Protein AF-A0A0N4VDR2-F1 (afdb_monomer)

Foldseek 3Di:
DVVVLVCCVVCLVVLQVVLLCCQQPPLLVVLVVVLVVDPQDDPVLNVLSVVLSVVSNVSPDLDDDCVVSVVSVVVSCVQQPDPPRSHHCVVVVVSVVSSVVNVVSVCSRHVSVVVCLVPPQPLVCLVVVVVLVVVLVVQLVDLVSLLCLLVSLQNLQSNCSVDDPVCVPCNVVSQVSSVVSSVVSLLVLLQSLVVLLVVQLVVLLVLLVCVDVVVVVVVVVVVVVVVVDVDDDDDDPHRCNVVDDPDPVPQDPNNVSVSSNLSSLSSLQVDQWHDHPNDIDGSQVSNLVSNLVSLLVSLVCQQVVDLAGDFLLSSLSSNVSSLVSLVVSCVRHVHPVVVSCCQRQVQLLDQAHPVRDGHVLVVQQDDDPPDPDNPYDHCPRHVLVVLLVLQWWQFPVQLFIAGDPPNPDDDTRRSCGGLSRLLSVCVRNPLSSLVVNLLSLLLVLLVLVVVLLVLCVVCVVLLVVCLVCLVPVVSVVVSLCVQQVVPDDPPDPDDDGGSLRSLLSSLLSSLSSLSSSLSNLVSLLVNCCVVPVPVSVVLVVCCVPDDPVVNLVSLVVCSSNSHDDQANVSNLVSNVVVDDPPDDLVVLVSSLLSSLSSNLLSLLVQLVDLQLQAAPVRSTGSSSSLSSLVSLSHSLRSSVVSSVPPCSLVSVLSSLLSNLSNLVVVVPPPPPDVSSVRSSLSSLVSSVSNQVPHPSHDVVSNCVRHNCVSNVVSVVSNVVVVVVD

Structure (mmCIF, N/CA/C/O backbone):
data_AF-A0A0N4VDR2-F1
#
_entry.id   AF-A0A0N4VDR2-F1
#
loop_
_atom_site.group_PDB
_atom_site.id
_atom_site.type_symbol
_atom_site.label_atom_id
_atom_site.label_alt_id
_atom_site.label_comp_id
_atom_site.label_asym_id
_atom_site.label_entity_id
_atom_site.label_seq_id
_atom_site.pdbx_PDB_ins_code
_atom_site.Cartn_x
_atom_site.Cartn_y
_atom_site.Cartn_z
_atom_site.occupancy
_atom_site.B_iso_or_equiv
_atom_site.auth_seq_id
_atom_site.auth_comp_id
_atom_site.auth_asym_id
_atom_site.auth_atom_id
_atom_site.pdbx_PDB_model_num
ATOM 1 N N . MET A 1 1 ? 22.551 6.756 -32.381 1.00 86.44 1 MET A N 1
ATOM 2 C CA . MET A 1 1 ? 23.687 5.803 -32.312 1.00 86.44 1 MET A CA 1
ATOM 3 C C . MET A 1 1 ? 23.259 4.457 -31.746 1.00 86.44 1 MET A C 1
ATOM 5 O O . MET A 1 1 ? 23.284 3.502 -32.505 1.00 86.44 1 MET A O 1
ATOM 9 N N . HIS A 1 2 ? 22.836 4.359 -30.477 1.00 85.44 2 HIS A N 1
ATOM 10 C CA . HIS A 1 2 ? 22.488 3.063 -29.870 1.00 85.44 2 HIS A CA 1
ATOM 11 C C . HIS A 1 2 ? 21.409 2.279 -30.647 1.00 85.44 2 HIS A C 1
ATOM 13 O O . HIS A 1 2 ? 21.625 1.114 -30.957 1.00 85.44 2 HIS A O 1
ATOM 19 N N . GLU A 1 3 ? 20.322 2.931 -31.076 1.00 87.38 3 GLU A N 1
ATOM 20 C CA . GLU A 1 3 ? 19.284 2.301 -31.916 1.00 87.38 3 GLU A CA 1
ATOM 21 C C . GLU A 1 3 ? 19.848 1.682 -33.206 1.00 87.38 3 GLU A C 1
ATOM 23 O O . GLU A 1 3 ? 19.492 0.563 -33.552 1.00 87.38 3 GLU A O 1
ATOM 28 N N . LEU A 1 4 ? 20.790 2.353 -33.884 1.00 90.31 4 LEU A N 1
ATOM 29 C CA . LEU A 1 4 ? 21.439 1.813 -35.087 1.00 90.31 4 LEU A CA 1
ATOM 30 C C . LEU A 1 4 ? 22.282 0.568 -34.772 1.00 90.31 4 LEU A C 1
ATOM 32 O O . LEU A 1 4 ? 22.259 -0.382 -35.547 1.00 90.31 4 LEU A O 1
ATOM 36 N N . ARG A 1 5 ? 22.985 0.543 -33.628 1.00 88.31 5 ARG A N 1
ATOM 37 C CA . ARG A 1 5 ? 23.725 -0.649 -33.168 1.00 88.31 5 ARG A CA 1
ATOM 38 C C . ARG A 1 5 ? 22.766 -1.816 -32.918 1.00 88.31 5 ARG A C 1
ATOM 40 O O . ARG A 1 5 ? 23.005 -2.906 -33.426 1.00 88.31 5 ARG A O 1
ATOM 47 N N . SER A 1 6 ? 21.663 -1.556 -32.212 1.00 86.25 6 SER A N 1
ATOM 48 C CA . SER A 1 6 ? 20.615 -2.544 -31.928 1.00 86.25 6 SER A CA 1
ATOM 49 C C . SER A 1 6 ? 19.990 -3.103 -33.213 1.00 86.25 6 SER A C 1
ATOM 51 O O . SER A 1 6 ? 19.910 -4.318 -33.376 1.00 86.25 6 SER A O 1
ATOM 53 N N . LEU A 1 7 ? 19.663 -2.244 -34.187 1.00 89.06 7 LEU A N 1
ATOM 54 C CA . LEU A 1 7 ? 19.166 -2.669 -35.501 1.00 89.06 7 LEU A CA 1
ATOM 55 C C . LEU A 1 7 ? 20.183 -3.546 -36.253 1.00 89.06 7 LEU A C 1
ATOM 57 O O . LEU A 1 7 ? 19.802 -4.582 -36.792 1.00 89.06 7 LEU A O 1
ATOM 61 N N . VAL A 1 8 ? 21.471 -3.185 -36.273 1.00 89.38 8 VAL A N 1
ATOM 62 C CA . VAL A 1 8 ? 22.510 -4.004 -36.931 1.00 89.38 8 VAL A CA 1
ATOM 63 C C . VAL A 1 8 ? 22.687 -5.360 -36.238 1.00 89.38 8 VAL A C 1
ATOM 65 O O . VAL A 1 8 ? 22.867 -6.363 -36.922 1.00 89.38 8 VAL A O 1
ATOM 68 N N . GLN A 1 9 ? 22.584 -5.425 -34.908 1.00 87.19 9 GLN A N 1
ATOM 69 C CA . GLN A 1 9 ? 22.637 -6.688 -34.162 1.00 87.19 9 GLN A CA 1
ATOM 70 C C . GLN A 1 9 ? 21.393 -7.555 -34.423 1.00 87.19 9 GLN A C 1
ATOM 72 O O . GLN A 1 9 ? 21.524 -8.725 -34.787 1.00 87.19 9 GLN A O 1
ATOM 77 N N . GLN A 1 10 ? 20.191 -6.977 -34.320 1.00 89.06 10 GLN A N 1
ATOM 78 C CA . GLN A 1 10 ? 18.912 -7.665 -34.530 1.00 89.06 10 GLN A CA 1
ATOM 79 C C . GLN A 1 10 ? 18.750 -8.186 -35.967 1.00 89.06 10 GLN A C 1
ATOM 81 O O . GLN A 1 10 ? 18.260 -9.295 -36.172 1.00 89.06 10 GLN A O 1
ATOM 86 N N . TYR A 1 11 ? 19.177 -7.404 -36.963 1.00 91.19 11 TYR A N 1
ATOM 87 C CA . TYR A 1 11 ? 19.086 -7.746 -38.386 1.00 91.19 11 TYR A CA 1
ATOM 88 C C . TYR A 1 11 ? 20.419 -8.233 -38.979 1.00 91.19 11 TYR A C 1
ATOM 90 O O . TYR A 1 11 ? 20.572 -8.280 -40.201 1.00 91.19 11 TYR A O 1
ATOM 98 N N . SER A 1 12 ? 21.365 -8.657 -38.135 1.00 88.38 12 SER A N 1
ATOM 99 C CA . SER A 1 12 ? 22.682 -9.186 -38.530 1.00 88.38 12 SER A CA 1
ATOM 100 C C . SER A 1 12 ? 22.583 -10.261 -39.617 1.00 88.38 12 SER A C 1
ATOM 102 O O . SER A 1 12 ? 23.200 -10.126 -40.670 1.00 88.38 12 SER A O 1
ATOM 104 N N . GLY A 1 13 ? 21.712 -11.259 -39.441 1.00 87.38 13 GLY A N 1
ATOM 105 C CA . GLY A 1 13 ? 21.486 -12.313 -40.440 1.00 87.38 13 GLY A CA 1
ATOM 106 C C . GLY A 1 13 ? 20.928 -11.823 -41.789 1.00 87.38 13 GLY A C 1
ATOM 107 O O . GLY A 1 13 ? 21.141 -12.476 -42.810 1.00 87.38 13 GLY A O 1
ATOM 108 N N . VAL A 1 14 ? 20.248 -10.669 -41.832 1.00 91.06 14 VAL A N 1
ATOM 109 C CA . VAL A 1 14 ? 19.800 -10.037 -43.091 1.00 91.06 14 VAL A CA 1
ATOM 110 C C . VAL A 1 14 ? 20.988 -9.400 -43.809 1.00 91.06 14 VAL A C 1
ATOM 112 O O . VAL A 1 14 ? 21.155 -9.600 -45.012 1.00 91.06 14 VAL A O 1
ATOM 115 N N . ILE A 1 15 ? 21.829 -8.682 -43.060 1.00 88.81 15 ILE A N 1
ATOM 116 C CA . ILE A 1 15 ? 23.042 -8.028 -43.563 1.00 88.81 15 ILE A CA 1
ATOM 117 C C . ILE A 1 15 ? 24.014 -9.080 -44.112 1.00 88.81 15 ILE A C 1
ATOM 119 O O . ILE A 1 15 ? 24.409 -8.996 -45.274 1.00 88.81 15 ILE A O 1
ATOM 123 N N . GLN A 1 16 ? 24.314 -10.114 -43.321 1.00 87.06 16 GLN A N 1
ATOM 124 C CA . GLN A 1 16 ? 25.173 -11.229 -43.721 1.00 87.06 16 GLN A CA 1
ATOM 125 C C . GLN A 1 16 ? 24.671 -11.881 -45.011 1.00 87.06 16 GLN A C 1
ATOM 127 O O . GLN A 1 16 ? 25.415 -11.972 -45.982 1.00 87.06 16 GLN A O 1
ATOM 132 N N . ARG A 1 17 ? 23.385 -12.260 -45.068 1.00 87.81 17 ARG A N 1
ATOM 133 C CA . ARG A 1 17 ? 22.794 -12.899 -46.253 1.00 87.81 17 ARG A CA 1
ATOM 134 C C . ARG A 1 17 ? 22.908 -12.033 -47.509 1.00 87.81 17 ARG A C 1
ATOM 136 O O . ARG A 1 17 ? 23.204 -12.573 -48.573 1.00 87.81 17 ARG A O 1
ATOM 143 N N . TYR A 1 18 ? 22.668 -10.726 -47.396 1.00 90.69 18 TYR A N 1
ATOM 144 C CA . TYR A 1 18 ? 22.794 -9.801 -48.523 1.00 90.69 18 TYR A CA 1
ATOM 145 C C . TYR A 1 18 ? 24.238 -9.741 -49.037 1.00 90.69 18 TYR A C 1
ATOM 147 O O . TYR A 1 18 ? 24.470 -9.933 -50.230 1.00 90.69 18 TYR A O 1
ATOM 155 N N . TYR A 1 19 ? 25.218 -9.545 -48.149 1.00 88.19 19 TYR A N 1
ATOM 156 C CA . TYR A 1 19 ? 26.617 -9.441 -48.564 1.00 88.19 19 TYR A CA 1
ATOM 157 C C . TYR A 1 19 ? 27.208 -10.775 -49.033 1.00 88.19 19 TYR A C 1
ATOM 159 O O . TYR A 1 19 ? 27.945 -10.766 -50.011 1.00 88.19 19 TYR A O 1
ATOM 167 N N . THR A 1 20 ? 26.826 -11.927 -48.468 1.00 86.00 20 THR A N 1
ATOM 168 C CA . THR A 1 20 ? 27.211 -13.243 -49.020 1.00 86.00 20 THR A CA 1
ATOM 169 C C . THR A 1 20 ? 26.721 -13.408 -50.464 1.00 86.00 20 THR A C 1
ATOM 171 O O . THR A 1 20 ? 27.484 -13.832 -51.331 1.00 86.00 20 THR A O 1
ATOM 174 N N . GLN A 1 21 ? 25.472 -13.020 -50.757 1.00 86.56 21 GLN A N 1
ATOM 175 C CA . GLN A 1 21 ? 24.932 -13.061 -52.122 1.00 86.56 21 GLN A CA 1
ATOM 176 C C . GLN A 1 21 ? 25.645 -12.083 -53.066 1.00 86.56 21 GLN A C 1
ATOM 178 O O . GLN A 1 21 ? 25.890 -12.429 -54.221 1.00 86.56 21 GLN A O 1
ATOM 183 N N . TYR A 1 22 ? 26.007 -10.892 -52.582 1.00 87.75 22 TYR A N 1
ATOM 184 C CA . TYR A 1 22 ? 26.747 -9.893 -53.357 1.00 87.75 22 TYR A CA 1
ATOM 185 C C . TYR A 1 22 ? 28.166 -10.377 -53.704 1.00 87.75 22 TYR A C 1
ATOM 187 O O . TYR A 1 22 ? 28.587 -10.315 -54.861 1.00 87.75 22 TYR A O 1
ATOM 195 N N . VAL A 1 23 ? 28.870 -10.931 -52.712 1.00 85.81 23 VAL A N 1
ATOM 196 C CA . VAL A 1 23 ? 30.245 -11.419 -52.851 1.00 85.81 23 VAL A CA 1
ATOM 197 C C . VAL A 1 23 ? 30.316 -12.600 -53.822 1.00 85.81 23 VAL A C 1
ATOM 199 O O . VAL A 1 23 ? 31.118 -12.585 -54.754 1.00 85.81 23 VAL A O 1
ATOM 202 N N . HIS A 1 24 ? 29.433 -13.591 -53.665 1.00 82.00 24 HIS A N 1
ATOM 203 C CA . HIS A 1 24 ? 29.383 -14.753 -54.556 1.00 82.00 24 HIS A CA 1
ATOM 204 C C . HIS A 1 24 ? 28.873 -14.401 -55.968 1.00 82.00 24 HIS A C 1
ATOM 206 O O . HIS A 1 24 ? 29.393 -14.911 -56.957 1.00 82.00 24 HIS A O 1
ATOM 212 N N . GLY A 1 25 ? 27.852 -13.542 -56.075 1.00 82.06 25 GLY A N 1
ATOM 213 C CA . GLY A 1 25 ? 27.141 -13.287 -57.332 1.00 82.06 25 GLY A CA 1
ATOM 214 C C . GLY A 1 25 ? 27.730 -12.196 -58.231 1.00 82.06 25 GLY A C 1
ATOM 215 O O . GLY A 1 25 ? 27.480 -12.222 -59.433 1.00 82.06 25 GLY A O 1
ATOM 216 N N . TYR A 1 26 ? 28.481 -11.237 -57.679 1.00 85.56 26 TYR A N 1
ATOM 217 C CA . TYR A 1 26 ? 29.013 -10.092 -58.430 1.00 85.56 26 TYR A CA 1
ATOM 218 C C . TYR A 1 26 ? 30.515 -9.902 -58.219 1.00 85.56 26 TYR A C 1
ATOM 220 O O . TYR A 1 26 ? 31.269 -9.868 -59.193 1.00 85.56 26 TYR A O 1
ATOM 228 N N . ASP A 1 27 ? 30.965 -9.826 -56.963 1.00 84.69 27 ASP A N 1
ATOM 229 C CA . ASP A 1 27 ? 32.366 -9.516 -56.662 1.00 84.69 27 ASP A CA 1
ATOM 230 C C . ASP A 1 27 ? 33.317 -10.606 -57.174 1.00 84.69 27 ASP A C 1
ATOM 232 O O . ASP A 1 27 ? 34.337 -10.292 -57.783 1.00 84.69 27 ASP A O 1
ATOM 236 N N . ALA A 1 28 ? 32.965 -11.883 -56.992 1.00 81.94 28 ALA A N 1
ATOM 237 C CA . ALA A 1 28 ? 33.754 -13.017 -57.471 1.00 81.94 28 ALA A CA 1
ATOM 238 C C . ALA A 1 28 ? 33.986 -12.987 -58.995 1.00 81.94 28 ALA A C 1
ATOM 240 O O . ALA A 1 28 ? 35.097 -13.250 -59.465 1.00 81.94 28 ALA A O 1
ATOM 241 N N . LEU A 1 29 ? 32.950 -12.638 -59.767 1.00 84.31 29 LEU A N 1
ATOM 242 C CA . LEU A 1 29 ? 33.017 -12.544 -61.228 1.00 84.31 29 LEU A CA 1
ATOM 243 C C . LEU A 1 29 ? 33.875 -11.347 -61.654 1.00 84.31 29 LEU A C 1
ATOM 245 O O . LEU A 1 29 ? 34.850 -11.521 -62.383 1.00 84.31 29 LEU A O 1
ATOM 249 N N . MET A 1 30 ? 33.576 -10.158 -61.121 1.00 83.75 30 MET A N 1
ATOM 250 C CA . MET A 1 30 ? 34.313 -8.925 -61.423 1.00 83.75 30 MET A CA 1
ATOM 251 C C . MET A 1 30 ? 35.798 -9.012 -61.052 1.00 83.75 30 MET A C 1
ATOM 253 O O . MET A 1 30 ? 36.650 -8.531 -61.796 1.00 83.75 30 MET A O 1
ATOM 257 N N . LEU A 1 31 ? 36.134 -9.629 -59.917 1.00 82.00 31 LEU A N 1
ATOM 258 C CA . LEU A 1 31 ? 37.527 -9.845 -59.530 1.00 82.00 31 LEU A CA 1
ATOM 259 C C . LEU A 1 31 ? 38.239 -10.803 -60.483 1.00 82.00 31 LEU A C 1
ATOM 261 O O . LEU A 1 31 ? 39.352 -10.502 -60.906 1.00 82.00 31 LEU A O 1
ATOM 265 N N . THR A 1 32 ? 37.596 -11.910 -60.862 1.00 82.19 32 THR A N 1
ATOM 266 C CA . THR A 1 32 ? 38.180 -12.886 -61.793 1.00 82.19 32 THR A CA 1
ATOM 267 C C . THR A 1 32 ? 38.452 -12.253 -63.162 1.00 82.19 32 THR A C 1
ATOM 269 O O . THR A 1 32 ? 39.538 -12.436 -63.710 1.00 82.19 32 THR A O 1
ATOM 272 N N . GLU A 1 33 ? 37.515 -11.455 -63.686 1.00 83.69 33 GLU A N 1
ATOM 273 C CA . GLU A 1 33 ? 37.699 -10.703 -64.935 1.00 83.69 33 GLU A CA 1
ATOM 274 C C . GLU A 1 33 ? 38.857 -9.700 -64.837 1.00 83.69 33 GLU A C 1
ATOM 276 O O . GLU A 1 33 ? 39.722 -9.672 -65.711 1.00 83.69 33 GLU A O 1
ATOM 281 N N . ILE A 1 34 ? 38.926 -8.903 -63.762 1.00 81.62 34 ILE A N 1
ATOM 282 C CA . ILE A 1 34 ? 39.996 -7.909 -63.607 1.00 81.62 34 ILE A CA 1
ATOM 283 C C . ILE A 1 34 ? 41.361 -8.594 -63.460 1.00 81.62 34 ILE A C 1
ATOM 285 O O . ILE A 1 34 ? 42.301 -8.185 -64.138 1.00 81.62 34 ILE A O 1
ATOM 289 N N . VAL A 1 35 ? 41.482 -9.646 -62.641 1.00 80.38 35 VAL A N 1
ATOM 290 C CA . VAL A 1 35 ? 42.751 -10.370 -62.422 1.00 80.38 35 VAL A CA 1
ATOM 291 C C . VAL A 1 35 ? 43.286 -10.986 -63.719 1.00 80.38 35 VAL A C 1
ATOM 293 O O . VAL A 1 35 ? 44.489 -10.919 -63.960 1.00 80.38 35 VAL A O 1
ATOM 296 N N . GLN A 1 36 ? 42.418 -11.489 -64.604 1.00 80.44 36 GLN A N 1
ATOM 297 C CA . GLN A 1 36 ? 42.821 -11.996 -65.926 1.00 80.44 36 GLN A CA 1
ATOM 298 C C . GLN A 1 36 ? 43.381 -10.915 -66.870 1.00 80.44 36 GLN A C 1
ATOM 300 O O . GLN A 1 36 ? 44.056 -11.253 -67.840 1.00 80.44 36 GLN A O 1
ATOM 305 N N . THR A 1 37 ? 43.130 -9.629 -66.599 1.00 79.94 37 THR A N 1
ATOM 306 C CA . THR A 1 37 ? 43.653 -8.497 -67.392 1.00 79.94 37 THR A CA 1
ATOM 307 C C . THR A 1 37 ? 44.935 -7.869 -66.832 1.00 79.94 37 THR A C 1
ATOM 309 O O . THR A 1 37 ? 45.430 -6.897 -67.403 1.00 79.94 37 THR A O 1
ATOM 312 N N . LEU A 1 38 ? 45.482 -8.380 -65.721 1.00 78.88 38 LEU A N 1
ATOM 313 C CA . LEU A 1 38 ? 46.688 -7.828 -65.096 1.00 78.88 38 LEU A CA 1
ATOM 314 C C . LEU A 1 38 ? 47.966 -8.432 -65.700 1.00 78.88 38 LEU A C 1
ATOM 316 O O . LEU A 1 38 ? 48.234 -9.623 -65.566 1.00 78.88 38 LEU A O 1
ATOM 320 N N . GLU A 1 39 ? 48.802 -7.582 -66.294 1.00 71.62 39 GLU A N 1
ATOM 321 C CA . GLU A 1 39 ? 50.143 -7.942 -66.771 1.00 71.62 39 GLU A CA 1
ATOM 322 C C . GLU A 1 39 ? 51.227 -7.516 -65.757 1.00 71.62 39 GLU A C 1
ATOM 324 O O . GLU A 1 39 ? 51.084 -6.511 -65.058 1.00 71.62 39 GLU A O 1
ATOM 329 N N . GLY A 1 40 ? 52.337 -8.264 -65.682 1.00 71.50 40 GLY A N 1
ATOM 330 C CA . GLY A 1 40 ? 53.515 -7.902 -64.868 1.00 71.50 40 GLY A CA 1
ATOM 331 C C . GLY A 1 40 ? 53.535 -8.397 -63.412 1.00 71.50 40 GLY A C 1
ATOM 332 O O . GLY A 1 40 ? 54.385 -7.955 -62.638 1.00 71.50 40 GLY A O 1
ATOM 333 N N . LEU A 1 41 ? 52.634 -9.306 -63.028 1.00 75.81 41 LEU A N 1
ATOM 334 C CA . LEU A 1 41 ? 52.636 -9.965 -61.712 1.00 75.81 41 LEU A CA 1
ATOM 335 C C . LEU A 1 41 ? 53.783 -10.987 -61.584 1.00 75.81 41 LEU A C 1
ATOM 337 O O . LEU A 1 41 ? 54.146 -11.642 -62.561 1.00 75.81 41 LEU A O 1
ATOM 341 N N . THR A 1 42 ? 54.327 -11.161 -60.376 1.00 78.81 42 THR A N 1
ATOM 342 C CA . THR A 1 42 ? 55.221 -12.295 -60.059 1.00 78.81 42 THR A CA 1
ATOM 343 C C . THR A 1 42 ? 54.421 -13.564 -59.755 1.00 78.81 42 THR A C 1
ATOM 345 O O . THR A 1 42 ? 53.247 -13.478 -59.395 1.00 78.81 42 THR A O 1
ATOM 348 N N . ASP A 1 43 ? 55.057 -14.738 -59.823 1.00 76.31 43 ASP A N 1
ATOM 349 C CA . ASP A 1 43 ? 54.401 -16.025 -59.535 1.00 76.31 43 ASP A CA 1
ATOM 350 C C . ASP A 1 43 ? 53.706 -16.022 -58.158 1.00 76.31 43 ASP A C 1
ATOM 352 O O . ASP A 1 43 ? 52.521 -16.333 -58.079 1.00 76.31 43 ASP A O 1
ATOM 356 N N . ASP A 1 44 ? 54.385 -15.540 -57.108 1.00 77.38 44 ASP A N 1
ATOM 357 C CA . ASP A 1 44 ? 53.838 -15.394 -55.743 1.00 77.38 44 ASP A CA 1
ATOM 358 C C . ASP A 1 44 ? 52.646 -14.416 -55.635 1.00 77.38 44 ASP A C 1
ATOM 360 O O . ASP A 1 44 ? 51.822 -14.514 -54.726 1.00 77.38 44 ASP A O 1
ATOM 364 N N . GLN A 1 45 ? 52.560 -13.427 -56.531 1.00 79.88 45 GLN A N 1
ATOM 365 C CA . GLN A 1 45 ? 51.451 -12.466 -56.573 1.00 79.88 45 GLN A CA 1
ATOM 366 C C . GLN A 1 45 ? 50.260 -13.039 -57.346 1.00 79.88 45 GLN A C 1
ATOM 368 O O . GLN A 1 45 ? 49.111 -12.825 -56.962 1.00 79.88 45 GLN A O 1
ATOM 373 N N . SER A 1 46 ? 50.540 -13.769 -58.426 1.00 79.12 46 SER A N 1
ATOM 374 C CA . SER A 1 46 ? 49.545 -14.450 -59.251 1.00 79.12 46 SER A CA 1
ATOM 375 C C . SER A 1 46 ? 48.855 -15.573 -58.473 1.00 79.12 46 SER A C 1
ATOM 377 O O . SER A 1 46 ? 47.625 -15.631 -58.452 1.00 79.12 46 SER A O 1
ATOM 379 N N . THR A 1 47 ? 49.622 -16.398 -57.747 1.00 83.06 47 THR A N 1
ATOM 380 C CA . THR A 1 47 ? 49.076 -17.445 -56.868 1.00 83.06 47 THR A CA 1
ATOM 381 C C . THR A 1 47 ? 48.167 -16.847 -55.799 1.00 83.06 47 THR A C 1
ATOM 383 O O . THR A 1 47 ? 46.991 -17.200 -55.771 1.00 83.06 47 THR A O 1
ATOM 386 N N . LEU A 1 48 ? 48.640 -15.856 -55.033 1.00 82.75 48 LEU A N 1
ATOM 387 C CA . LEU A 1 48 ? 47.856 -15.183 -53.987 1.00 82.75 48 LEU A CA 1
ATOM 388 C C . LEU A 1 48 ? 46.528 -14.610 -54.517 1.00 82.75 48 LEU A C 1
ATOM 390 O O . LEU A 1 48 ? 45.488 -14.782 -53.879 1.00 82.75 48 LEU A O 1
ATOM 394 N N . LEU A 1 49 ? 46.526 -13.959 -55.687 1.00 81.00 49 LEU A N 1
ATOM 395 C CA . LEU A 1 49 ? 45.289 -13.448 -56.293 1.00 81.00 49 LEU A CA 1
ATOM 396 C C . LEU A 1 49 ? 44.369 -14.564 -56.807 1.00 81.00 49 LEU A C 1
ATOM 398 O O . LEU A 1 49 ? 43.147 -14.439 -56.696 1.00 81.00 49 LEU A O 1
ATOM 402 N N . SER A 1 50 ? 44.927 -15.650 -57.346 1.00 81.62 50 SER A N 1
ATOM 403 C CA . SER A 1 50 ? 44.147 -16.803 -57.806 1.00 81.62 50 SER A CA 1
ATOM 404 C C . SER A 1 50 ? 43.502 -17.566 -56.642 1.00 81.62 50 SER A C 1
ATOM 406 O O . SER A 1 50 ? 42.316 -17.895 -56.718 1.00 81.62 50 SER A O 1
ATOM 408 N N . ASP A 1 51 ? 44.230 -17.740 -55.536 1.00 81.75 51 ASP A N 1
ATOM 409 C CA . ASP A 1 51 ? 43.743 -18.354 -54.303 1.00 81.75 51 ASP A CA 1
ATOM 410 C C . ASP A 1 51 ? 42.620 -17.498 -53.704 1.00 81.75 51 ASP A C 1
ATOM 412 O O . ASP A 1 51 ? 41.524 -18.013 -53.474 1.00 81.75 51 ASP A O 1
ATOM 416 N N . PHE A 1 52 ? 42.832 -16.177 -53.593 1.00 81.69 52 PHE A N 1
ATOM 417 C CA . PHE A 1 52 ? 41.826 -15.213 -53.131 1.00 81.69 52 PHE A CA 1
ATOM 418 C C . PHE A 1 52 ? 40.534 -15.272 -53.959 1.00 81.69 52 PHE A C 1
ATOM 420 O O . PHE A 1 52 ? 39.446 -15.347 -53.390 1.00 81.69 52 PHE A O 1
ATOM 427 N N . CYS A 1 53 ? 40.623 -15.286 -55.295 1.00 79.25 53 CYS A N 1
ATOM 428 C CA . CYS A 1 53 ? 39.437 -15.424 -56.148 1.00 79.25 53 CYS A CA 1
ATOM 429 C C . CYS A 1 53 ? 38.755 -16.789 -55.950 1.00 79.25 53 CYS A C 1
ATOM 431 O O . CYS A 1 53 ? 37.527 -16.858 -55.867 1.00 79.25 53 CYS A O 1
ATOM 433 N N . SER A 1 54 ? 39.535 -17.869 -55.822 1.00 80.25 54 SER A N 1
ATOM 434 C CA . SER A 1 54 ? 38.995 -19.214 -55.599 1.00 80.25 54 SER A CA 1
ATOM 435 C C . SER A 1 54 ? 38.235 -19.313 -54.273 1.00 80.25 54 SER A C 1
ATOM 437 O O . SER A 1 54 ? 37.132 -19.859 -54.240 1.00 80.25 54 SER A O 1
ATOM 439 N N . ASP A 1 55 ? 38.749 -18.713 -53.202 1.00 78.44 55 ASP A N 1
ATOM 440 C CA . ASP A 1 55 ? 38.113 -18.748 -51.890 1.00 78.44 55 ASP A CA 1
ATOM 441 C C . ASP A 1 55 ? 36.911 -17.808 -51.806 1.00 78.44 55 ASP A C 1
ATOM 443 O O . ASP A 1 55 ? 35.890 -18.200 -51.245 1.00 78.44 55 ASP A O 1
ATOM 447 N N . VAL A 1 56 ? 36.953 -16.641 -52.460 1.00 78.50 56 VAL A N 1
ATOM 448 C CA . VAL A 1 56 ? 35.793 -15.742 -52.596 1.00 78.50 56 VAL A CA 1
ATOM 449 C C . VAL A 1 56 ? 34.608 -16.440 -53.282 1.00 78.50 56 VAL A C 1
ATOM 451 O O . VAL A 1 56 ? 33.472 -16.287 -52.831 1.00 78.50 56 VAL A O 1
ATOM 454 N N . THR A 1 57 ? 34.836 -17.287 -54.298 1.00 77.00 57 THR A N 1
ATOM 455 C CA . THR A 1 57 ? 33.740 -18.077 -54.909 1.00 77.00 57 THR A CA 1
ATOM 456 C C . THR A 1 57 ? 33.135 -19.126 -53.966 1.00 77.00 57 THR A C 1
ATOM 458 O O . THR A 1 57 ? 31.970 -19.494 -54.134 1.00 77.00 57 THR A O 1
ATOM 461 N N . ARG A 1 58 ? 33.891 -19.596 -52.962 1.00 76.38 58 ARG A N 1
ATOM 462 C CA . ARG A 1 58 ? 33.498 -20.664 -52.022 1.00 76.38 58 ARG A CA 1
ATOM 463 C C . ARG A 1 58 ? 32.744 -20.166 -50.785 1.00 76.38 58 ARG A C 1
ATOM 465 O O . ARG A 1 58 ? 32.304 -20.998 -49.991 1.00 76.38 58 ARG A O 1
ATOM 472 N N . ILE A 1 59 ? 32.563 -18.853 -50.604 1.00 68.38 59 ILE A N 1
ATOM 473 C CA . ILE A 1 59 ? 31.885 -18.266 -49.433 1.00 68.38 59 ILE A CA 1
ATOM 474 C C . ILE A 1 59 ? 30.367 -18.520 -49.499 1.00 68.38 59 ILE A C 1
ATOM 476 O O . ILE A 1 59 ? 29.580 -17.637 -49.823 1.00 68.38 59 ILE A O 1
ATOM 480 N N . ASN A 1 60 ? 29.957 -19.745 -49.166 1.00 63.09 60 ASN A N 1
ATOM 481 C CA . ASN A 1 60 ? 28.557 -20.162 -49.033 1.00 63.09 60 ASN A CA 1
ATOM 482 C C . ASN A 1 60 ? 28.174 -20.551 -47.591 1.00 63.09 60 ASN A C 1
ATOM 484 O O . ASN A 1 60 ? 26.992 -20.736 -47.304 1.00 63.09 60 ASN A O 1
ATOM 488 N N . GLU A 1 61 ? 29.139 -20.654 -46.670 1.00 58.44 61 GLU A N 1
ATOM 489 C CA . GLU A 1 61 ? 28.908 -21.069 -45.281 1.00 58.44 61 GLU A CA 1
ATOM 490 C C . GLU A 1 61 ? 29.181 -19.935 -44.283 1.00 58.44 61 GLU A C 1
ATOM 492 O O . GLU A 1 61 ? 30.255 -19.336 -44.260 1.00 58.44 61 GLU A O 1
ATOM 497 N N . ALA A 1 62 ? 28.213 -19.670 -43.400 1.00 54.75 62 ALA A N 1
ATOM 498 C CA . ALA A 1 62 ? 28.201 -18.532 -42.470 1.00 54.75 62 ALA A CA 1
ATOM 499 C C . ALA A 1 62 ? 29.184 -18.639 -41.276 1.00 54.75 62 ALA A C 1
ATOM 501 O O . ALA A 1 62 ? 28.969 -18.008 -40.242 1.00 54.75 62 ALA A O 1
ATOM 502 N N . LYS A 1 63 ? 30.226 -19.475 -41.378 1.00 55.44 63 LYS A N 1
ATOM 503 C CA . LYS A 1 63 ? 31.246 -19.709 -40.335 1.00 55.44 63 LYS A CA 1
ATOM 504 C C . LYS A 1 63 ? 32.669 -19.870 -40.898 1.00 55.44 63 LYS A C 1
ATOM 506 O O . LYS A 1 63 ? 33.495 -20.545 -40.289 1.00 55.44 63 LYS A O 1
ATOM 511 N N . LEU A 1 64 ? 32.963 -19.262 -42.049 1.00 64.69 64 LEU A N 1
ATOM 512 C CA . LEU A 1 64 ? 34.337 -19.163 -42.550 1.00 64.69 64 LEU A CA 1
ATOM 513 C C . LEU A 1 64 ? 35.112 -18.050 -41.828 1.00 64.69 64 LEU A C 1
ATOM 515 O O . LEU A 1 64 ? 34.584 -16.963 -41.605 1.00 64.69 64 LEU A O 1
ATOM 519 N N . ASP A 1 65 ? 36.383 -18.302 -41.511 1.00 68.81 65 ASP A N 1
ATOM 520 C CA . ASP A 1 65 ? 37.298 -17.285 -40.986 1.00 68.81 65 ASP A CA 1
ATOM 521 C C . ASP A 1 65 ? 37.914 -16.477 -42.139 1.00 68.81 65 ASP A C 1
ATOM 523 O O . ASP A 1 65 ? 38.897 -16.887 -42.758 1.00 68.81 65 ASP A O 1
ATOM 527 N N . LEU A 1 66 ? 37.342 -15.307 -42.432 1.00 81.12 66 LEU A N 1
ATOM 528 C CA . LEU A 1 66 ? 37.766 -14.458 -43.553 1.00 81.12 66 LEU A CA 1
ATOM 529 C C . LEU A 1 66 ? 38.987 -13.575 -43.209 1.00 81.12 66 LEU A C 1
ATOM 531 O O . LEU A 1 66 ? 39.379 -12.712 -44.001 1.00 81.12 66 LEU A O 1
ATOM 535 N N . ARG A 1 67 ? 39.622 -13.763 -42.036 1.00 83.75 67 ARG A N 1
ATOM 536 C CA . ARG A 1 67 ? 40.820 -12.999 -41.633 1.00 83.75 67 ARG A CA 1
ATOM 537 C C . ARG A 1 67 ? 42.019 -13.266 -42.541 1.00 83.75 67 ARG A C 1
ATOM 539 O O . ARG A 1 67 ? 42.765 -12.324 -42.796 1.00 83.75 67 ARG A O 1
ATOM 546 N N . GLY A 1 68 ? 42.168 -14.494 -43.051 1.00 84.25 68 GLY A N 1
ATOM 547 C CA . GLY A 1 68 ? 43.216 -14.860 -44.014 1.00 84.25 68 GLY A CA 1
ATOM 548 C C . GLY A 1 68 ? 43.162 -13.976 -45.259 1.00 84.25 68 GLY A C 1
ATOM 549 O O . GLY A 1 68 ? 44.049 -13.155 -45.461 1.00 84.25 68 GLY A O 1
ATOM 550 N N . LEU A 1 69 ? 42.036 -14.016 -45.980 1.00 83.38 69 LEU A N 1
ATOM 551 C CA . LEU A 1 69 ? 41.795 -13.232 -47.200 1.00 83.38 69 LEU A CA 1
ATOM 552 C C . LEU A 1 69 ? 42.074 -11.729 -47.028 1.00 83.38 69 LEU A C 1
ATOM 554 O O . LEU A 1 69 ? 42.687 -11.096 -47.889 1.00 83.38 69 LEU A O 1
ATOM 558 N N . ARG A 1 70 ? 41.667 -11.140 -45.896 1.00 87.38 70 ARG A N 1
ATOM 559 C CA . ARG A 1 70 ? 41.949 -9.724 -45.595 1.00 87.38 70 ARG A CA 1
ATOM 560 C C . ARG A 1 70 ? 43.435 -9.451 -45.360 1.00 87.38 70 ARG A C 1
ATOM 562 O O . ARG A 1 70 ? 43.930 -8.403 -45.774 1.00 87.38 70 ARG A O 1
ATOM 569 N N . LEU A 1 71 ? 44.142 -10.371 -44.705 1.00 88.81 71 LEU A N 1
ATOM 570 C CA . LEU A 1 71 ? 45.585 -10.272 -44.497 1.00 88.81 71 LEU A CA 1
ATOM 571 C C . LEU A 1 71 ? 46.361 -10.501 -45.801 1.00 88.81 71 LEU A C 1
ATOM 573 O O . LEU A 1 71 ? 47.374 -9.843 -46.015 1.00 88.81 71 LEU A O 1
ATOM 577 N N . ASP A 1 72 ? 45.877 -11.366 -46.688 1.00 87.06 72 ASP A N 1
ATOM 578 C CA . ASP A 1 72 ? 46.484 -11.627 -47.995 1.00 87.06 72 ASP A CA 1
ATOM 579 C C . ASP A 1 72 ? 46.346 -10.430 -48.937 1.00 87.06 72 ASP A C 1
ATOM 581 O O . ASP A 1 72 ? 47.332 -10.026 -49.556 1.00 87.06 72 ASP A O 1
ATOM 585 N N . TRP A 1 73 ? 45.197 -9.744 -48.936 1.00 88.50 73 TRP A N 1
ATOM 586 C CA . TRP A 1 73 ? 45.080 -8.437 -49.592 1.00 88.50 73 TRP A CA 1
ATOM 587 C C . TRP A 1 73 ? 46.084 -7.415 -49.033 1.00 88.50 73 TRP A C 1
ATOM 589 O O . TRP A 1 73 ? 46.728 -6.693 -49.795 1.00 88.50 73 TRP A O 1
ATOM 599 N N . PHE A 1 74 ? 46.286 -7.377 -47.712 1.00 89.12 74 PHE A N 1
ATOM 600 C CA . PHE A 1 74 ? 47.254 -6.467 -47.092 1.00 89.12 74 PHE A CA 1
ATOM 601 C C . PHE A 1 74 ? 48.717 -6.831 -47.420 1.00 89.12 74 PHE A C 1
ATOM 603 O O . PHE A 1 74 ? 49.528 -5.944 -47.691 1.00 89.12 74 PHE A O 1
ATOM 610 N N . ARG A 1 75 ? 49.054 -8.127 -47.490 1.00 87.88 75 ARG A N 1
ATOM 611 C CA . ARG A 1 75 ? 50.352 -8.627 -47.986 1.00 87.88 75 ARG A CA 1
ATOM 612 C C . ARG A 1 75 ? 50.580 -8.215 -49.440 1.00 87.88 75 ARG A C 1
ATOM 614 O O . ARG A 1 75 ? 51.641 -7.685 -49.759 1.00 87.88 75 ARG A O 1
ATOM 621 N N . PHE A 1 76 ? 49.571 -8.377 -50.297 1.00 85.94 76 PHE A N 1
ATOM 622 C CA . PHE A 1 76 ? 49.628 -7.952 -51.694 1.00 85.94 76 PHE A CA 1
ATOM 623 C C . PHE A 1 76 ? 49.871 -6.441 -51.821 1.00 85.94 76 PHE A C 1
ATOM 625 O O . PHE A 1 76 ? 50.782 -6.029 -52.540 1.00 85.94 76 PHE A O 1
ATOM 632 N N . GLN A 1 77 ? 49.135 -5.608 -51.070 1.00 86.75 77 GLN A N 1
ATOM 633 C CA . GLN A 1 77 ? 49.396 -4.164 -51.009 1.00 86.75 77 GLN A CA 1
ATOM 634 C C . GLN A 1 77 ? 50.850 -3.869 -50.617 1.00 86.75 77 GLN A C 1
ATOM 636 O O . GLN A 1 77 ? 51.489 -3.030 -51.254 1.00 86.75 77 GLN A O 1
ATOM 641 N N . ALA A 1 78 ? 51.391 -4.565 -49.612 1.00 85.75 78 ALA A N 1
ATOM 642 C CA . ALA A 1 78 ? 52.768 -4.378 -49.167 1.00 85.75 78 ALA A CA 1
ATOM 643 C C . ALA A 1 78 ? 53.800 -4.758 -50.245 1.00 85.75 78 ALA A C 1
ATOM 645 O O . ALA A 1 78 ? 54.753 -4.009 -50.444 1.00 85.75 78 ALA A O 1
ATOM 646 N N . TYR A 1 79 ? 53.608 -5.860 -50.980 1.00 83.50 79 TYR A N 1
ATOM 647 C CA . TYR A 1 79 ? 54.516 -6.273 -52.063 1.00 83.50 79 TYR A CA 1
ATOM 648 C C . TYR A 1 79 ? 54.501 -5.320 -53.266 1.00 83.50 79 TYR A C 1
ATOM 650 O O . TYR A 1 79 ? 55.531 -5.111 -53.907 1.00 83.50 79 TYR A O 1
ATOM 658 N N . VAL A 1 80 ? 53.339 -4.743 -53.570 1.00 81.12 80 VAL A N 1
ATOM 659 C CA . VAL A 1 80 ? 53.093 -3.923 -54.769 1.00 81.12 80 VAL A CA 1
ATOM 660 C C . VAL A 1 80 ? 53.330 -2.422 -54.525 1.00 81.12 80 VAL A C 1
ATOM 662 O O . VAL A 1 80 ? 53.483 -1.654 -55.470 1.00 81.12 80 VAL A O 1
ATOM 665 N N . SER A 1 81 ? 53.411 -1.986 -53.264 1.00 81.44 81 SER A N 1
ATOM 666 C CA . SER A 1 81 ? 53.681 -0.581 -52.901 1.00 81.44 81 SER A CA 1
ATOM 667 C C . SER A 1 81 ? 55.175 -0.252 -52.741 1.00 81.44 81 SER A C 1
ATOM 669 O O . SER A 1 81 ? 55.521 0.846 -52.304 1.00 81.44 81 SER A O 1
ATOM 671 N N . VAL A 1 82 ? 56.082 -1.179 -53.070 1.00 82.50 82 VAL A N 1
ATOM 672 C CA . VAL A 1 82 ? 57.537 -0.950 -53.018 1.00 82.50 82 VAL A CA 1
ATOM 673 C C . VAL A 1 82 ? 58.017 -0.335 -54.334 1.00 82.50 82 VAL A C 1
ATOM 675 O O . VAL A 1 82 ? 57.755 -0.878 -55.395 1.00 82.50 82 VAL A O 1
ATOM 678 N N . ASN A 1 83 ? 58.843 0.717 -54.281 1.00 69.06 83 ASN A N 1
ATOM 679 C CA . ASN A 1 83 ? 59.392 1.449 -55.446 1.00 69.06 83 ASN A CA 1
ATOM 680 C C . ASN A 1 83 ? 60.183 0.623 -56.500 1.00 69.06 83 ASN A C 1
ATOM 682 O O . ASN A 1 83 ? 60.764 1.204 -57.416 1.00 69.06 83 ASN A O 1
ATOM 686 N N . ARG A 1 84 ? 60.297 -0.702 -56.353 1.00 70.12 84 ARG A N 1
ATOM 687 C CA . ARG A 1 84 ? 60.967 -1.622 -57.292 1.00 70.12 84 ARG A CA 1
ATOM 688 C C . ARG A 1 84 ? 60.122 -2.864 -57.624 1.00 70.12 84 ARG A C 1
ATOM 690 O O . ARG A 1 84 ? 60.674 -3.844 -58.117 1.00 70.12 84 ARG A O 1
ATOM 697 N N . SER A 1 85 ? 58.822 -2.860 -57.328 1.00 72.19 85 SER A N 1
ATOM 698 C CA . SER A 1 85 ? 57.917 -3.931 -57.750 1.00 72.19 85 SER A CA 1
ATOM 699 C C . SER A 1 85 ? 57.683 -3.884 -59.273 1.00 72.19 85 SER A C 1
ATOM 701 O O . SER A 1 85 ? 57.668 -2.798 -59.855 1.00 72.19 85 SER A O 1
ATOM 703 N N . PRO A 1 86 ? 57.506 -5.040 -59.945 1.00 69.94 86 PRO A N 1
ATOM 704 C CA . PRO A 1 86 ? 57.208 -5.084 -61.381 1.00 69.94 86 PRO A CA 1
ATOM 705 C C . PRO A 1 86 ? 55.762 -4.665 -61.695 1.00 69.94 86 PRO A C 1
ATOM 707 O O . PRO A 1 86 ? 55.479 -4.180 -62.786 1.00 69.94 86 PRO A O 1
ATOM 710 N N . PHE A 1 87 ? 54.869 -4.803 -60.713 1.00 77.44 87 PHE A N 1
ATOM 711 C CA . PHE A 1 87 ? 53.483 -4.354 -60.741 1.00 77.44 87 PHE A CA 1
ATOM 712 C C . PHE A 1 87 ? 53.305 -3.172 -59.774 1.00 77.44 87 PHE A C 1
ATOM 714 O O . PHE A 1 87 ? 53.880 -3.174 -58.683 1.00 77.44 87 PHE A O 1
ATOM 721 N N . SER A 1 88 ? 52.509 -2.171 -60.159 1.00 78.25 88 SER A N 1
ATOM 722 C CA . SER A 1 88 ? 52.278 -0.930 -59.403 1.00 78.25 88 SER A CA 1
ATOM 723 C C . SER A 1 88 ? 50.784 -0.711 -59.147 1.00 78.25 88 SER A C 1
ATOM 725 O O . SER A 1 88 ? 49.959 -0.718 -60.068 1.00 78.25 88 SER A O 1
ATOM 727 N N . LEU A 1 89 ? 50.421 -0.480 -57.880 1.00 78.62 89 LEU A N 1
ATOM 728 C CA . LEU A 1 89 ? 49.030 -0.234 -57.474 1.00 78.62 89 LEU A CA 1
ATOM 729 C C . LEU A 1 89 ? 48.546 1.169 -57.879 1.00 78.62 89 LEU A C 1
ATOM 731 O O . LEU A 1 89 ? 47.345 1.395 -58.026 1.00 78.62 89 LEU A O 1
ATOM 735 N N . ALA A 1 90 ? 49.475 2.114 -58.067 1.00 76.44 90 ALA A N 1
ATOM 736 C CA . ALA A 1 90 ? 49.168 3.503 -58.405 1.00 76.44 90 ALA A CA 1
ATOM 737 C C . ALA A 1 90 ? 48.569 3.651 -59.814 1.00 76.44 90 ALA A C 1
ATOM 739 O O . ALA A 1 90 ? 47.744 4.548 -60.036 1.00 76.44 90 ALA A O 1
ATOM 740 N N . ASP A 1 91 ? 48.957 2.749 -60.718 1.00 79.12 91 ASP A N 1
ATOM 741 C CA . ASP A 1 91 ? 48.491 2.674 -62.103 1.00 79.12 91 ASP A CA 1
ATOM 742 C C . ASP A 1 91 ? 47.170 1.886 -62.196 1.00 79.12 91 ASP A C 1
ATOM 744 O O . ASP A 1 91 ? 46.243 2.278 -62.905 1.00 79.12 91 ASP A O 1
ATOM 748 N N . ASN A 1 92 ? 47.009 0.849 -61.365 1.00 79.00 92 ASN A N 1
ATOM 749 C CA . ASN A 1 92 ? 45.841 -0.041 -61.345 1.00 79.00 92 ASN A CA 1
ATOM 750 C C . ASN A 1 92 ? 44.788 0.333 -60.282 1.00 79.00 92 ASN A C 1
ATOM 752 O O . ASN A 1 92 ? 44.262 -0.508 -59.548 1.00 79.00 92 ASN A O 1
ATOM 756 N N . ARG A 1 93 ? 44.412 1.618 -60.229 1.00 81.62 93 ARG A N 1
ATOM 757 C CA . ARG A 1 93 ? 43.478 2.162 -59.215 1.00 81.62 93 ARG A CA 1
ATOM 758 C C . ARG A 1 93 ? 42.097 1.505 -59.198 1.00 81.62 93 ARG A C 1
ATOM 760 O O . ARG A 1 93 ? 41.491 1.411 -58.135 1.00 81.62 93 ARG A O 1
ATOM 767 N N . LYS A 1 94 ? 41.587 1.069 -60.357 1.00 82.56 94 LYS A N 1
ATOM 768 C CA . LYS A 1 94 ? 40.278 0.395 -60.456 1.00 82.56 94 LYS A CA 1
ATOM 769 C C . LYS A 1 94 ? 40.280 -0.926 -59.688 1.00 82.56 94 LYS A C 1
ATOM 771 O O . LYS A 1 94 ? 39.385 -1.152 -58.886 1.00 82.56 94 LYS A O 1
ATOM 776 N N . PHE A 1 95 ? 41.321 -1.737 -59.874 1.00 83.56 95 PHE A N 1
ATOM 777 C CA . PHE A 1 95 ? 41.510 -2.990 -59.146 1.00 83.56 95 PHE A CA 1
ATOM 778 C C . PHE A 1 95 ? 41.607 -2.753 -57.632 1.00 83.56 95 PHE A C 1
ATOM 780 O O . PHE A 1 95 ? 40.897 -3.396 -56.865 1.00 83.56 95 PHE A O 1
ATOM 787 N N . ALA A 1 96 ? 42.399 -1.761 -57.205 1.00 83.50 96 ALA A N 1
ATOM 788 C CA . ALA A 1 96 ? 42.515 -1.394 -55.792 1.00 83.50 96 ALA A CA 1
ATOM 789 C C . ALA A 1 96 ? 41.175 -0.952 -55.171 1.00 83.50 96 ALA A C 1
ATOM 791 O O . ALA A 1 96 ? 40.870 -1.317 -54.037 1.00 83.50 96 ALA A O 1
ATOM 792 N N . ALA A 1 97 ? 40.363 -0.186 -55.910 1.00 86.56 97 ALA A N 1
ATOM 793 C CA . ALA A 1 97 ? 39.031 0.217 -55.469 1.00 86.56 97 ALA A CA 1
ATOM 794 C C . ALA A 1 97 ? 38.095 -0.993 -55.321 1.00 86.56 97 ALA A C 1
ATOM 796 O O . ALA A 1 97 ? 37.498 -1.153 -54.259 1.00 86.56 97 ALA A O 1
ATOM 797 N N . THR A 1 98 ? 38.033 -1.876 -56.327 1.00 85.38 98 THR A N 1
ATOM 798 C CA . THR A 1 98 ? 37.230 -3.107 -56.263 1.00 85.38 98 THR A CA 1
ATOM 799 C C . THR A 1 98 ? 37.651 -3.978 -55.080 1.00 85.38 98 THR A C 1
ATOM 801 O O . THR A 1 98 ? 36.806 -4.303 -54.257 1.00 85.38 98 THR A O 1
ATOM 804 N N . MET A 1 99 ? 38.946 -4.276 -54.917 1.00 84.88 99 MET A N 1
ATOM 805 C CA . MET A 1 99 ? 39.453 -5.086 -53.797 1.00 84.88 99 MET A CA 1
ATOM 806 C C . MET A 1 99 ? 39.123 -4.486 -52.420 1.00 84.88 99 MET A C 1
ATOM 808 O O . MET A 1 99 ? 38.792 -5.211 -51.486 1.00 84.88 99 MET A O 1
ATOM 812 N N . ASN A 1 100 ? 39.157 -3.158 -52.273 1.00 89.56 100 ASN A N 1
ATOM 813 C CA . ASN A 1 100 ? 38.749 -2.511 -51.024 1.00 89.56 100 ASN A CA 1
ATOM 814 C C . ASN A 1 100 ? 37.230 -2.609 -50.778 1.00 89.56 100 ASN A C 1
ATOM 816 O O . ASN A 1 100 ? 36.814 -2.810 -49.635 1.00 89.56 100 ASN A O 1
ATOM 820 N N . THR A 1 101 ? 36.404 -2.520 -51.826 1.00 90.19 101 THR A N 1
ATOM 821 C CA . THR A 1 101 ? 34.952 -2.750 -51.738 1.00 90.19 101 THR A CA 1
ATOM 822 C C . THR A 1 101 ? 34.631 -4.199 -51.366 1.00 90.19 101 THR A C 1
ATOM 824 O O . THR A 1 101 ? 33.836 -4.420 -50.454 1.00 90.19 101 THR A O 1
ATOM 827 N N . THR A 1 102 ? 35.285 -5.188 -51.982 1.00 86.81 102 THR A N 1
ATOM 828 C CA . THR A 1 102 ? 35.060 -6.602 -51.642 1.00 86.81 102 THR A CA 1
ATOM 829 C C . THR A 1 102 ? 35.505 -6.905 -50.213 1.00 86.81 102 THR A C 1
ATOM 831 O O . THR A 1 102 ? 34.764 -7.535 -49.467 1.00 86.81 102 THR A O 1
ATOM 834 N N . VAL A 1 103 ? 36.640 -6.366 -49.753 1.00 87.69 103 VAL A N 1
ATOM 835 C CA . VAL A 1 103 ? 37.077 -6.472 -48.348 1.00 87.69 103 VAL A CA 1
ATOM 836 C C . VAL A 1 103 ? 36.080 -5.833 -47.375 1.00 87.69 103 VAL A C 1
ATOM 838 O O . VAL A 1 103 ? 35.862 -6.383 -46.293 1.00 87.69 103 VAL A O 1
ATOM 841 N N . PHE A 1 104 ? 35.428 -4.725 -47.744 1.00 89.75 104 PHE A N 1
ATOM 842 C CA . PHE A 1 104 ? 34.324 -4.170 -46.958 1.00 89.75 104 PHE A CA 1
ATOM 843 C C . PHE A 1 104 ? 33.117 -5.123 -46.919 1.00 89.75 104 PHE A C 1
ATOM 845 O O . PHE A 1 104 ? 32.598 -5.382 -45.835 1.00 89.75 104 PHE A O 1
ATOM 852 N N . HIS A 1 105 ? 32.717 -5.717 -48.048 1.00 89.00 105 HIS A N 1
ATOM 853 C CA . HIS A 1 105 ? 31.646 -6.720 -48.076 1.00 89.00 105 HIS A CA 1
ATOM 854 C C . HIS A 1 105 ? 31.984 -7.955 -47.224 1.00 89.00 105 HIS A C 1
ATOM 856 O O . HIS A 1 105 ? 31.137 -8.405 -46.457 1.00 89.00 105 HIS A O 1
ATOM 862 N N . LEU A 1 106 ? 33.233 -8.440 -47.259 1.00 86.94 106 LEU A N 1
ATOM 863 C CA . LEU A 1 106 ? 33.708 -9.513 -46.377 1.00 86.94 106 LEU A CA 1
ATOM 864 C C . LEU A 1 106 ? 33.567 -9.119 -44.896 1.00 86.94 106 LEU A C 1
ATOM 866 O O . LEU A 1 106 ? 33.016 -9.897 -44.124 1.00 86.94 106 LEU A O 1
ATOM 870 N N . LYS A 1 107 ? 33.975 -7.898 -44.498 1.00 86.94 107 LYS A N 1
ATOM 871 C CA . LYS A 1 107 ? 33.780 -7.396 -43.119 1.00 86.94 107 LYS A CA 1
ATOM 872 C C . LYS A 1 107 ? 32.299 -7.363 -42.693 1.00 86.94 107 LYS A C 1
ATOM 874 O O . LYS A 1 107 ? 32.020 -7.498 -41.505 1.00 86.94 107 LYS A O 1
ATOM 879 N N . MET A 1 108 ? 31.356 -7.176 -43.621 1.00 86.19 108 MET A N 1
ATOM 880 C CA . MET A 1 108 ? 29.912 -7.199 -43.328 1.00 86.19 108 MET A CA 1
ATOM 881 C C . MET A 1 108 ? 29.335 -8.618 -43.161 1.00 86.19 108 MET A C 1
ATOM 883 O O . MET A 1 108 ? 28.180 -8.758 -42.759 1.00 86.19 108 MET A O 1
ATOM 887 N N . ILE A 1 109 ? 30.113 -9.665 -43.456 1.00 83.69 109 ILE A N 1
ATOM 888 C CA . ILE A 1 109 ? 29.711 -11.065 -43.267 1.00 83.69 109 ILE A CA 1
ATOM 889 C C . ILE A 1 109 ? 30.157 -11.568 -41.886 1.00 83.69 109 ILE A C 1
ATOM 891 O O . ILE A 1 109 ? 29.341 -12.123 -41.153 1.00 83.69 109 ILE A O 1
ATOM 895 N N . ASP A 1 110 ? 31.417 -11.360 -41.494 1.00 83.81 110 ASP A N 1
ATOM 896 C CA . ASP A 1 110 ? 31.982 -11.947 -40.265 1.00 83.81 110 ASP A CA 1
ATOM 897 C C . ASP A 1 110 ? 32.303 -10.938 -39.145 1.00 83.81 110 ASP A C 1
ATOM 899 O O . ASP A 1 110 ? 32.143 -11.266 -37.973 1.00 83.81 110 ASP A O 1
ATOM 903 N N . LEU A 1 111 ? 32.705 -9.705 -39.473 1.00 85.00 111 LEU A N 1
ATOM 904 C CA . LEU A 1 111 ? 33.181 -8.696 -38.512 1.00 85.00 111 LEU A CA 1
ATOM 905 C C . LEU A 1 111 ? 32.148 -7.604 -38.180 1.00 85.00 111 LEU A C 1
ATOM 907 O O . LEU A 1 111 ? 32.524 -6.475 -37.864 1.00 85.00 111 LEU A O 1
ATOM 911 N N . LEU A 1 112 ? 30.844 -7.903 -38.215 1.00 85.06 112 LEU A N 1
ATOM 912 C CA . LEU A 1 112 ? 29.802 -6.908 -37.909 1.00 85.06 112 LEU A CA 1
ATOM 913 C C . LEU A 1 112 ? 29.949 -6.293 -36.505 1.00 85.06 112 LEU A C 1
ATOM 915 O O . LEU A 1 112 ? 29.801 -5.082 -36.353 1.00 85.06 112 LEU A O 1
ATOM 919 N N . GLU A 1 113 ? 30.287 -7.088 -35.487 1.00 83.69 113 GLU A N 1
ATOM 920 C CA . GLU A 1 113 ? 30.480 -6.585 -34.117 1.00 83.69 113 GLU A CA 1
ATOM 921 C C . GLU A 1 113 ? 31.722 -5.691 -33.985 1.00 83.69 113 GLU A C 1
ATOM 923 O O . GLU A 1 113 ? 31.661 -4.626 -33.362 1.00 83.69 113 GLU A O 1
ATOM 928 N N . ASP A 1 114 ? 32.828 -6.073 -34.625 1.00 85.69 114 ASP A N 1
ATOM 929 C CA . ASP A 1 114 ? 34.063 -5.285 -34.636 1.00 85.69 114 ASP A CA 1
ATOM 930 C C . ASP A 1 114 ? 33.903 -3.997 -35.456 1.00 85.69 114 ASP A C 1
ATOM 932 O O . ASP A 1 114 ? 34.403 -2.951 -35.052 1.00 85.69 114 ASP A O 1
ATOM 936 N N . MET A 1 115 ? 33.125 -4.020 -36.542 1.00 86.94 115 MET A N 1
ATOM 937 C CA . MET A 1 115 ? 32.748 -2.819 -37.297 1.00 86.94 115 MET A CA 1
ATOM 938 C C . MET A 1 115 ? 31.872 -1.868 -36.475 1.00 86.94 115 MET A C 1
ATOM 940 O O . MET A 1 115 ? 32.042 -0.648 -36.554 1.00 86.94 115 MET A O 1
ATOM 944 N N . LEU A 1 116 ? 30.963 -2.391 -35.644 1.00 88.19 116 LEU A N 1
ATOM 945 C CA . LEU A 1 116 ? 30.224 -1.570 -34.682 1.00 88.19 116 LEU A CA 1
ATOM 946 C C . LEU A 1 116 ? 31.156 -0.982 -33.610 1.00 88.19 116 LEU A C 1
ATOM 948 O O . LEU A 1 116 ? 30.945 0.165 -33.207 1.00 88.19 116 LEU A O 1
ATOM 952 N N . ARG A 1 117 ? 32.185 -1.714 -33.156 1.00 86.56 117 ARG A N 1
ATOM 953 C CA . ARG A 1 117 ? 33.226 -1.182 -32.256 1.00 86.56 117 ARG A CA 1
ATOM 954 C C . ARG A 1 117 ? 34.016 -0.058 -32.940 1.00 86.56 117 ARG A C 1
ATOM 956 O O . ARG A 1 117 ? 34.008 1.059 -32.439 1.00 86.56 117 ARG A O 1
ATOM 963 N N . GLU A 1 118 ? 34.592 -0.307 -34.116 1.00 87.69 118 GLU A N 1
ATOM 964 C CA . GLU A 1 118 ? 35.404 0.654 -34.887 1.00 87.69 118 GLU A CA 1
ATOM 965 C C . GLU A 1 118 ? 34.658 1.978 -35.155 1.00 87.69 118 GLU A C 1
ATOM 967 O O . GLU A 1 118 ? 35.233 3.056 -35.037 1.00 87.69 118 GLU A O 1
ATOM 972 N N . THR A 1 119 ? 33.360 1.913 -35.475 1.00 88.50 119 THR A N 1
ATOM 973 C CA . THR A 1 119 ? 32.578 3.087 -35.914 1.00 88.50 119 THR A CA 1
ATOM 974 C C . THR A 1 119 ? 31.806 3.820 -34.816 1.00 88.50 119 THR A C 1
ATOM 976 O O . THR A 1 119 ? 31.362 4.947 -35.042 1.00 88.50 119 THR A O 1
ATOM 979 N N . SER A 1 120 ? 31.570 3.198 -33.655 1.00 89.88 120 SER A N 1
ATOM 98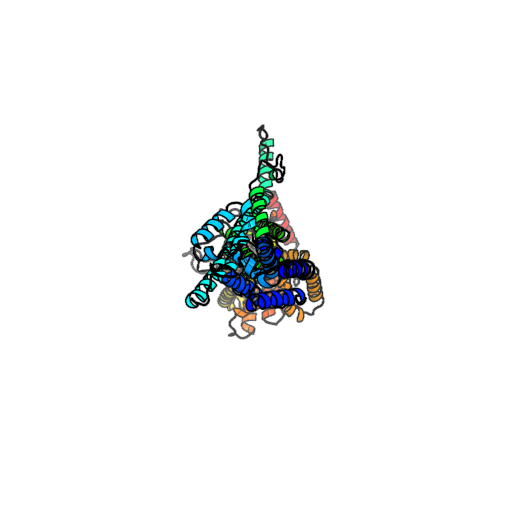0 C CA . SER A 1 120 ? 30.668 3.764 -32.634 1.00 89.88 120 SER A CA 1
ATOM 981 C C . SER A 1 120 ? 30.988 3.370 -31.188 1.00 89.88 120 SER A C 1
ATOM 983 O O . SER A 1 120 ? 30.108 3.434 -30.321 1.00 89.88 120 SER A O 1
ATOM 985 N N . ASP A 1 121 ? 32.231 2.970 -30.904 1.00 89.44 121 ASP A N 1
ATOM 986 C CA . ASP A 1 121 ? 32.699 2.837 -29.527 1.00 89.44 121 ASP A CA 1
ATOM 987 C C . ASP A 1 121 ? 32.685 4.195 -28.793 1.00 89.44 121 ASP A C 1
ATOM 989 O O . ASP A 1 121 ? 32.964 5.255 -29.351 1.00 89.44 121 ASP A O 1
ATOM 993 N N . LEU A 1 122 ? 32.308 4.143 -27.516 1.00 89.69 122 LEU A N 1
ATOM 994 C CA . LEU A 1 122 ? 32.214 5.273 -26.590 1.00 89.69 122 LEU A CA 1
ATOM 995 C C . LEU A 1 122 ? 32.878 4.937 -25.239 1.00 89.69 122 LEU A C 1
ATOM 997 O O . LEU A 1 122 ? 32.641 5.617 -24.239 1.00 89.69 122 LEU A O 1
ATOM 1001 N N . SER A 1 123 ? 33.742 3.914 -25.213 1.00 88.31 123 SER A N 1
ATOM 1002 C CA . SER A 1 123 ? 34.581 3.508 -24.078 1.00 88.31 123 SER A CA 1
ATOM 1003 C C . SER A 1 123 ? 35.389 4.654 -23.458 1.00 88.31 123 SER A C 1
ATOM 1005 O O . SER A 1 123 ? 35.652 4.637 -22.258 1.00 88.31 123 SER A O 1
ATOM 1007 N N . VAL A 1 124 ? 35.679 5.712 -24.227 1.00 89.44 124 VAL A N 1
ATOM 1008 C CA . VAL A 1 124 ? 36.309 6.960 -23.760 1.00 89.44 124 VAL A CA 1
ATOM 1009 C C . VAL A 1 124 ? 35.639 7.560 -22.510 1.00 89.44 124 VAL A C 1
ATOM 1011 O O . VAL A 1 124 ? 36.316 8.148 -21.666 1.00 89.44 124 VAL A O 1
ATOM 1014 N N . TYR A 1 125 ? 34.327 7.364 -22.325 1.00 87.56 125 TYR A N 1
ATOM 1015 C CA . TYR A 1 125 ? 33.611 7.817 -21.127 1.00 87.56 125 TYR A CA 1
ATOM 1016 C C . TYR A 1 125 ? 34.041 7.113 -19.828 1.00 87.56 125 TYR A C 1
ATOM 1018 O O . TYR A 1 125 ? 33.799 7.664 -18.754 1.00 87.56 125 TYR A O 1
ATOM 1026 N N . CYS A 1 126 ? 34.722 5.964 -19.897 1.00 87.19 126 CYS A N 1
ATOM 1027 C CA . CYS A 1 126 ? 35.324 5.307 -18.734 1.00 87.19 126 CYS A CA 1
ATOM 1028 C C . CYS A 1 126 ? 36.351 6.224 -18.050 1.00 87.19 126 CYS A C 1
ATOM 1030 O O . CYS A 1 126 ? 36.360 6.362 -16.826 1.00 87.19 126 CYS A O 1
ATOM 1032 N N . PHE A 1 127 ? 37.156 6.928 -18.850 1.00 87.75 127 PHE A N 1
ATOM 1033 C CA . PHE A 1 127 ? 38.176 7.864 -18.371 1.00 87.75 127 PHE A CA 1
ATOM 1034 C C . PHE A 1 127 ? 37.584 9.234 -17.988 1.00 87.75 127 PHE A C 1
ATOM 1036 O O . PHE A 1 127 ? 38.108 9.914 -17.108 1.00 87.75 127 PHE A O 1
ATOM 1043 N N . TYR A 1 128 ? 36.447 9.619 -18.583 1.00 89.81 128 TYR A N 1
ATOM 1044 C CA . TYR A 1 128 ? 35.751 10.892 -18.336 1.00 89.81 128 TYR A CA 1
ATOM 1045 C C . TYR A 1 128 ? 34.446 10.737 -17.529 1.00 89.81 128 TYR A C 1
ATOM 1047 O O . TYR A 1 128 ? 33.453 11.419 -17.793 1.00 89.81 128 TYR A O 1
ATOM 1055 N N . TYR A 1 129 ? 34.437 9.874 -16.507 1.00 85.88 129 TYR A N 1
ATOM 1056 C CA . TYR A 1 129 ? 33.220 9.547 -15.745 1.00 85.88 129 TYR A CA 1
ATOM 1057 C C . TYR A 1 129 ? 32.523 10.765 -15.095 1.00 85.88 129 TYR A C 1
ATOM 1059 O O . TYR A 1 129 ? 31.297 10.839 -15.094 1.00 85.88 129 TYR A O 1
ATOM 1067 N N . HIS A 1 130 ? 33.265 11.779 -14.630 1.00 89.19 130 HIS A N 1
ATOM 1068 C CA . HIS A 1 130 ? 32.668 13.029 -14.126 1.00 89.19 130 HIS A CA 1
ATOM 1069 C C . HIS A 1 130 ? 31.857 13.787 -15.191 1.00 89.19 130 HIS A C 1
ATOM 1071 O O . HIS A 1 130 ? 30.855 14.432 -14.878 1.00 89.19 130 HIS A O 1
ATOM 1077 N N . GLN A 1 131 ? 32.283 13.725 -16.456 1.00 89.81 131 GLN A N 1
ATOM 1078 C CA . GLN A 1 131 ? 31.564 14.349 -17.564 1.00 89.81 131 GLN A CA 1
ATOM 1079 C C . GLN A 1 131 ? 30.315 13.535 -17.929 1.00 89.81 131 GLN A C 1
ATOM 1081 O O . GLN A 1 131 ? 29.277 14.138 -18.198 1.00 89.81 131 GLN A O 1
ATOM 1086 N N . LEU A 1 132 ? 30.390 12.199 -17.852 1.00 88.00 132 LEU A N 1
ATOM 1087 C CA . LEU A 1 132 ? 29.243 11.294 -17.993 1.00 88.00 132 LEU A CA 1
ATOM 1088 C C . LEU A 1 132 ? 28.159 11.608 -16.945 1.00 88.00 132 LEU A C 1
ATOM 1090 O O . LEU A 1 132 ? 27.014 11.866 -17.303 1.00 88.00 132 LEU A O 1
ATOM 1094 N N . GLU A 1 133 ? 28.528 11.682 -15.661 1.00 88.38 133 GLU A N 1
ATOM 1095 C CA . GLU A 1 133 ? 27.615 12.039 -14.561 1.00 88.38 133 GLU A CA 1
ATOM 1096 C C . GLU A 1 133 ? 26.981 13.425 -14.746 1.00 88.38 133 GLU A C 1
ATOM 1098 O O . GLU A 1 133 ? 25.788 13.615 -14.500 1.00 88.38 133 GLU A O 1
ATOM 1103 N N . LYS A 1 134 ? 27.766 14.413 -15.193 1.00 91.31 134 LYS A N 1
ATOM 1104 C CA . LYS A 1 134 ? 27.267 15.769 -15.454 1.00 91.31 134 LYS A CA 1
ATOM 1105 C C . LYS A 1 134 ? 26.289 15.797 -16.632 1.00 91.31 134 LYS A C 1
ATOM 1107 O O . LYS A 1 134 ? 25.274 16.487 -16.557 1.00 91.31 134 LYS A O 1
ATOM 1112 N N . GLN A 1 135 ? 26.573 15.057 -17.702 1.00 91.12 135 GLN A N 1
ATOM 1113 C CA . GLN A 1 135 ? 25.692 14.948 -18.866 1.00 91.12 135 GLN A CA 1
ATOM 1114 C C . GLN A 1 135 ? 24.404 14.183 -18.543 1.00 91.12 135 GLN A C 1
ATOM 1116 O O . GLN A 1 135 ? 23.341 14.615 -18.979 1.00 91.12 135 GLN A O 1
ATOM 1121 N N . LEU A 1 136 ? 24.469 13.133 -17.718 1.00 90.06 136 LEU A N 1
ATOM 1122 C CA . LEU A 1 136 ? 23.290 12.430 -17.207 1.00 90.06 136 LEU A CA 1
ATOM 1123 C C . LEU A 1 136 ? 22.380 13.372 -16.405 1.00 90.06 136 LEU A C 1
ATOM 1125 O O . LEU A 1 136 ? 21.196 13.477 -16.709 1.00 90.06 136 LEU A O 1
ATOM 1129 N N . LYS A 1 137 ? 22.929 14.120 -15.438 1.00 88.69 137 LYS A N 1
ATOM 1130 C CA . LYS A 1 137 ? 22.151 15.075 -14.624 1.00 88.69 137 LYS A CA 1
ATOM 1131 C C . LYS A 1 137 ? 21.503 16.178 -15.465 1.00 88.69 137 LYS A C 1
ATOM 1133 O O . LYS A 1 137 ? 20.362 16.547 -15.214 1.00 88.69 137 LYS A O 1
ATOM 1138 N N . LEU A 1 138 ? 22.202 16.681 -16.486 1.00 89.62 138 LEU A N 1
ATOM 1139 C CA . LEU A 1 138 ? 21.628 17.638 -17.438 1.00 89.62 138 LEU A CA 1
ATOM 1140 C C . LEU A 1 138 ? 20.540 17.002 -18.317 1.00 89.62 138 LEU A C 1
ATOM 1142 O O . LEU A 1 138 ? 19.542 17.653 -18.597 1.00 89.62 138 LEU A O 1
ATOM 1146 N N . CYS A 1 139 ? 20.702 15.742 -18.726 1.00 91.12 139 CYS A N 1
ATOM 1147 C CA . CYS A 1 139 ? 19.703 14.999 -19.494 1.00 91.12 139 CYS A CA 1
ATOM 1148 C C . CYS A 1 139 ? 18.405 14.789 -18.693 1.00 91.12 139 CYS A C 1
ATOM 1150 O O . CYS A 1 139 ? 17.323 15.064 -19.205 1.00 91.12 139 CYS A O 1
ATOM 1152 N N . LEU A 1 140 ? 18.515 14.386 -17.422 1.00 87.06 140 LEU A N 1
ATOM 1153 C CA . LEU A 1 140 ? 17.371 14.174 -16.527 1.00 87.06 140 LEU A CA 1
ATOM 1154 C C . LEU A 1 140 ? 16.621 15.478 -16.185 1.00 87.06 140 LEU A C 1
ATOM 1156 O O . LEU A 1 140 ? 15.415 15.442 -15.965 1.00 87.06 140 LEU A O 1
ATOM 1160 N N . LEU A 1 141 ? 17.298 16.636 -16.200 1.00 85.50 141 LEU A N 1
ATOM 1161 C CA . LEU A 1 141 ? 16.679 17.945 -15.943 1.00 85.50 141 LEU A CA 1
ATOM 1162 C C . LEU A 1 141 ? 15.696 18.390 -17.047 1.00 85.50 141 LEU A C 1
ATOM 1164 O O . LEU A 1 141 ? 14.782 19.169 -16.778 1.00 85.50 141 LEU A O 1
ATOM 1168 N N . TYR A 1 142 ? 15.887 17.938 -18.292 1.00 87.25 142 TYR A N 1
ATOM 1169 C CA . TYR A 1 142 ? 15.084 18.362 -19.443 1.00 87.25 142 TYR A CA 1
ATOM 1170 C C . TYR A 1 142 ? 14.196 17.211 -19.943 1.00 87.25 142 TYR A C 1
ATOM 1172 O O . TYR A 1 142 ? 14.723 16.277 -20.547 1.00 87.25 142 TYR A O 1
ATOM 1180 N N . PRO A 1 143 ? 12.856 17.283 -19.806 1.00 83.75 143 PRO A N 1
ATOM 1181 C CA . PRO A 1 143 ? 11.950 16.175 -20.143 1.00 83.75 143 PRO A CA 1
ATOM 1182 C C . PRO A 1 143 ? 12.121 15.606 -21.560 1.00 83.75 143 PRO A C 1
ATOM 1184 O O . PRO A 1 143 ? 12.130 14.395 -21.750 1.00 83.75 143 PRO A O 1
ATOM 1187 N N . SER A 1 144 ? 12.353 16.470 -22.553 1.00 86.38 144 SER A N 1
ATOM 1188 C CA . SER A 1 144 ? 12.572 16.065 -23.951 1.00 86.38 144 SER A CA 1
ATOM 1189 C C . SER A 1 144 ? 13.902 15.341 -24.203 1.00 86.38 144 SER A C 1
ATOM 1191 O O . SER A 1 144 ? 14.052 14.687 -25.233 1.00 86.38 144 SER A O 1
ATOM 1193 N N . GLN A 1 145 ? 14.872 15.465 -23.293 1.00 89.12 145 GLN A N 1
ATOM 1194 C CA . GLN A 1 145 ? 16.137 14.727 -23.324 1.00 89.12 145 GLN A CA 1
ATOM 1195 C C . GLN A 1 145 ? 16.083 13.488 -22.428 1.00 89.12 145 GLN A C 1
ATOM 1197 O O . GLN A 1 145 ? 16.650 12.461 -22.794 1.00 89.12 145 GLN A O 1
ATOM 1202 N N . ALA A 1 146 ? 15.347 13.552 -21.313 1.00 87.62 146 ALA A N 1
ATOM 1203 C CA . ALA A 1 146 ? 15.190 12.478 -20.336 1.00 87.62 146 ALA A CA 1
ATOM 1204 C C . ALA A 1 146 ? 14.742 11.141 -20.961 1.00 87.62 146 ALA A C 1
ATOM 1206 O O . ALA A 1 146 ? 15.203 10.084 -20.529 1.00 87.62 146 ALA A O 1
ATOM 1207 N N . ARG A 1 147 ? 13.964 11.186 -22.053 1.00 88.81 147 ARG A N 1
ATOM 1208 C CA . ARG A 1 147 ? 13.641 10.047 -22.936 1.00 88.81 147 ARG A CA 1
ATOM 1209 C C . ARG A 1 147 ? 14.851 9.194 -23.344 1.00 88.81 147 ARG A C 1
ATOM 1211 O O . ARG A 1 147 ? 14.757 7.976 -23.453 1.00 88.81 147 ARG A O 1
ATOM 1218 N N . TYR A 1 148 ? 15.998 9.827 -23.576 1.00 90.12 148 TYR A N 1
ATOM 1219 C CA . TYR A 1 148 ? 17.226 9.181 -24.047 1.00 90.12 148 TYR A CA 1
ATOM 1220 C C . TYR A 1 148 ? 18.197 8.826 -22.910 1.00 90.12 148 TYR A C 1
ATOM 1222 O O . TYR A 1 148 ? 19.290 8.325 -23.176 1.00 90.12 148 TYR A O 1
ATOM 1230 N N . SER A 1 149 ? 17.823 9.054 -21.644 1.00 89.75 149 SER A N 1
ATOM 1231 C CA . SER A 1 149 ? 18.676 8.807 -20.467 1.00 89.75 149 SER A CA 1
ATOM 1232 C C . SER A 1 149 ? 19.201 7.367 -20.378 1.00 89.75 149 SER A C 1
ATOM 1234 O O . SER A 1 149 ? 20.350 7.151 -19.988 1.00 89.75 149 SER A O 1
ATOM 1236 N N . ILE A 1 150 ? 18.425 6.383 -20.842 1.00 89.88 150 ILE A N 1
ATOM 1237 C CA . ILE A 1 150 ? 18.822 4.968 -20.876 1.00 89.88 150 ILE A CA 1
ATOM 1238 C C . ILE A 1 150 ? 20.076 4.704 -21.733 1.00 89.88 150 ILE A C 1
ATOM 1240 O O . ILE A 1 150 ? 20.828 3.764 -21.470 1.00 89.88 150 ILE A O 1
ATOM 1244 N N . ALA A 1 151 ? 20.381 5.573 -22.707 1.00 90.06 151 ALA A N 1
ATOM 1245 C CA . ALA A 1 151 ? 21.584 5.462 -23.531 1.00 90.06 151 ALA A CA 1
ATOM 1246 C C . ALA A 1 151 ? 22.881 5.545 -22.703 1.00 90.06 151 ALA A C 1
ATOM 1248 O O . ALA A 1 151 ? 23.864 4.897 -23.058 1.00 90.06 151 ALA A O 1
ATOM 1249 N N . PHE A 1 152 ? 22.885 6.271 -21.576 1.00 89.81 152 PHE A N 1
ATOM 1250 C CA . PHE A 1 152 ? 24.031 6.314 -20.659 1.00 89.81 152 PHE A CA 1
ATOM 1251 C C . PHE A 1 152 ? 24.289 4.954 -19.985 1.00 89.81 152 PHE A C 1
ATOM 1253 O O . PHE A 1 152 ? 25.445 4.585 -19.774 1.00 89.81 152 PHE A O 1
ATOM 1260 N N . GLY A 1 153 ? 23.237 4.166 -19.728 1.00 88.50 153 GLY A N 1
ATOM 1261 C CA . GLY A 1 153 ? 23.358 2.790 -19.238 1.00 88.50 153 GLY A CA 1
ATOM 1262 C C . GLY A 1 153 ? 23.995 1.876 -20.286 1.00 88.50 153 GLY A C 1
ATOM 1263 O O . GLY A 1 153 ? 24.934 1.143 -19.981 1.00 88.50 153 GLY A O 1
ATOM 1264 N N . HIS A 1 154 ? 23.574 1.997 -21.549 1.00 87.75 154 HIS A N 1
ATOM 1265 C CA . HIS A 1 154 ? 24.167 1.238 -22.654 1.00 87.75 154 HIS A CA 1
ATOM 1266 C C . HIS A 1 154 ? 25.620 1.633 -22.964 1.00 87.75 154 HIS A C 1
ATOM 1268 O O . HIS A 1 154 ? 26.403 0.759 -23.333 1.00 87.75 154 HIS A O 1
ATOM 1274 N N . ILE A 1 155 ? 26.029 2.894 -22.764 1.00 89.81 155 ILE A N 1
ATOM 1275 C CA . ILE A 1 155 ? 27.440 3.313 -22.901 1.00 89.81 155 ILE A CA 1
ATOM 1276 C C . ILE A 1 155 ? 28.359 2.517 -21.956 1.00 89.81 155 ILE A C 1
ATOM 1278 O O . ILE A 1 155 ? 29.483 2.203 -22.336 1.00 89.81 155 ILE A O 1
ATOM 1282 N N . CYS A 1 156 ? 27.884 2.094 -20.779 1.00 86.94 156 CYS A N 1
ATOM 1283 C CA . CYS A 1 156 ? 28.685 1.278 -19.859 1.00 86.94 156 CYS A CA 1
ATOM 1284 C C . CYS A 1 156 ? 29.072 -0.091 -20.460 1.00 86.94 156 CYS A C 1
ATOM 1286 O O . CYS A 1 156 ? 30.154 -0.598 -20.172 1.00 86.94 156 CYS A O 1
ATOM 1288 N N . SER A 1 157 ? 28.256 -0.663 -21.359 1.00 86.00 157 SER A N 1
ATOM 1289 C CA . SER A 1 157 ? 28.596 -1.918 -22.060 1.00 86.00 157 SER A CA 1
ATOM 1290 C C . SER A 1 157 ? 29.814 -1.773 -22.986 1.00 86.00 157 SER A C 1
ATOM 1292 O O . SER A 1 157 ? 30.572 -2.728 -23.175 1.00 86.00 157 SER A O 1
ATOM 1294 N N . HIS A 1 158 ? 30.053 -0.563 -23.512 1.00 87.62 158 HIS A N 1
ATOM 1295 C CA . HIS A 1 158 ? 31.147 -0.279 -24.438 1.00 87.62 158 HIS A CA 1
ATOM 1296 C C . HIS A 1 158 ? 32.526 -0.344 -23.761 1.00 87.62 158 HIS A C 1
ATOM 1298 O O . HIS A 1 158 ? 33.518 -0.571 -24.445 1.00 87.62 158 HIS A O 1
ATOM 1304 N N . PHE A 1 159 ? 32.610 -0.202 -22.432 1.00 87.56 159 PHE A N 1
ATOM 1305 C CA . PHE A 1 159 ? 33.880 -0.057 -21.702 1.00 87.56 159 PHE A CA 1
ATOM 1306 C C . PHE A 1 159 ? 34.787 -1.293 -21.800 1.00 87.56 159 PHE A C 1
ATOM 1308 O O . PHE A 1 159 ? 36.000 -1.173 -21.692 1.00 87.56 159 PHE A O 1
ATOM 1315 N N . ASN A 1 160 ? 34.235 -2.476 -22.093 1.00 84.00 160 ASN A N 1
ATOM 1316 C CA . ASN A 1 160 ? 35.057 -3.660 -22.369 1.00 84.00 160 ASN A CA 1
ATOM 1317 C C . ASN A 1 160 ? 35.888 -3.532 -23.665 1.00 84.00 160 ASN A C 1
ATOM 1319 O O . ASN A 1 160 ? 36.839 -4.285 -23.843 1.00 84.00 160 ASN A O 1
ATOM 1323 N N . SER A 1 161 ? 35.547 -2.594 -24.557 1.00 84.12 161 SER A N 1
ATOM 1324 C CA . SER A 1 161 ? 36.230 -2.372 -25.841 1.00 84.12 161 SER A CA 1
ATOM 1325 C C . SER A 1 161 ? 37.559 -1.625 -25.718 1.00 84.12 161 SER A C 1
ATOM 1327 O O . SER A 1 161 ? 38.367 -1.715 -26.637 1.00 84.12 161 SER A O 1
ATOM 1329 N N . SER A 1 162 ? 37.808 -0.908 -24.614 1.00 83.75 162 SER A N 1
ATOM 1330 C CA . SER A 1 162 ? 39.084 -0.210 -24.382 1.00 83.75 162 SER A CA 1
ATOM 1331 C C . SER A 1 162 ? 40.171 -1.096 -23.769 1.00 83.75 162 SER A C 1
ATOM 1333 O O . SER A 1 162 ? 41.267 -0.612 -23.517 1.00 83.75 162 SER A O 1
ATOM 1335 N N . ILE A 1 163 ? 39.872 -2.367 -23.488 1.00 85.81 163 ILE A N 1
ATOM 1336 C CA . ILE A 1 163 ? 40.782 -3.300 -22.817 1.00 85.81 163 ILE A CA 1
ATOM 1337 C C . ILE A 1 163 ? 41.699 -3.943 -23.864 1.00 85.81 163 ILE A C 1
ATOM 1339 O O . ILE A 1 163 ? 41.212 -4.485 -24.855 1.00 85.81 163 ILE A O 1
ATOM 1343 N N . HIS A 1 164 ? 43.014 -3.927 -23.631 1.00 88.19 164 HIS A N 1
ATOM 1344 C CA . HIS A 1 164 ? 44.003 -4.555 -24.515 1.00 88.19 164 HIS A CA 1
ATOM 1345 C C . HIS A 1 164 ? 44.705 -5.731 -23.824 1.00 88.19 164 HIS A C 1
ATOM 1347 O O . HIS A 1 164 ? 45.123 -5.619 -22.675 1.00 88.19 164 HIS A O 1
ATOM 1353 N N . ASP A 1 165 ? 44.969 -6.820 -24.552 1.00 86.44 165 ASP A N 1
ATOM 1354 C CA . ASP A 1 165 ? 45.646 -8.027 -24.031 1.00 86.44 165 ASP A CA 1
ATOM 1355 C C . ASP A 1 165 ? 47.097 -7.799 -23.539 1.00 86.44 165 ASP A C 1
ATOM 1357 O O . ASP A 1 165 ? 47.722 -8.708 -22.998 1.00 86.44 165 ASP A O 1
ATOM 1361 N N . LEU A 1 166 ? 47.642 -6.590 -23.723 1.00 90.69 166 LEU A N 1
ATOM 1362 C CA . LEU A 1 166 ? 48.982 -6.190 -23.267 1.00 90.69 166 LEU A CA 1
ATOM 1363 C C . LEU A 1 166 ? 48.956 -5.466 -21.909 1.00 90.69 166 LEU A C 1
ATOM 1365 O O . LEU A 1 166 ? 50.018 -5.225 -21.346 1.00 90.69 166 LEU A O 1
ATOM 1369 N N . CYS A 1 167 ? 47.767 -5.119 -21.406 1.00 88.44 167 CYS A N 1
ATOM 1370 C CA . CYS A 1 167 ? 47.537 -4.500 -20.102 1.00 88.44 167 CYS A CA 1
ATOM 1371 C C . CYS A 1 167 ? 46.407 -5.268 -19.381 1.00 88.44 167 CYS A C 1
ATOM 1373 O O . CYS A 1 167 ? 45.282 -4.777 -19.259 1.00 88.44 167 CYS A O 1
ATOM 1375 N N . PRO A 1 168 ? 46.630 -6.530 -18.967 1.00 88.25 168 PRO A N 1
ATOM 1376 C CA . PRO A 1 168 ? 45.614 -7.296 -18.249 1.00 88.25 168 PRO A CA 1
ATOM 1377 C C . PRO A 1 168 ? 45.264 -6.699 -16.874 1.00 88.25 168 PRO A C 1
ATOM 1379 O O . PRO A 1 168 ? 44.190 -6.989 -16.355 1.00 88.25 168 PRO A O 1
ATOM 1382 N N . GLU A 1 169 ? 46.130 -5.872 -16.283 1.00 88.75 169 GLU A N 1
ATOM 1383 C CA . GLU A 1 169 ? 45.982 -5.326 -14.930 1.00 88.75 169 GLU A CA 1
ATOM 1384 C C . GLU A 1 169 ? 44.809 -4.341 -14.795 1.00 88.75 169 GLU A C 1
ATOM 1386 O O . GLU A 1 169 ? 44.143 -4.310 -13.761 1.00 88.75 169 GLU A O 1
ATOM 1391 N N . GLU A 1 170 ? 44.510 -3.554 -15.833 1.00 89.38 170 GLU A N 1
ATOM 1392 C CA . GLU A 1 170 ? 43.384 -2.603 -15.819 1.00 89.38 170 GLU A CA 1
ATOM 1393 C C . GLU A 1 170 ? 42.023 -3.269 -16.087 1.00 89.38 170 GLU A C 1
ATOM 1395 O O . GLU A 1 170 ? 40.972 -2.670 -15.842 1.00 89.38 170 GLU A O 1
ATOM 1400 N N . ARG A 1 171 ? 42.023 -4.522 -16.563 1.00 86.19 171 ARG A N 1
ATOM 1401 C CA . ARG A 1 171 ? 40.829 -5.237 -17.034 1.00 86.19 171 ARG A CA 1
ATOM 1402 C C . ARG A 1 171 ? 39.731 -5.319 -15.981 1.00 86.19 171 ARG A C 1
ATOM 1404 O O . ARG A 1 171 ? 38.567 -5.076 -16.295 1.00 86.19 171 ARG A O 1
ATOM 1411 N N . ASP A 1 172 ? 40.082 -5.696 -14.758 1.00 87.12 172 ASP A N 1
ATOM 1412 C CA . ASP A 1 172 ? 39.090 -5.903 -13.703 1.00 87.12 172 ASP A CA 1
ATOM 1413 C C . ASP A 1 172 ? 38.623 -4.569 -13.104 1.00 87.12 172 ASP A C 1
ATOM 1415 O O . ASP A 1 172 ? 37.427 -4.393 -12.879 1.00 87.12 172 ASP A O 1
ATOM 1419 N N . PHE A 1 173 ? 39.510 -3.571 -13.017 1.00 88.00 173 PHE A N 1
ATOM 1420 C CA . PHE A 1 173 ? 39.146 -2.200 -12.646 1.00 88.00 173 PHE A CA 1
ATOM 1421 C C . PHE A 1 173 ? 38.132 -1.576 -13.623 1.00 88.00 173 PHE A C 1
ATOM 1423 O O . PHE A 1 173 ? 37.136 -0.990 -13.196 1.00 88.0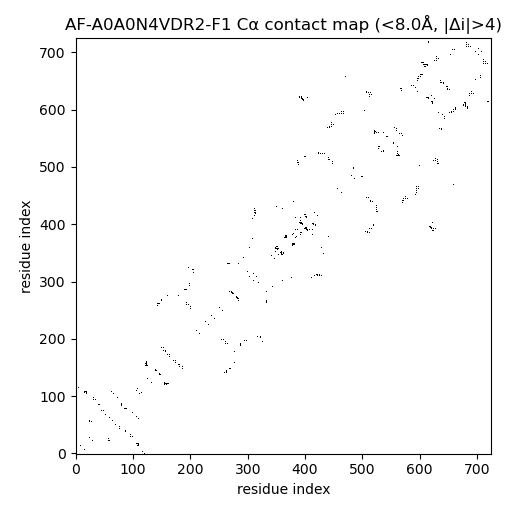0 173 PHE A O 1
ATOM 1430 N N . ILE A 1 174 ? 38.338 -1.734 -14.938 1.00 88.25 174 ILE A N 1
ATOM 1431 C CA . ILE A 1 174 ? 37.418 -1.220 -15.967 1.00 88.25 174 ILE A CA 1
ATOM 1432 C C . ILE A 1 174 ? 36.050 -1.919 -15.888 1.00 88.25 174 ILE A C 1
ATOM 1434 O O . ILE A 1 174 ? 35.021 -1.246 -15.996 1.00 88.25 174 ILE A O 1
ATOM 1438 N N . LYS A 1 175 ? 36.009 -3.238 -15.641 1.00 88.06 175 LYS A N 1
ATOM 1439 C CA . LYS A 1 175 ? 34.748 -3.972 -15.415 1.00 88.06 175 LYS A CA 1
ATOM 1440 C C . LYS A 1 175 ? 34.024 -3.489 -14.159 1.00 88.06 175 LYS A C 1
ATOM 1442 O O . LYS A 1 175 ? 32.850 -3.151 -14.229 1.00 88.06 175 LYS A O 1
ATOM 1447 N N . GLU A 1 176 ? 34.691 -3.418 -13.008 1.00 89.19 176 GLU A N 1
ATOM 1448 C CA . GLU A 1 176 ? 34.052 -2.932 -11.776 1.00 89.19 176 GLU A CA 1
ATOM 1449 C C . GLU A 1 176 ? 33.506 -1.509 -11.956 1.00 89.19 176 GLU A C 1
ATOM 1451 O O . GLU A 1 176 ? 32.385 -1.201 -11.537 1.00 89.19 176 GLU A O 1
ATOM 1456 N N . LYS A 1 177 ? 34.255 -0.649 -12.660 1.00 87.88 177 LYS A N 1
ATOM 1457 C CA . LYS A 1 177 ? 33.831 0.716 -12.973 1.00 87.88 177 LYS A CA 1
ATOM 1458 C C . LYS A 1 177 ? 32.623 0.755 -13.917 1.00 87.88 177 LYS A C 1
ATOM 1460 O O . LYS A 1 177 ? 31.726 1.566 -13.677 1.00 87.88 177 LYS A O 1
ATOM 1465 N N . SER A 1 178 ? 32.552 -0.108 -14.936 1.00 89.88 178 SER A N 1
ATOM 1466 C CA . SER A 1 178 ? 31.398 -0.187 -15.848 1.00 89.88 178 SER A CA 1
ATOM 1467 C C . SER A 1 178 ? 30.124 -0.633 -15.119 1.00 89.88 178 SER A C 1
ATOM 1469 O O . SER A 1 178 ? 29.067 -0.028 -15.302 1.00 89.88 178 SER A O 1
ATOM 1471 N N . LEU A 1 179 ? 30.233 -1.616 -14.220 1.00 91.94 179 LEU A N 1
ATOM 1472 C CA . LEU A 1 179 ? 29.125 -2.123 -13.404 1.00 91.94 179 LEU A CA 1
ATOM 1473 C C . LEU A 1 179 ? 28.655 -1.093 -12.370 1.00 91.94 179 LEU A C 1
ATOM 1475 O O . LEU A 1 179 ? 27.453 -0.889 -12.193 1.00 91.94 179 LEU A O 1
ATOM 1479 N N . SER A 1 180 ? 29.590 -0.412 -11.703 1.00 91.75 180 SER A N 1
ATOM 1480 C CA . SER A 1 180 ? 29.291 0.660 -10.747 1.00 91.75 180 SER A CA 1
ATOM 1481 C C . SER A 1 180 ? 28.564 1.831 -11.417 1.00 91.75 180 SER A C 1
ATOM 1483 O O . SER A 1 180 ? 27.558 2.315 -10.894 1.00 91.75 180 SER A O 1
ATOM 1485 N N 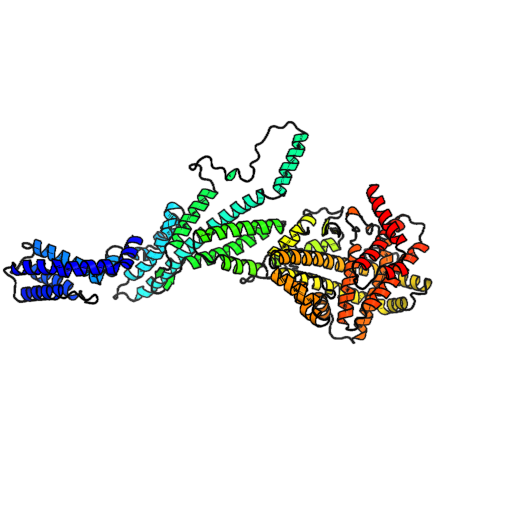. LEU A 1 181 ? 29.019 2.252 -12.603 1.00 89.81 181 LEU A N 1
ATOM 1486 C CA . LEU A 1 181 ? 28.385 3.336 -13.353 1.00 89.81 181 LEU A CA 1
ATOM 1487 C C . LEU A 1 181 ? 27.027 2.928 -13.937 1.00 89.81 181 LEU A C 1
ATOM 1489 O O . LEU A 1 181 ? 26.101 3.730 -13.872 1.00 89.81 181 LEU A O 1
ATOM 1493 N N . CYS A 1 182 ? 26.865 1.693 -14.426 1.00 91.31 182 CYS A N 1
ATOM 1494 C CA . CYS A 1 182 ? 25.569 1.207 -14.909 1.00 91.31 182 CYS A CA 1
ATOM 1495 C C . CYS A 1 182 ? 24.518 1.196 -13.783 1.00 91.31 182 CYS A C 1
ATOM 1497 O O . CYS A 1 182 ? 23.439 1.765 -13.949 1.00 91.31 182 CYS A O 1
ATOM 1499 N N . ASN A 1 183 ? 24.873 0.665 -12.602 1.00 92.75 183 ASN A N 1
ATOM 1500 C CA . ASN A 1 183 ? 24.034 0.750 -11.400 1.00 92.75 183 ASN A CA 1
ATOM 1501 C C . ASN A 1 183 ? 23.660 2.201 -11.067 1.00 92.75 183 ASN A C 1
ATOM 1503 O O . ASN A 1 183 ? 22.486 2.503 -10.882 1.00 92.75 183 ASN A O 1
ATOM 1507 N N . MET A 1 184 ? 24.645 3.106 -11.025 1.00 91.88 184 MET A N 1
ATOM 1508 C CA . MET A 1 184 ? 24.433 4.521 -10.701 1.00 91.88 184 MET A CA 1
ATOM 1509 C C . MET A 1 184 ? 23.477 5.216 -11.682 1.00 91.88 184 MET A C 1
ATOM 1511 O O . MET A 1 184 ? 22.610 5.969 -11.239 1.00 91.88 184 MET A O 1
ATOM 1515 N N . VAL A 1 185 ? 23.593 4.942 -12.988 1.00 91.12 185 VAL A N 1
ATOM 1516 C CA . VAL A 1 185 ? 22.683 5.486 -14.010 1.00 91.12 185 VAL A CA 1
ATOM 1517 C C . VAL A 1 185 ? 21.255 4.989 -13.777 1.00 91.12 185 VAL A C 1
ATOM 1519 O O . VAL A 1 185 ? 20.328 5.797 -13.769 1.00 91.12 185 VAL A O 1
ATOM 1522 N N . LEU A 1 186 ? 21.070 3.680 -13.568 1.00 92.19 186 LEU A N 1
ATOM 1523 C CA . LEU A 1 186 ? 19.744 3.081 -13.389 1.00 92.19 186 LEU A CA 1
ATOM 1524 C C . LEU A 1 186 ? 19.080 3.502 -12.072 1.00 92.19 186 LEU A C 1
ATOM 1526 O O . LEU A 1 186 ? 17.892 3.821 -12.078 1.00 92.19 186 LEU A O 1
ATOM 1530 N N . ASP A 1 187 ? 19.832 3.579 -10.970 1.00 92.12 187 ASP A N 1
ATOM 1531 C CA . ASP A 1 187 ? 19.315 4.082 -9.694 1.00 92.12 187 ASP A CA 1
ATOM 1532 C C . ASP A 1 187 ? 18.969 5.581 -9.762 1.00 92.12 187 ASP A C 1
ATOM 1534 O O . ASP A 1 187 ? 17.928 5.968 -9.236 1.00 92.12 187 ASP A O 1
ATOM 1538 N N . GLN A 1 188 ? 19.759 6.429 -10.442 1.00 89.69 188 GLN A N 1
ATOM 1539 C CA . GLN A 1 188 ? 19.400 7.848 -10.630 1.00 89.69 188 GLN A CA 1
ATOM 1540 C C . GLN A 1 188 ? 18.150 8.022 -11.500 1.00 89.69 188 GLN A C 1
ATOM 1542 O O . GLN A 1 188 ? 17.275 8.814 -11.158 1.00 89.69 188 GLN A O 1
ATOM 1547 N N . LEU A 1 189 ? 18.032 7.263 -12.592 1.00 91.25 189 LEU A N 1
ATOM 1548 C CA . LEU A 1 189 ? 16.866 7.298 -13.478 1.00 91.25 189 LEU A CA 1
ATOM 1549 C C . LEU A 1 189 ? 15.599 6.859 -12.717 1.00 91.25 189 LEU A C 1
ATOM 1551 O O . LEU A 1 189 ? 14.585 7.561 -12.734 1.00 91.25 189 LEU A O 1
ATOM 1555 N N . ALA A 1 190 ? 15.672 5.748 -11.978 1.00 91.31 190 ALA A N 1
ATOM 1556 C CA . ALA A 1 190 ? 14.579 5.262 -11.139 1.00 91.31 190 ALA A CA 1
ATOM 1557 C C . ALA A 1 190 ? 14.200 6.254 -10.021 1.00 91.31 190 ALA A C 1
ATOM 1559 O O . ALA A 1 190 ? 13.011 6.471 -9.777 1.00 91.31 190 ALA A O 1
ATOM 1560 N N . LEU A 1 191 ? 15.190 6.885 -9.376 1.00 91.12 191 LEU A N 1
ATOM 1561 C CA . LEU A 1 191 ? 14.979 7.875 -8.318 1.00 91.12 191 LEU A CA 1
ATOM 1562 C C . LEU A 1 191 ? 14.262 9.127 -8.840 1.00 91.12 191 LEU A C 1
ATOM 1564 O O . LEU A 1 191 ? 13.240 9.504 -8.274 1.00 91.12 191 LEU A O 1
ATOM 1568 N N . GLU A 1 192 ? 14.741 9.744 -9.926 1.00 89.31 192 GLU A N 1
ATOM 1569 C CA . GLU A 1 192 ? 14.107 10.955 -10.472 1.00 89.31 192 GLU A CA 1
ATOM 1570 C C . GLU A 1 192 ? 12.703 10.678 -11.015 1.00 89.31 192 GLU A C 1
ATOM 1572 O O . GLU A 1 192 ? 11.778 11.459 -10.777 1.00 89.31 192 GLU A O 1
ATOM 1577 N N . THR A 1 193 ? 12.499 9.521 -11.654 1.00 89.38 193 THR A N 1
ATOM 1578 C CA . THR A 1 193 ? 11.155 9.090 -12.067 1.00 89.38 193 THR A CA 1
ATOM 1579 C C . THR A 1 193 ? 10.237 8.976 -10.849 1.00 89.38 193 THR A C 1
ATOM 1581 O O . THR A 1 193 ? 9.127 9.506 -10.862 1.00 89.38 193 THR A O 1
ATOM 1584 N N . SER A 1 194 ? 10.704 8.363 -9.756 1.00 89.69 194 SER A N 1
ATOM 1585 C CA . SER A 1 194 ? 9.901 8.239 -8.538 1.00 89.69 194 SER A CA 1
ATOM 1586 C C . SER A 1 194 ? 9.684 9.564 -7.794 1.00 89.69 194 SER A C 1
ATOM 1588 O O . SER A 1 194 ? 8.652 9.710 -7.140 1.00 89.69 194 SER A O 1
ATOM 1590 N N . ASN A 1 195 ? 10.593 10.538 -7.903 1.00 90.38 195 ASN A N 1
ATOM 1591 C CA . ASN A 1 195 ? 10.400 11.889 -7.361 1.00 90.38 195 ASN A CA 1
ATOM 1592 C C . ASN A 1 195 ? 9.264 12.623 -8.095 1.00 90.38 195 ASN A C 1
ATOM 1594 O O . ASN A 1 195 ? 8.440 13.285 -7.465 1.00 90.38 195 ASN A O 1
ATOM 1598 N N . ILE A 1 196 ? 9.180 12.475 -9.422 1.00 88.69 196 ILE A N 1
ATOM 1599 C CA . ILE A 1 196 ? 8.079 13.031 -10.224 1.00 88.69 196 ILE A CA 1
ATOM 1600 C C . ILE A 1 196 ? 6.757 12.331 -9.886 1.00 88.69 196 ILE A C 1
ATOM 1602 O O . ILE A 1 196 ? 5.740 13.005 -9.725 1.00 88.69 196 ILE A O 1
ATOM 1606 N N . VAL A 1 197 ? 6.766 11.006 -9.692 1.00 89.50 197 VAL A N 1
ATOM 1607 C CA . VAL A 1 197 ? 5.592 10.264 -9.193 1.00 89.50 197 VAL A CA 1
ATOM 1608 C C . VAL A 1 197 ? 5.136 10.801 -7.835 1.00 89.50 197 VAL A C 1
ATOM 1610 O O . VAL A 1 197 ? 3.945 11.040 -7.662 1.00 89.50 197 VAL A O 1
ATOM 1613 N N . ALA A 1 198 ? 6.054 11.068 -6.900 1.00 88.56 198 ALA A N 1
ATOM 1614 C CA . ALA A 1 198 ? 5.713 11.655 -5.603 1.00 88.56 198 ALA A CA 1
ATOM 1615 C C . ALA A 1 198 ? 5.041 13.038 -5.742 1.00 88.56 198 ALA A C 1
ATOM 1617 O O . ALA A 1 198 ? 4.027 13.284 -5.096 1.00 88.56 198 ALA A O 1
ATOM 1618 N N . GLN A 1 199 ? 5.522 13.901 -6.644 1.00 89.44 199 GLN A N 1
ATOM 1619 C CA . GLN A 1 199 ? 4.908 15.213 -6.908 1.00 89.44 199 GLN A CA 1
ATOM 1620 C C . GLN A 1 199 ? 3.515 15.108 -7.557 1.00 89.44 199 GLN A C 1
ATOM 1622 O O . GLN A 1 199 ? 2.629 15.904 -7.249 1.00 89.44 199 GLN A O 1
ATOM 1627 N N . ILE A 1 200 ? 3.286 14.115 -8.424 1.00 89.06 200 ILE A N 1
ATOM 1628 C CA . ILE A 1 200 ? 1.950 13.832 -8.983 1.00 89.06 200 ILE A CA 1
ATOM 1629 C C . ILE A 1 200 ? 1.020 13.304 -7.882 1.00 89.06 200 ILE A C 1
ATOM 1631 O O . ILE A 1 200 ? -0.113 13.761 -7.762 1.00 89.06 200 ILE A O 1
ATOM 1635 N N . CYS A 1 201 ? 1.511 12.402 -7.031 1.00 87.56 201 CYS A N 1
ATOM 1636 C CA . CYS A 1 201 ? 0.801 11.901 -5.856 1.00 87.56 201 CYS A CA 1
ATOM 1637 C C . CYS A 1 201 ? 0.404 13.022 -4.876 1.00 87.56 201 CYS A C 1
ATOM 1639 O O . CYS A 1 201 ? -0.707 12.993 -4.350 1.00 87.56 201 CYS A O 1
ATOM 1641 N N . GLU A 1 202 ? 1.266 14.017 -4.643 1.00 87.06 202 GLU A N 1
ATOM 1642 C CA . GLU A 1 202 ? 0.942 15.210 -3.844 1.00 87.06 202 GLU A CA 1
ATOM 1643 C C . GLU A 1 202 ? -0.137 16.082 -4.506 1.00 87.06 202 GLU A C 1
ATOM 1645 O O . GLU A 1 202 ? -1.034 16.575 -3.820 1.00 87.06 202 GLU A O 1
ATOM 1650 N N . TYR A 1 203 ? -0.088 16.248 -5.831 1.00 86.94 203 TYR A N 1
ATOM 1651 C CA . TYR A 1 203 ? -1.085 17.012 -6.583 1.00 86.94 203 TYR A CA 1
ATOM 1652 C C . TYR A 1 203 ? -2.471 16.344 -6.559 1.00 86.94 203 TYR A C 1
ATOM 1654 O O . TYR A 1 203 ? -3.457 16.992 -6.210 1.00 86.94 203 TYR A O 1
ATOM 1662 N N . GLU A 1 204 ? -2.554 15.038 -6.825 1.00 85.12 204 GLU A N 1
ATOM 1663 C CA . GLU A 1 204 ? -3.814 14.280 -6.744 1.00 85.12 204 GLU A CA 1
ATOM 1664 C C . GLU A 1 204 ? -4.378 14.229 -5.313 1.00 85.12 204 GLU A C 1
ATOM 1666 O O . GLU A 1 204 ? -5.593 14.248 -5.117 1.00 85.12 204 GLU A O 1
ATOM 1671 N N . VAL A 1 205 ? -3.517 14.244 -4.287 1.00 85.69 205 VAL A N 1
ATOM 1672 C CA . VAL A 1 205 ? -3.954 14.412 -2.891 1.00 85.69 205 VAL A CA 1
ATOM 1673 C C . VAL A 1 205 ? -4.635 15.764 -2.672 1.00 85.69 205 VAL A C 1
ATOM 1675 O O . VAL A 1 205 ? -5.702 15.799 -2.062 1.00 85.69 205 VAL A O 1
ATOM 1678 N N . GLN A 1 206 ? -4.089 16.863 -3.202 1.00 85.81 206 GLN A N 1
ATOM 1679 C CA . GLN A 1 206 ? -4.718 18.188 -3.093 1.00 85.81 206 GLN A CA 1
ATOM 1680 C C . GLN A 1 206 ? -6.078 18.236 -3.810 1.00 85.81 206 GLN A C 1
ATOM 1682 O O . GLN A 1 206 ? -7.035 18.808 -3.281 1.00 85.81 206 GLN A O 1
ATOM 1687 N N . LEU A 1 207 ? -6.199 17.585 -4.974 1.00 85.00 207 LEU A N 1
ATOM 1688 C CA . LEU A 1 207 ? -7.483 17.437 -5.667 1.00 85.00 207 LEU A CA 1
ATOM 1689 C C . LEU A 1 207 ? -8.476 16.611 -4.834 1.00 85.00 207 LEU A C 1
ATOM 1691 O O . LEU A 1 207 ? -9.607 17.052 -4.622 1.00 85.00 207 LEU A O 1
ATOM 1695 N N . SER A 1 208 ? -8.051 15.477 -4.269 1.00 84.81 208 SER A N 1
ATOM 1696 C CA . SER A 1 208 ? -8.889 14.657 -3.384 1.00 84.81 208 SER A CA 1
ATOM 1697 C C . SER A 1 208 ? -9.316 15.392 -2.106 1.00 84.81 208 SER A C 1
ATOM 1699 O O . SER A 1 208 ? -10.422 15.166 -1.615 1.00 84.81 208 SER A O 1
ATOM 1701 N N . GLU A 1 209 ? -8.484 16.280 -1.559 1.00 82.62 209 GLU A N 1
ATOM 1702 C CA . GLU A 1 209 ? -8.840 17.120 -0.408 1.00 82.62 209 GLU A CA 1
ATOM 1703 C C . GLU A 1 209 ? -9.890 18.183 -0.774 1.00 82.62 209 GLU A C 1
ATOM 1705 O O . GLU A 1 209 ? -10.774 18.478 0.038 1.00 82.62 209 GLU A O 1
ATOM 1710 N N . SER A 1 210 ? -9.869 18.704 -2.008 1.00 81.88 210 SER A N 1
ATOM 1711 C CA . SER A 1 210 ? -10.881 19.652 -2.505 1.00 81.88 210 SER A CA 1
ATOM 1712 C C . SER A 1 210 ? -12.288 19.043 -2.607 1.00 81.88 210 SER A C 1
ATOM 1714 O O . SER A 1 210 ? -13.277 19.755 -2.411 1.00 81.88 210 SER A O 1
ATOM 1716 N N . LEU A 1 211 ? -12.372 17.723 -2.826 1.00 82.75 211 LEU A N 1
ATOM 1717 C CA . LEU A 1 211 ? -13.609 16.932 -2.862 1.00 82.75 211 LEU A CA 1
ATOM 1718 C C . LEU A 1 211 ? -14.154 16.583 -1.464 1.00 82.75 211 LEU A C 1
ATOM 1720 O O . LEU A 1 211 ? -15.240 16.013 -1.345 1.00 82.75 211 LEU A O 1
ATOM 1724 N N . SER A 1 212 ? -13.417 16.890 -0.391 1.00 80.12 212 SER A N 1
ATOM 1725 C CA . SER A 1 212 ? -13.821 16.523 0.969 1.00 80.12 212 SER A CA 1
ATOM 1726 C C . SER A 1 212 ? -15.088 17.270 1.433 1.00 80.12 212 SER A C 1
ATOM 1728 O O . SER A 1 212 ? -15.276 18.447 1.109 1.00 80.12 212 SER A O 1
ATOM 1730 N N . PRO A 1 213 ? -15.929 16.668 2.302 1.00 80.31 213 PRO A N 1
ATOM 1731 C CA . PRO A 1 213 ? -17.086 17.355 2.891 1.00 80.31 213 PRO A CA 1
ATOM 1732 C C . PRO A 1 213 ? -16.733 18.640 3.664 1.00 80.31 213 PRO A C 1
ATOM 1734 O O . PRO A 1 213 ? -17.580 19.517 3.828 1.00 80.31 213 PRO A O 1
ATOM 1737 N N . VAL A 1 214 ? -15.480 18.781 4.115 1.00 79.62 214 VAL A N 1
ATOM 1738 C CA . VAL A 1 214 ? -14.957 19.996 4.763 1.00 79.62 214 VAL A CA 1
ATOM 1739 C C . VAL A 1 214 ? -14.896 21.171 3.779 1.00 79.62 214 VAL A C 1
ATOM 1741 O O . VAL A 1 214 ? -15.162 22.310 4.163 1.00 79.62 214 VAL A O 1
ATOM 1744 N N . SER A 1 215 ? -14.597 20.904 2.505 1.00 79.00 215 SER A N 1
ATOM 1745 C CA . SER A 1 215 ? -14.673 21.885 1.417 1.00 79.00 215 SER A CA 1
ATOM 1746 C C . SER A 1 215 ? -16.121 22.353 1.214 1.00 79.00 215 SER A C 1
ATOM 1748 O O . SER A 1 215 ? -16.412 23.550 1.257 1.00 79.00 215 SER A O 1
ATOM 1750 N N . CYS A 1 216 ? -17.068 21.408 1.148 1.00 79.62 216 CYS A N 1
ATOM 1751 C CA . CYS A 1 216 ? -18.499 21.707 1.042 1.00 79.62 216 CYS A CA 1
ATOM 1752 C C . CYS A 1 216 ? -19.031 22.532 2.228 1.00 79.62 216 CYS A C 1
ATOM 1754 O O . CYS A 1 216 ? -19.856 23.423 2.030 1.00 79.62 216 CYS A O 1
ATOM 1756 N N . ALA A 1 217 ? -18.550 22.283 3.450 1.00 80.12 217 ALA A N 1
ATOM 1757 C CA . ALA A 1 217 ? -18.960 23.033 4.637 1.00 80.12 217 ALA A CA 1
ATOM 1758 C C . ALA A 1 217 ? -18.633 24.536 4.533 1.00 80.12 217 ALA A C 1
ATOM 1760 O O . ALA A 1 217 ? -19.461 25.361 4.918 1.00 80.12 217 ALA A O 1
ATOM 1761 N N . LYS A 1 218 ? -17.483 24.902 3.943 1.00 78.94 218 LYS A N 1
ATOM 1762 C CA . LYS A 1 218 ? -17.123 26.310 3.681 1.00 78.94 218 LYS A CA 1
ATOM 1763 C C . LYS A 1 218 ? -18.097 26.962 2.697 1.00 78.94 218 LYS A C 1
ATOM 1765 O O . LYS A 1 218 ? -18.546 28.079 2.935 1.00 78.94 218 LYS A O 1
ATOM 1770 N N . ASN A 1 219 ? -18.483 26.241 1.642 1.00 78.44 219 ASN A N 1
ATOM 1771 C CA . ASN A 1 219 ? -19.463 26.724 0.664 1.00 78.44 219 ASN A CA 1
ATOM 1772 C C . ASN A 1 219 ? -20.837 26.961 1.317 1.00 78.44 219 ASN A C 1
ATOM 1774 O O . ASN A 1 219 ? -21.450 28.003 1.090 1.00 78.44 219 ASN A O 1
ATOM 1778 N N . ILE A 1 220 ? -21.283 26.050 2.191 1.00 81.88 220 ILE A N 1
ATOM 1779 C CA . ILE A 1 220 ? -22.535 26.193 2.956 1.00 81.88 220 ILE A CA 1
ATOM 1780 C C . ILE A 1 220 ? -22.465 27.388 3.921 1.00 81.88 220 ILE A C 1
ATOM 1782 O O . ILE A 1 220 ? -23.418 28.163 4.003 1.00 81.88 220 ILE A O 1
ATOM 1786 N N . GLU A 1 221 ? -21.349 27.569 4.636 1.00 80.94 221 GLU A N 1
ATOM 1787 C CA . GLU A 1 221 ? -21.143 28.709 5.538 1.00 80.94 221 GLU A CA 1
ATOM 1788 C C . GLU A 1 221 ? -21.180 30.044 4.773 1.00 80.94 221 GLU A C 1
ATOM 1790 O O . GLU A 1 221 ? -21.818 31.006 5.212 1.00 80.94 221 GLU A O 1
ATOM 1795 N N . GLU A 1 222 ? -20.541 30.104 3.602 1.00 75.50 222 GLU A N 1
ATOM 1796 C CA . GLU A 1 222 ? -20.606 31.267 2.721 1.00 75.50 222 GLU A CA 1
ATOM 1797 C C . GLU A 1 222 ? -22.020 31.520 2.191 1.00 75.50 222 GLU A C 1
ATOM 1799 O O . GLU A 1 222 ? -22.469 32.663 2.238 1.00 75.50 222 GLU A O 1
ATOM 1804 N N . ASP A 1 223 ? -22.761 30.501 1.754 1.00 78.44 223 ASP A N 1
ATOM 1805 C CA . ASP A 1 223 ? -24.154 30.658 1.312 1.00 78.44 223 ASP A CA 1
ATOM 1806 C C . ASP A 1 223 ? -25.083 31.134 2.438 1.00 78.44 223 ASP A C 1
ATOM 1808 O O . ASP A 1 223 ? -25.987 31.948 2.210 1.00 78.44 223 ASP A O 1
ATOM 1812 N N . PHE A 1 224 ? -24.823 30.721 3.680 1.00 76.62 224 PHE A N 1
ATOM 1813 C CA . PHE A 1 224 ? -25.528 31.243 4.850 1.00 76.62 224 PHE A CA 1
ATOM 1814 C C . PHE A 1 224 ? -25.186 32.721 5.112 1.00 76.62 224 PHE A C 1
ATOM 1816 O O . PHE A 1 224 ? -26.078 33.532 5.372 1.00 76.62 224 PHE A O 1
ATOM 1823 N N . LYS A 1 225 ? -23.913 33.116 4.963 1.00 74.88 225 LYS A N 1
ATOM 1824 C CA . LYS A 1 225 ? -23.473 34.523 5.050 1.00 74.88 225 LYS A CA 1
ATOM 1825 C C . LYS A 1 225 ? -23.997 35.383 3.889 1.00 74.88 225 LYS A C 1
ATOM 1827 O O . LYS A 1 225 ? -24.301 36.558 4.107 1.00 74.88 225 LYS A O 1
ATOM 1832 N N . ARG A 1 226 ? -24.173 34.820 2.687 1.00 69.62 226 ARG A N 1
ATOM 1833 C CA . ARG A 1 226 ? -24.769 35.486 1.507 1.00 69.62 226 ARG A CA 1
ATOM 1834 C C . ARG A 1 226 ? -26.249 35.796 1.708 1.00 69.62 226 ARG A C 1
ATOM 1836 O O . ARG A 1 226 ? -26.679 36.896 1.378 1.00 69.62 226 ARG A O 1
ATOM 1843 N N . LYS A 1 227 ? -27.026 34.900 2.334 1.00 62.72 227 LYS A N 1
ATOM 1844 C CA . LYS A 1 227 ? -28.424 35.204 2.715 1.00 62.72 227 LYS A CA 1
ATOM 1845 C C . LYS A 1 227 ? -28.540 36.430 3.632 1.00 62.72 227 LYS A C 1
ATOM 1847 O O . LYS A 1 227 ? -29.541 37.137 3.563 1.00 62.72 227 LYS A O 1
ATOM 1852 N N . ASN A 1 228 ? -27.500 36.716 4.417 1.00 61.69 228 ASN A N 1
ATOM 1853 C CA . ASN A 1 228 ? -27.440 37.860 5.328 1.00 61.69 228 ASN A CA 1
ATOM 1854 C C . ASN A 1 228 ? -26.671 39.081 4.772 1.00 61.69 228 ASN A C 1
ATOM 1856 O O . ASN A 1 228 ? -26.652 40.121 5.429 1.00 61.69 228 ASN A O 1
ATOM 1860 N N . SER A 1 229 ? -26.034 39.007 3.594 1.00 60.12 229 SER A N 1
ATOM 1861 C CA . SER A 1 229 ? -25.234 40.120 3.052 1.00 60.12 229 SER A CA 1
ATOM 1862 C C . SER A 1 229 ? -25.191 40.170 1.518 1.00 60.12 229 SER A C 1
ATOM 1864 O O . SER A 1 229 ? -24.879 39.192 0.844 1.00 60.12 229 SER A O 1
ATOM 1866 N N . LYS A 1 230 ? -25.449 41.357 0.945 1.00 56.28 230 LYS A N 1
ATOM 1867 C CA . LYS A 1 230 ? -25.396 41.630 -0.508 1.00 56.28 230 LYS A CA 1
ATOM 1868 C C . LYS A 1 230 ? -23.951 41.781 -1.027 1.00 56.28 230 LYS A C 1
ATOM 1870 O O . LYS A 1 230 ? -23.607 42.801 -1.619 1.00 56.28 230 LYS A O 1
ATOM 1875 N N . ALA A 1 231 ? -23.092 40.800 -0.760 1.00 54.41 231 ALA A N 1
ATOM 1876 C CA . ALA A 1 231 ? -21.716 40.776 -1.257 1.00 54.41 231 ALA A CA 1
ATOM 1877 C C . ALA A 1 231 ? -21.651 40.294 -2.727 1.00 54.41 231 ALA A C 1
ATOM 1879 O O . ALA A 1 231 ? -22.474 39.469 -3.130 1.00 54.41 231 ALA A O 1
ATOM 1880 N N . PRO A 1 232 ? -20.698 40.788 -3.544 1.00 52.78 232 PRO A N 1
ATOM 1881 C CA . PRO A 1 232 ? -20.551 40.365 -4.936 1.00 52.78 232 PRO A CA 1
ATOM 1882 C C . PRO A 1 232 ? -20.040 38.923 -5.058 1.00 52.78 232 PRO A C 1
ATOM 1884 O O . PRO A 1 232 ? -19.309 38.425 -4.200 1.00 52.78 232 PRO A O 1
ATOM 1887 N N . VAL A 1 233 ? -20.398 38.271 -6.166 1.00 53.62 233 VAL A N 1
ATOM 1888 C CA . VAL A 1 233 ? -20.008 36.890 -6.478 1.00 53.62 233 VAL A CA 1
ATOM 1889 C C . VAL A 1 233 ? -18.492 36.801 -6.668 1.00 53.62 233 VAL A C 1
ATOM 1891 O O . VAL A 1 233 ? -17.946 37.350 -7.624 1.00 53.62 233 VAL A O 1
ATOM 1894 N N . ARG A 1 234 ? -17.808 36.070 -5.782 1.00 56.47 234 ARG A N 1
ATOM 1895 C CA . ARG A 1 234 ? -16.519 35.455 -6.114 1.00 56.47 234 ARG A CA 1
ATOM 1896 C C . ARG A 1 234 ? -16.808 34.151 -6.845 1.00 56.47 234 ARG A C 1
ATOM 1898 O O . ARG A 1 234 ? -17.551 33.323 -6.321 1.00 56.47 234 ARG A O 1
ATOM 1905 N N . ASN A 1 235 ? -16.211 33.970 -8.021 1.00 55.06 235 ASN A N 1
ATOM 1906 C CA . ASN A 1 235 ? -16.200 32.671 -8.683 1.00 55.06 235 ASN A CA 1
ATOM 1907 C C . ASN A 1 235 ? -15.437 31.701 -7.779 1.00 55.06 235 ASN A C 1
ATOM 1909 O O . ASN A 1 235 ? -14.229 31.849 -7.588 1.00 55.06 235 ASN A O 1
ATOM 1913 N N . HIS A 1 236 ? -16.158 30.752 -7.190 1.00 59.50 236 HIS A N 1
ATOM 1914 C CA . HIS A 1 236 ? -15.539 29.589 -6.573 1.00 59.50 236 HIS A CA 1
ATOM 1915 C C . HIS A 1 236 ? -14.957 28.729 -7.682 1.00 59.50 236 HIS A C 1
ATOM 1917 O O . HIS A 1 236 ? -15.659 28.449 -8.649 1.00 59.50 236 HIS A O 1
ATOM 1923 N N . VAL A 1 237 ? -13.697 28.327 -7.522 1.00 66.12 237 VAL A N 1
ATOM 1924 C CA . VAL A 1 237 ? -13.124 27.238 -8.311 1.00 66.12 237 VAL A CA 1
ATOM 1925 C C . VAL A 1 237 ? -13.803 25.970 -7.809 1.00 66.12 237 VAL A C 1
ATOM 1927 O O . VAL A 1 237 ? -13.571 25.554 -6.672 1.00 66.12 237 VAL A O 1
ATOM 1930 N N . MET A 1 238 ? -14.706 25.417 -8.608 1.00 77.81 238 MET A N 1
ATOM 1931 C CA . MET A 1 238 ? -15.321 24.128 -8.320 1.00 77.81 238 MET A CA 1
ATOM 1932 C C . MET A 1 238 ? -14.355 23.015 -8.742 1.00 77.81 238 MET A C 1
ATOM 1934 O O . MET A 1 238 ? -13.669 23.172 -9.753 1.00 77.81 238 MET A O 1
ATOM 1938 N N . PRO A 1 239 ? -14.294 21.881 -8.018 1.00 83.12 239 PRO A N 1
ATOM 1939 C CA . PRO A 1 239 ? -13.519 20.728 -8.466 1.00 83.12 239 PRO A CA 1
ATOM 1940 C C . PRO A 1 239 ? -13.941 20.315 -9.884 1.00 83.12 239 PRO A C 1
ATOM 1942 O O . PRO A 1 239 ? -15.123 20.062 -10.129 1.00 83.12 239 PRO A O 1
ATOM 1945 N N . GLY A 1 240 ? -12.984 20.286 -10.810 1.00 82.81 240 GLY A N 1
ATOM 1946 C CA . GLY A 1 240 ? -13.200 20.102 -12.245 1.00 82.81 240 GLY A CA 1
ATOM 1947 C C . GLY A 1 240 ? -12.849 21.335 -13.087 1.00 82.81 240 GLY A C 1
ATOM 1948 O O . GLY A 1 240 ? -12.512 21.176 -14.260 1.00 82.81 240 GLY A O 1
ATOM 1949 N N . ASP A 1 241 ? -12.863 22.550 -12.523 1.00 83.38 241 ASP A N 1
ATOM 1950 C CA . ASP A 1 241 ? -12.474 23.774 -13.243 1.00 83.38 241 ASP A CA 1
ATOM 1951 C C . ASP A 1 241 ? -10.990 23.743 -13.654 1.00 83.38 241 ASP A C 1
ATOM 1953 O O . ASP A 1 241 ? -10.627 24.234 -14.723 1.00 83.38 241 ASP A O 1
ATOM 1957 N N . GLU A 1 242 ? -10.123 23.114 -12.851 1.00 82.62 242 GLU A N 1
ATOM 1958 C CA . GLU A 1 242 ? -8.703 22.907 -13.176 1.00 82.62 242 GLU A CA 1
ATOM 1959 C C . GLU A 1 242 ? -8.483 21.981 -14.385 1.00 82.62 242 GLU A C 1
ATOM 1961 O O . GLU A 1 242 ? -7.457 22.068 -15.064 1.00 82.62 242 GLU A O 1
ATOM 1966 N N . SER A 1 243 ? -9.469 21.132 -14.685 1.00 85.31 243 SER A N 1
ATOM 1967 C CA . SER A 1 243 ? -9.470 20.217 -15.825 1.00 85.31 243 SER A CA 1
ATOM 1968 C C . SER A 1 243 ? -9.994 20.870 -17.120 1.00 85.31 243 SER A C 1
ATOM 1970 O O . SER A 1 243 ? -9.753 20.348 -18.215 1.00 85.31 243 SER A O 1
ATOM 1972 N N . VAL A 1 244 ? -10.667 22.028 -17.045 1.00 85.06 244 VAL A N 1
ATOM 1973 C CA . VAL A 1 244 ? -11.211 22.746 -18.216 1.00 85.06 244 VAL A CA 1
ATOM 1974 C C . VAL A 1 244 ? -10.112 23.544 -18.926 1.00 85.06 244 VAL A C 1
ATOM 1976 O O . VAL A 1 244 ? -9.851 24.716 -18.651 1.00 85.06 244 VAL A O 1
ATOM 1979 N N . ARG A 1 245 ? -9.461 22.911 -19.904 1.00 81.12 245 ARG A N 1
ATOM 1980 C CA . ARG A 1 245 ? -8.383 23.541 -20.682 1.00 81.12 245 ARG A CA 1
ATOM 1981 C C . ARG A 1 245 ? -8.910 24.426 -21.807 1.00 81.12 245 ARG A C 1
ATOM 1983 O O . ARG A 1 245 ? -9.547 23.942 -22.738 1.00 81.12 245 ARG A O 1
ATOM 1990 N N . VAL A 1 246 ? -8.539 25.706 -21.769 1.00 83.19 246 VAL A N 1
ATOM 1991 C CA . VAL A 1 246 ? -8.852 26.687 -22.826 1.00 83.19 246 VAL A CA 1
ATOM 1992 C C . VAL A 1 246 ? -7.811 26.676 -23.956 1.00 83.19 246 VAL A C 1
ATOM 1994 O O . VAL A 1 246 ? -8.168 26.824 -25.121 1.00 83.19 246 VAL A O 1
ATOM 1997 N N . CYS A 1 247 ? -6.527 26.471 -23.639 1.00 81.25 247 CYS A N 1
ATOM 1998 C CA . CYS A 1 247 ? -5.439 26.363 -24.617 1.00 81.25 247 CYS A CA 1
ATOM 1999 C C . CYS A 1 247 ? -4.398 25.319 -24.170 1.00 81.25 247 CYS A C 1
ATOM 2001 O O . CYS A 1 247 ? -4.292 25.015 -22.982 1.00 81.25 247 CYS A O 1
ATOM 2003 N N . ARG A 1 248 ? -3.626 24.769 -25.118 1.00 81.19 248 ARG A N 1
ATOM 2004 C CA . ARG A 1 248 ? -2.515 23.837 -24.842 1.00 81.19 248 ARG A CA 1
ATOM 2005 C C . ARG A 1 248 ? -1.180 24.536 -24.566 1.00 81.19 248 ARG A C 1
ATOM 2007 O O . ARG A 1 248 ? -0.319 23.931 -23.940 1.00 81.19 248 ARG A O 1
ATOM 2014 N N . ASP A 1 249 ? -1.027 25.794 -24.978 1.00 80.44 249 ASP A N 1
ATOM 2015 C CA . ASP A 1 249 ? 0.208 26.568 -24.770 1.00 80.44 249 ASP A CA 1
ATOM 2016 C C . ASP A 1 249 ? 0.414 26.937 -23.288 1.00 80.44 249 ASP A C 1
ATOM 2018 O O . ASP A 1 249 ? 1.539 27.079 -22.807 1.00 80.44 249 ASP A O 1
ATOM 2022 N N . THR A 1 250 ? -0.681 27.056 -22.533 1.00 81.31 250 THR A N 1
ATOM 2023 C CA . THR A 1 250 ? -0.682 27.271 -21.083 1.00 81.31 250 THR A CA 1
ATOM 2024 C C . THR A 1 250 ? -0.488 25.947 -20.343 1.00 81.31 250 THR A C 1
ATOM 2026 O O . THR A 1 250 ? -1.446 25.370 -19.829 1.00 81.31 250 THR A O 1
ATOM 2029 N N . LEU A 1 251 ? 0.754 25.458 -20.300 1.00 79.94 251 LEU A N 1
ATOM 2030 C CA . LEU A 1 251 ? 1.113 24.226 -19.591 1.00 79.94 251 LEU A CA 1
ATOM 2031 C C . LEU A 1 251 ? 0.875 24.355 -18.079 1.00 79.94 251 LEU A C 1
ATOM 2033 O O . LEU A 1 251 ? 1.490 25.187 -17.403 1.00 79.94 251 LEU A O 1
ATOM 2037 N N . THR A 1 252 ? 0.023 23.490 -17.531 1.00 85.50 252 THR A N 1
ATOM 2038 C CA . THR A 1 252 ? -0.228 23.416 -16.085 1.00 85.50 252 THR A CA 1
ATOM 2039 C C . THR A 1 252 ? 0.968 22.812 -15.325 1.00 85.50 252 THR A C 1
ATOM 2041 O O . THR A 1 252 ? 1.997 22.439 -15.901 1.00 85.50 252 THR A O 1
ATOM 2044 N N . VAL A 1 253 ? 0.885 22.731 -13.991 1.00 84.19 253 VAL A N 1
ATOM 2045 C CA . VAL A 1 253 ? 1.855 21.943 -13.203 1.00 84.19 253 VAL A CA 1
ATOM 2046 C C . VAL A 1 253 ? 1.711 20.456 -13.545 1.00 84.19 253 VAL A C 1
ATOM 2048 O O . VAL A 1 253 ? 2.707 19.819 -13.882 1.00 84.19 253 VAL A O 1
ATOM 2051 N N . ALA A 1 254 ? 0.473 19.948 -13.563 1.00 83.44 254 ALA A N 1
ATOM 2052 C CA . ALA A 1 254 ? 0.152 18.567 -13.915 1.00 83.44 254 ALA A CA 1
ATOM 2053 C C . ALA A 1 254 ? 0.688 18.175 -15.301 1.00 83.44 254 ALA A C 1
ATOM 2055 O O . ALA A 1 254 ? 1.325 17.136 -15.427 1.00 83.44 254 ALA A O 1
ATOM 2056 N N . ASP A 1 255 ? 0.538 19.036 -16.313 1.00 86.12 255 ASP A N 1
ATOM 2057 C CA . ASP A 1 255 ? 1.069 18.791 -17.663 1.00 86.12 255 ASP A CA 1
ATOM 2058 C C . ASP A 1 255 ? 2.575 18.572 -17.687 1.00 86.12 255 ASP A C 1
ATOM 2060 O O . ASP A 1 255 ? 3.072 17.655 -18.344 1.00 86.12 255 ASP A O 1
ATOM 2064 N N . ARG A 1 256 ? 3.315 19.421 -16.969 1.00 88.12 256 ARG A N 1
ATOM 2065 C CA . ARG A 1 256 ? 4.775 19.330 -16.911 1.00 88.12 256 ARG A CA 1
ATOM 2066 C C . ARG A 1 256 ? 5.205 18.052 -16.201 1.00 88.12 256 ARG A C 1
ATOM 2068 O O . ARG A 1 256 ? 6.116 17.386 -16.687 1.00 88.12 256 ARG A O 1
ATOM 2075 N N . LEU A 1 257 ? 4.527 17.677 -15.117 1.00 88.00 257 LEU A N 1
ATOM 2076 C CA . LEU A 1 257 ? 4.805 16.437 -14.391 1.00 88.00 257 LEU A CA 1
ATOM 2077 C C . LEU A 1 257 ? 4.454 15.192 -15.219 1.00 88.00 257 LEU A C 1
ATOM 2079 O O . LEU A 1 257 ? 5.306 14.325 -15.380 1.00 88.00 257 LEU A O 1
ATOM 2083 N N . GLN A 1 258 ? 3.259 15.128 -15.814 1.00 87.25 258 GLN A N 1
ATOM 2084 C CA . GLN A 1 258 ? 2.815 14.003 -16.648 1.00 87.25 258 GLN A CA 1
ATOM 2085 C C . GLN A 1 258 ? 3.691 13.826 -17.898 1.00 87.25 258 GLN A C 1
ATOM 2087 O O . GLN A 1 258 ? 4.068 12.702 -18.221 1.00 87.25 258 GLN A O 1
ATOM 2092 N N . THR A 1 259 ? 4.083 14.919 -18.564 1.00 88.81 259 THR A N 1
ATOM 2093 C CA . THR A 1 259 ? 5.012 14.861 -19.709 1.00 88.81 259 THR A CA 1
ATOM 2094 C C . THR A 1 259 ? 6.386 14.340 -19.281 1.00 88.81 259 THR A C 1
ATOM 2096 O O . THR A 1 259 ? 6.961 13.486 -19.952 1.00 88.81 259 THR A O 1
ATOM 2099 N N . SER A 1 260 ? 6.904 14.812 -18.141 1.00 87.56 260 SER A N 1
ATOM 2100 C CA . SER A 1 260 ? 8.202 14.366 -17.610 1.00 87.56 260 SER A CA 1
ATOM 2101 C C . SER A 1 260 ? 8.179 12.894 -17.200 1.00 87.56 260 SER A C 1
ATOM 2103 O O . SER A 1 260 ? 9.111 12.158 -17.518 1.00 87.56 260 SER A O 1
ATOM 2105 N N . LEU A 1 261 ? 7.094 12.456 -16.554 1.00 89.00 261 LEU A N 1
ATOM 2106 C CA . LEU A 1 261 ? 6.864 11.059 -16.205 1.00 89.00 261 LEU A CA 1
ATOM 2107 C C . LEU A 1 261 ? 6.829 10.182 -17.459 1.00 89.00 261 LEU A C 1
ATOM 2109 O O . LEU A 1 261 ? 7.536 9.185 -17.510 1.00 89.00 261 LEU A O 1
ATOM 2113 N N . PHE A 1 262 ? 6.056 10.559 -18.483 1.00 88.56 262 PHE A N 1
ATOM 2114 C CA . PHE A 1 262 ? 5.910 9.754 -19.696 1.00 88.56 262 PHE A CA 1
ATOM 2115 C C . PHE A 1 262 ? 7.237 9.560 -20.446 1.00 88.56 262 PHE A C 1
ATOM 2117 O O . PHE A 1 262 ? 7.553 8.437 -20.838 1.00 88.56 262 PHE A O 1
ATOM 2124 N N . GLU A 1 263 ? 8.046 10.611 -20.610 1.00 89.75 263 GLU A N 1
ATOM 2125 C CA . GLU A 1 263 ? 9.341 10.492 -21.295 1.00 89.75 263 GLU A CA 1
ATOM 2126 C C . GLU A 1 263 ? 10.352 9.657 -20.482 1.00 89.75 263 GLU A C 1
ATOM 2128 O O . GLU A 1 263 ? 11.066 8.832 -21.055 1.00 89.75 263 GLU A O 1
ATOM 2133 N N . LEU A 1 264 ? 10.375 9.774 -19.147 1.00 88.50 264 LEU A N 1
ATOM 2134 C CA . LEU A 1 264 ? 11.204 8.918 -18.282 1.00 88.50 264 LEU A CA 1
ATOM 2135 C C . LEU A 1 264 ? 10.731 7.455 -18.266 1.00 88.50 264 LEU A C 1
ATOM 2137 O O . LEU A 1 264 ? 11.542 6.537 -18.391 1.00 88.50 264 LEU A O 1
ATOM 2141 N N . CYS A 1 265 ? 9.421 7.221 -18.190 1.00 88.00 265 CYS A N 1
ATOM 2142 C CA . CYS A 1 265 ? 8.824 5.896 -18.340 1.00 88.00 265 CYS A CA 1
ATOM 2143 C C . CYS A 1 265 ? 9.160 5.286 -19.709 1.00 88.00 265 CYS A C 1
ATOM 2145 O O . CYS A 1 265 ? 9.509 4.109 -19.777 1.00 88.00 265 CYS A O 1
ATOM 2147 N N . SER A 1 266 ? 9.154 6.084 -20.784 1.00 87.50 266 SER A N 1
ATOM 2148 C CA . SER A 1 266 ? 9.597 5.649 -22.112 1.00 87.50 266 SER A CA 1
ATOM 2149 C C . SER A 1 266 ? 11.075 5.236 -22.120 1.00 87.50 266 SER A C 1
ATOM 2151 O O . SER A 1 266 ? 11.402 4.216 -22.728 1.00 87.50 266 SER A O 1
ATOM 2153 N N . ALA A 1 267 ? 11.948 5.941 -21.390 1.00 87.56 267 ALA A N 1
ATOM 2154 C CA . ALA A 1 267 ? 13.355 5.562 -21.232 1.00 87.56 267 ALA A CA 1
ATOM 2155 C C . ALA A 1 267 ? 13.527 4.215 -20.497 1.00 87.56 267 ALA A C 1
ATOM 2157 O O . ALA A 1 267 ? 14.309 3.372 -20.938 1.00 87.56 267 ALA A O 1
ATOM 2158 N N . ILE A 1 268 ? 12.766 3.975 -19.418 1.00 87.12 268 ILE A N 1
ATOM 2159 C CA . ILE A 1 268 ? 12.760 2.695 -18.676 1.00 87.12 268 ILE A CA 1
ATOM 2160 C C . ILE A 1 268 ? 12.192 1.558 -19.536 1.00 87.12 268 ILE A C 1
ATOM 2162 O O . ILE A 1 268 ? 12.682 0.430 -19.492 1.00 87.12 268 ILE A O 1
ATOM 2166 N N . ALA A 1 269 ? 11.146 1.834 -20.316 1.00 86.06 269 ALA A N 1
ATOM 2167 C CA . ALA A 1 269 ? 10.472 0.836 -21.137 1.00 86.06 269 ALA A CA 1
ATOM 2168 C C . ALA A 1 269 ? 11.288 0.415 -22.373 1.00 86.06 269 ALA A C 1
ATOM 2170 O O . ALA A 1 269 ? 11.117 -0.718 -22.830 1.00 86.06 269 ALA A O 1
ATOM 2171 N N . ALA A 1 270 ? 12.164 1.294 -22.883 1.00 84.31 270 ALA A N 1
ATOM 2172 C CA . ALA A 1 270 ? 12.918 1.115 -24.126 1.00 84.31 270 ALA A CA 1
ATOM 2173 C C . ALA A 1 270 ? 13.897 -0.071 -24.123 1.00 84.31 270 ALA A C 1
ATOM 2175 O O . ALA A 1 270 ? 14.136 -0.654 -25.179 1.00 84.31 270 ALA A O 1
ATOM 2176 N N . SER A 1 271 ? 14.448 -0.452 -22.964 1.00 79.25 271 SER A N 1
ATOM 2177 C CA . SER A 1 271 ? 15.296 -1.644 -22.829 1.00 79.25 271 SER A CA 1
ATOM 2178 C C . SER A 1 271 ? 14.697 -2.633 -21.828 1.00 79.25 271 SER A C 1
ATOM 2180 O O . SER A 1 271 ? 14.184 -2.262 -20.772 1.00 79.25 271 SER A O 1
ATOM 2182 N N . ARG A 1 272 ? 14.721 -3.923 -22.184 1.00 82.31 272 ARG A N 1
ATOM 2183 C CA . ARG A 1 272 ? 14.283 -5.011 -21.296 1.00 82.31 272 ARG A CA 1
ATOM 2184 C C . ARG A 1 272 ? 15.397 -5.405 -20.332 1.00 82.31 272 ARG A C 1
ATOM 2186 O O . ARG A 1 272 ? 15.149 -5.564 -19.141 1.00 82.31 272 ARG A O 1
ATOM 2193 N N . GLU A 1 273 ? 16.599 -5.543 -20.874 1.00 86.50 273 GLU A N 1
ATOM 2194 C CA . GLU A 1 273 ? 17.825 -5.894 -20.173 1.00 86.50 273 GLU A CA 1
ATOM 2195 C C . GLU A 1 273 ? 19.008 -5.145 -20.804 1.00 86.50 273 GLU A C 1
ATOM 2197 O O . GLU A 1 273 ? 18.968 -4.773 -21.982 1.00 86.50 273 GLU A O 1
ATOM 2202 N N . ILE A 1 274 ? 20.037 -4.878 -20.003 1.00 85.81 274 ILE A N 1
ATOM 2203 C CA . ILE A 1 274 ? 21.296 -4.263 -20.422 1.00 85.81 274 ILE A CA 1
ATOM 2204 C C . ILE A 1 274 ? 22.422 -5.177 -19.951 1.00 85.81 274 ILE A C 1
ATOM 2206 O O . ILE A 1 274 ? 22.674 -5.273 -18.751 1.00 85.81 274 ILE A O 1
ATOM 2210 N N . ASP A 1 275 ? 23.116 -5.818 -20.886 1.00 85.56 275 ASP A N 1
ATOM 2211 C CA . ASP A 1 275 ? 24.272 -6.649 -20.564 1.00 85.56 275 ASP A CA 1
ATOM 2212 C C . ASP A 1 275 ? 25.546 -5.801 -20.484 1.00 85.56 275 ASP A C 1
ATOM 2214 O O . ASP A 1 275 ? 25.970 -5.164 -21.453 1.00 85.56 275 ASP A O 1
ATOM 2218 N N . VAL A 1 276 ? 26.185 -5.805 -19.314 1.00 85.31 276 VAL A N 1
ATOM 2219 C CA . VAL A 1 276 ? 27.467 -5.138 -19.069 1.00 85.31 276 VAL A CA 1
ATOM 2220 C C . VAL A 1 276 ? 28.431 -6.150 -18.465 1.00 85.31 276 VAL A C 1
ATOM 2222 O O . VAL A 1 276 ? 28.200 -6.681 -17.384 1.00 85.31 276 VAL A O 1
ATOM 2225 N N . SER A 1 277 ? 29.528 -6.432 -19.173 1.00 78.44 277 SER A N 1
ATOM 2226 C CA . SER A 1 277 ? 30.640 -7.268 -18.680 1.00 78.44 277 SER A CA 1
ATOM 2227 C C . SER A 1 277 ? 30.242 -8.680 -18.195 1.00 78.44 277 SER A C 1
ATOM 2229 O O . SER A 1 277 ? 30.962 -9.273 -17.397 1.00 78.44 277 SER A O 1
ATOM 2231 N N . GLY A 1 278 ? 29.129 -9.234 -18.697 1.00 79.00 278 GLY A N 1
ATOM 2232 C CA . GLY A 1 278 ? 28.594 -10.548 -18.303 1.00 79.00 278 GLY A CA 1
ATOM 2233 C C . GLY A 1 278 ? 27.517 -10.515 -17.209 1.00 79.00 278 GLY A C 1
ATOM 2234 O O . GLY A 1 278 ? 27.048 -11.572 -16.797 1.00 79.00 278 GLY A O 1
ATOM 2235 N N . HIS A 1 279 ? 27.106 -9.327 -16.757 1.00 88.00 279 HIS A N 1
ATOM 2236 C CA . HIS A 1 279 ? 25.982 -9.131 -15.843 1.00 88.00 279 HIS A CA 1
ATOM 2237 C C . HIS A 1 279 ? 24.813 -8.451 -16.562 1.00 88.00 279 HIS A C 1
ATOM 2239 O O . HIS A 1 279 ? 25.013 -7.441 -17.238 1.00 88.00 279 HIS A O 1
ATOM 2245 N N . SER A 1 280 ? 23.605 -8.985 -16.380 1.00 90.25 280 SER A N 1
ATOM 2246 C CA . SER A 1 280 ? 22.371 -8.432 -16.933 1.00 90.25 280 SER A CA 1
ATOM 2247 C C . SER A 1 280 ? 21.687 -7.495 -15.933 1.00 90.25 280 SER A C 1
ATOM 2249 O O . SER A 1 280 ? 21.413 -7.851 -14.785 1.00 90.25 280 SER A O 1
ATOM 2251 N N . PHE A 1 281 ? 21.402 -6.274 -16.376 1.00 90.94 281 PHE A N 1
ATOM 2252 C CA . PHE A 1 281 ? 20.709 -5.246 -15.601 1.00 90.94 281 PHE A CA 1
ATOM 2253 C C . PHE A 1 281 ? 19.292 -5.050 -16.138 1.00 90.94 281 PHE A C 1
ATOM 2255 O O . PHE A 1 281 ? 19.115 -4.848 -17.335 1.00 90.94 281 PHE A O 1
ATOM 2262 N N . VAL A 1 282 ? 18.278 -5.069 -15.267 1.00 90.00 282 VAL A N 1
ATOM 2263 C CA . VAL A 1 282 ? 16.860 -4.921 -15.650 1.00 90.00 282 VAL A CA 1
ATOM 2264 C C . VAL A 1 282 ? 16.313 -3.596 -15.099 1.00 90.00 282 VAL A C 1
ATOM 2266 O O . VAL A 1 282 ? 15.937 -3.548 -13.926 1.00 90.00 282 VAL A O 1
ATOM 2269 N N . PRO A 1 283 ? 16.225 -2.512 -15.901 1.00 90.12 283 PRO A N 1
ATOM 2270 C CA . PRO A 1 283 ? 15.851 -1.170 -15.420 1.00 90.12 283 PRO A CA 1
ATOM 2271 C C . PRO A 1 283 ? 14.516 -1.110 -14.660 1.00 90.12 283 PRO A C 1
ATOM 2273 O O . PRO A 1 283 ? 14.345 -0.322 -13.731 1.00 90.12 283 PRO A O 1
ATOM 2276 N N . ARG A 1 284 ? 13.571 -1.979 -15.033 1.00 87.94 284 ARG A N 1
ATOM 2277 C CA . ARG A 1 284 ? 12.220 -2.050 -14.455 1.00 87.94 284 ARG A CA 1
ATOM 2278 C C . ARG A 1 284 ? 12.219 -2.474 -12.983 1.00 87.94 284 ARG A C 1
ATOM 2280 O O . ARG A 1 284 ? 11.416 -1.959 -12.213 1.00 87.94 284 ARG A O 1
ATOM 2287 N N . GLU A 1 285 ? 13.139 -3.351 -12.579 1.00 87.62 285 GLU A N 1
ATOM 2288 C CA . GLU A 1 285 ? 13.264 -3.802 -11.183 1.00 87.62 285 GLU A CA 1
ATOM 2289 C C . GLU A 1 285 ? 13.830 -2.693 -10.282 1.00 87.62 285 GLU A C 1
ATOM 2291 O O . GLU A 1 285 ? 13.359 -2.507 -9.160 1.00 87.62 285 GLU A O 1
ATOM 2296 N N . TYR A 1 286 ? 14.772 -1.886 -10.792 1.00 89.56 286 TYR A N 1
ATOM 2297 C CA . TYR A 1 286 ? 15.265 -0.694 -10.088 1.00 89.56 286 TYR A CA 1
ATOM 2298 C C . TYR A 1 286 ? 14.121 0.292 -9.835 1.00 89.56 286 TYR A C 1
ATOM 2300 O O . TYR A 1 286 ? 13.965 0.776 -8.715 1.00 89.56 286 TYR A O 1
ATOM 2308 N N . PHE A 1 287 ? 13.281 0.538 -10.845 1.00 89.75 287 PHE A N 1
ATOM 2309 C CA . PHE A 1 287 ? 12.114 1.408 -10.709 1.00 89.75 287 PHE A CA 1
ATOM 2310 C C . PHE A 1 287 ? 11.070 0.850 -9.730 1.00 89.75 287 PHE A C 1
ATOM 2312 O O . PHE A 1 287 ? 10.670 1.565 -8.815 1.00 89.75 287 PHE A O 1
ATOM 2319 N N . SER A 1 288 ? 10.706 -0.433 -9.839 1.00 89.19 288 SER A N 1
ATOM 2320 C CA . SER A 1 288 ? 9.780 -1.099 -8.908 1.00 89.19 288 SER A CA 1
ATOM 23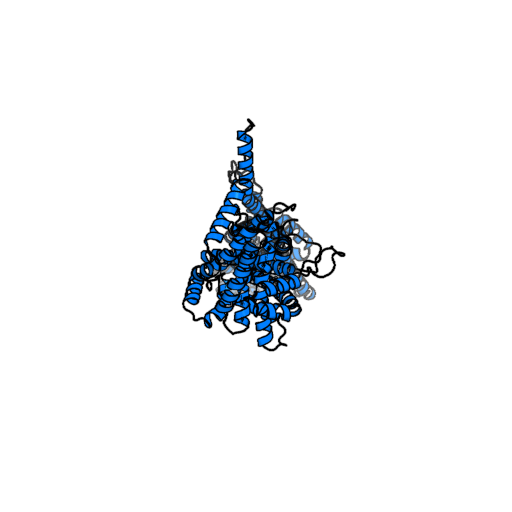21 C C . SER A 1 288 ? 10.252 -0.997 -7.447 1.00 89.19 288 SER A C 1
ATOM 2323 O O . SER A 1 288 ? 9.497 -0.579 -6.567 1.00 89.19 288 SER A O 1
ATOM 2325 N N . ARG A 1 289 ? 11.545 -1.257 -7.198 1.00 90.19 289 ARG A N 1
ATOM 2326 C CA . ARG A 1 289 ? 12.179 -1.122 -5.876 1.00 90.19 289 ARG A CA 1
ATOM 2327 C C . ARG A 1 289 ? 12.113 0.308 -5.329 1.00 90.19 289 ARG A C 1
ATOM 2329 O O . ARG A 1 289 ? 11.870 0.488 -4.136 1.00 90.19 289 ARG A O 1
ATOM 2336 N N . GLN A 1 290 ? 12.348 1.321 -6.168 1.00 89.50 290 GLN A N 1
ATOM 2337 C CA . GLN A 1 290 ? 12.252 2.723 -5.744 1.00 89.50 290 GLN A CA 1
ATOM 2338 C C . GLN A 1 290 ? 10.797 3.115 -5.441 1.00 89.50 290 GLN A C 1
ATOM 2340 O O . GLN A 1 290 ? 10.552 3.742 -4.411 1.00 89.50 290 GLN A O 1
ATOM 2345 N N . LEU A 1 291 ? 9.825 2.677 -6.252 1.00 89.25 291 LEU A N 1
ATOM 2346 C CA . LEU A 1 291 ? 8.398 2.919 -6.001 1.00 89.25 291 LEU A CA 1
ATOM 2347 C C . LEU A 1 291 ? 7.917 2.289 -4.679 1.00 89.25 291 LEU A C 1
ATOM 2349 O O . LEU A 1 291 ? 7.183 2.941 -3.939 1.00 89.25 291 LEU A O 1
ATOM 2353 N N . GLU A 1 292 ? 8.352 1.070 -4.331 1.00 88.75 292 GLU A N 1
ATOM 2354 C CA . GLU A 1 292 ? 8.041 0.444 -3.030 1.00 88.75 292 GLU A CA 1
ATOM 2355 C C . GLU A 1 292 ? 8.553 1.283 -1.846 1.00 88.75 292 GLU A C 1
ATOM 2357 O O . GLU A 1 292 ? 7.821 1.546 -0.882 1.00 88.75 292 GLU A O 1
ATOM 2362 N N . GLN A 1 293 ? 9.808 1.741 -1.920 1.00 88.06 293 GLN A N 1
ATOM 2363 C CA . GLN A 1 293 ? 10.425 2.573 -0.881 1.00 88.06 293 GLN A CA 1
ATOM 2364 C C . GLN A 1 293 ? 9.753 3.944 -0.774 1.00 88.06 293 GLN A C 1
ATOM 2366 O O . GLN A 1 293 ? 9.531 4.441 0.336 1.00 88.06 293 GLN A O 1
ATOM 2371 N N . GLN A 1 294 ? 9.397 4.541 -1.909 1.00 86.31 294 GLN A N 1
ATOM 2372 C CA . GLN A 1 294 ? 8.757 5.849 -1.982 1.00 86.31 294 GLN A CA 1
ATOM 2373 C C . GLN A 1 294 ? 7.309 5.786 -1.494 1.00 86.31 294 GLN A C 1
ATOM 2375 O O . GLN A 1 294 ? 6.980 6.536 -0.585 1.00 86.31 294 GLN A O 1
ATOM 2380 N N . MET A 1 295 ? 6.489 4.817 -1.920 1.00 86.06 295 MET A N 1
ATOM 2381 C CA . MET A 1 295 ? 5.137 4.618 -1.371 1.00 86.06 295 MET A CA 1
ATOM 2382 C C . MET A 1 295 ? 5.168 4.414 0.154 1.00 86.06 295 MET A C 1
ATOM 2384 O O . MET A 1 295 ? 4.395 5.034 0.886 1.00 86.06 295 MET A O 1
ATOM 2388 N N . THR A 1 296 ? 6.109 3.607 0.655 1.00 86.50 296 THR A N 1
ATOM 2389 C CA . THR A 1 296 ? 6.309 3.398 2.100 1.00 86.50 296 THR A CA 1
ATOM 2390 C C . THR A 1 296 ? 6.726 4.687 2.825 1.00 86.50 296 THR A C 1
ATOM 2392 O O . THR A 1 296 ? 6.361 4.902 3.984 1.00 86.50 296 THR A O 1
ATOM 2395 N N . THR A 1 297 ? 7.487 5.560 2.163 1.00 85.56 297 THR A N 1
ATOM 2396 C CA . THR A 1 297 ? 7.942 6.841 2.720 1.00 85.56 297 THR A CA 1
ATOM 2397 C C . THR A 1 297 ? 6.837 7.897 2.678 1.00 85.56 297 THR A C 1
ATOM 2399 O O . THR A 1 297 ? 6.610 8.543 3.697 1.00 85.56 297 THR A O 1
ATOM 2402 N N . SER A 1 298 ? 6.079 8.008 1.584 1.00 82.44 298 SER A N 1
ATOM 2403 C CA . SER A 1 298 ? 4.905 8.882 1.461 1.00 82.44 298 SER A CA 1
ATOM 2404 C C . SER A 1 298 ? 3.829 8.534 2.489 1.00 82.44 298 SER A C 1
ATOM 2406 O O . SER A 1 298 ? 3.333 9.414 3.184 1.00 82.44 298 SER A O 1
ATOM 2408 N N . ILE A 1 299 ? 3.525 7.245 2.692 1.00 82.81 299 ILE A N 1
ATOM 2409 C CA . ILE A 1 299 ? 2.607 6.817 3.761 1.00 82.81 299 ILE A CA 1
ATOM 2410 C C . ILE A 1 299 ? 3.099 7.316 5.131 1.00 82.81 299 ILE A C 1
ATOM 2412 O O . ILE A 1 299 ? 2.307 7.816 5.926 1.00 82.81 299 ILE A O 1
ATOM 2416 N N . ARG A 1 300 ? 4.409 7.259 5.405 1.00 78.06 300 ARG A N 1
ATOM 2417 C CA . ARG A 1 300 ? 4.985 7.779 6.657 1.00 78.06 300 ARG A CA 1
ATOM 2418 C C . ARG A 1 300 ? 4.928 9.296 6.772 1.00 78.06 300 ARG A C 1
ATOM 2420 O O . ARG A 1 300 ? 4.609 9.780 7.855 1.00 78.06 300 ARG A O 1
ATOM 2427 N N . THR A 1 301 ? 5.221 10.048 5.712 1.00 78.44 301 THR A N 1
ATOM 2428 C CA . THR A 1 301 ? 5.153 11.517 5.762 1.00 78.44 301 THR A CA 1
ATOM 2429 C C . THR A 1 301 ? 3.716 11.993 5.956 1.00 78.44 301 THR A C 1
ATOM 2431 O O . THR A 1 301 ? 3.496 12.866 6.791 1.00 78.44 301 THR A O 1
ATOM 2434 N N . LEU A 1 302 ? 2.728 11.358 5.312 1.00 72.81 302 LEU A N 1
ATOM 2435 C CA . LEU A 1 302 ? 1.299 11.641 5.517 1.00 72.81 302 LEU A CA 1
ATOM 2436 C C . LEU A 1 302 ? 0.835 11.410 6.968 1.00 72.81 302 LEU A C 1
ATOM 2438 O O . LEU A 1 302 ? -0.063 12.108 7.436 1.00 72.81 302 LEU A O 1
ATOM 2442 N N . ILE A 1 303 ? 1.442 10.455 7.683 1.00 68.00 303 ILE A N 1
ATOM 2443 C CA . ILE A 1 303 ? 1.164 10.173 9.103 1.00 68.00 303 ILE A CA 1
ATOM 2444 C C . ILE A 1 303 ? 1.906 11.152 10.028 1.00 68.00 303 ILE A C 1
ATOM 2446 O O . ILE A 1 303 ? 1.370 11.549 11.061 1.00 68.00 303 ILE A O 1
ATOM 2450 N N . ALA A 1 304 ? 3.139 11.527 9.679 1.00 60.56 304 ALA A N 1
ATOM 2451 C CA . ALA A 1 304 ? 4.035 12.309 10.532 1.00 60.56 304 ALA A CA 1
ATOM 2452 C C . ALA A 1 304 ? 3.927 13.837 10.359 1.00 60.56 304 ALA A C 1
ATOM 2454 O O . ALA A 1 304 ? 4.499 14.567 11.166 1.00 60.56 304 ALA A O 1
ATOM 2455 N N . SER A 1 305 ? 3.240 14.338 9.325 1.00 52.41 305 SER A N 1
ATOM 2456 C CA . SER A 1 305 ? 3.280 15.763 8.950 1.00 52.41 305 SER A CA 1
ATOM 2457 C C . SER A 1 305 ? 2.607 16.725 9.935 1.00 52.41 305 SER A C 1
ATOM 2459 O O . SER A 1 305 ? 2.875 17.923 9.875 1.00 52.41 305 SER A O 1
ATOM 2461 N N . ASN A 1 306 ? 1.720 16.240 10.810 1.00 52.56 306 ASN A N 1
ATOM 2462 C CA . ASN A 1 306 ? 0.799 17.086 11.571 1.00 52.56 306 ASN A CA 1
ATOM 2463 C C . ASN A 1 306 ? 0.902 16.848 13.089 1.00 52.56 306 ASN A C 1
ATOM 2465 O O . ASN A 1 306 ? 0.940 15.708 13.547 1.00 52.56 306 ASN A O 1
ATOM 2469 N N . GLU A 1 307 ? 0.808 17.922 13.887 1.00 46.22 307 GLU A N 1
ATOM 2470 C CA . GLU A 1 307 ? 0.692 17.856 15.363 1.00 46.22 307 GLU A CA 1
ATOM 2471 C C . GLU A 1 307 ? -0.582 17.132 15.850 1.00 46.22 307 GLU A C 1
ATOM 2473 O O . GLU A 1 307 ? -0.700 16.769 17.021 1.00 46.22 307 GLU A O 1
ATOM 2478 N N . ILE A 1 308 ? -1.540 16.917 14.947 1.00 54.94 308 ILE A N 1
ATOM 2479 C CA . ILE A 1 308 ? -2.756 16.125 15.127 1.00 54.94 308 ILE A CA 1
ATOM 2480 C C . ILE A 1 308 ? -2.794 15.138 13.945 1.00 54.94 308 ILE A C 1
ATOM 2482 O O . ILE A 1 308 ? -2.870 15.608 12.807 1.00 54.94 308 ILE A O 1
ATOM 2486 N N . PRO A 1 309 ? -2.715 13.805 14.145 1.00 60.34 309 PRO A N 1
ATOM 2487 C CA . PRO A 1 309 ? -2.783 12.850 13.042 1.00 60.34 309 PRO A CA 1
ATOM 2488 C C . PRO A 1 309 ? -4.082 12.985 12.254 1.00 60.34 309 PRO A C 1
ATOM 2490 O O . PRO A 1 309 ? -5.140 13.276 12.809 1.00 60.34 309 PRO A O 1
ATOM 2493 N N . LYS A 1 310 ? -3.978 12.731 10.950 1.00 69.25 310 LYS A N 1
ATOM 2494 C CA . LYS A 1 310 ? -5.090 12.802 10.002 1.00 69.25 310 LYS A CA 1
ATOM 2495 C C . LYS A 1 310 ? -6.201 11.809 10.355 1.00 69.25 310 LYS A C 1
ATOM 2497 O O . LYS A 1 310 ? -5.946 10.750 10.950 1.00 69.25 310 LYS A O 1
ATOM 2502 N N . ARG A 1 311 ? -7.431 12.139 9.952 1.00 77.69 311 ARG A N 1
ATOM 2503 C CA . ARG A 1 311 ? -8.577 11.237 10.116 1.00 77.69 311 ARG A CA 1
ATOM 2504 C C . ARG A 1 311 ? -8.365 9.970 9.272 1.00 77.69 311 ARG A C 1
ATOM 2506 O O . ARG A 1 311 ? -7.829 10.082 8.166 1.00 77.69 311 ARG A O 1
ATOM 2513 N N . PRO A 1 312 ? -8.771 8.778 9.744 1.00 84.25 312 PRO A N 1
ATOM 2514 C CA . PRO A 1 312 ? -8.703 7.551 8.951 1.00 84.25 312 PRO A CA 1
ATOM 2515 C C . PRO A 1 312 ? -9.326 7.678 7.551 1.00 84.25 312 PRO A C 1
ATOM 2517 O O . PRO A 1 312 ? -8.754 7.165 6.592 1.00 84.25 312 PRO A O 1
ATOM 2520 N N . SER A 1 313 ? -10.445 8.396 7.407 1.00 86.19 313 SER A N 1
ATOM 2521 C CA . SER A 1 313 ? -11.099 8.654 6.116 1.00 86.19 313 SER A CA 1
ATOM 2522 C C . SER A 1 313 ? -10.244 9.493 5.155 1.00 86.19 313 SER A C 1
ATOM 2524 O O . SER A 1 313 ? -10.116 9.151 3.980 1.00 86.19 313 SER A O 1
ATOM 2526 N N . GLU A 1 314 ? -9.608 10.553 5.658 1.00 83.88 314 GLU A N 1
ATOM 2527 C CA . GLU A 1 314 ? -8.715 11.438 4.898 1.00 83.88 314 GLU A CA 1
ATOM 2528 C C . GLU A 1 314 ? -7.443 10.701 4.465 1.00 83.88 314 GLU A C 1
ATOM 2530 O O . GLU A 1 314 ? -7.035 10.794 3.309 1.00 83.88 314 GLU A O 1
ATOM 2535 N N . LEU A 1 315 ? -6.846 9.917 5.371 1.00 85.50 315 LEU A N 1
ATOM 2536 C CA . LEU A 1 315 ? -5.677 9.090 5.068 1.00 85.50 315 LEU A CA 1
ATOM 2537 C C . LEU A 1 315 ? -6.008 8.005 4.030 1.00 85.50 315 LEU A C 1
ATOM 2539 O O . LEU A 1 315 ? -5.212 7.756 3.126 1.00 85.50 315 LEU A O 1
ATOM 2543 N N . LEU A 1 316 ? -7.189 7.385 4.122 1.00 88.00 316 LEU A N 1
ATOM 2544 C CA . LEU A 1 316 ? -7.652 6.398 3.148 1.00 88.00 316 LEU A CA 1
ATOM 2545 C C . LEU A 1 316 ? -7.862 7.018 1.760 1.00 88.00 316 LEU A C 1
ATOM 2547 O O . LEU A 1 316 ? -7.414 6.435 0.774 1.00 88.00 316 LEU A O 1
ATOM 2551 N N . ALA A 1 317 ? -8.470 8.206 1.679 1.00 87.38 317 ALA A N 1
ATOM 2552 C CA . ALA A 1 317 ? -8.630 8.937 0.422 1.00 87.38 317 ALA A CA 1
ATOM 2553 C C . ALA A 1 317 ? -7.270 9.310 -0.201 1.00 87.38 317 ALA A C 1
ATOM 2555 O O . ALA A 1 317 ? -7.056 9.089 -1.392 1.00 87.38 317 ALA A O 1
ATOM 2556 N N . GLN A 1 318 ? -6.315 9.778 0.612 1.00 85.81 318 GLN A N 1
ATOM 2557 C CA . GLN A 1 318 ? -4.947 10.073 0.167 1.00 85.81 318 GLN A CA 1
ATOM 2558 C C . GLN A 1 318 ? -4.228 8.822 -0.369 1.00 85.81 318 GLN A C 1
ATOM 2560 O O . GLN A 1 318 ? -3.580 8.878 -1.415 1.00 85.81 318 GLN A O 1
ATOM 2565 N N . ILE A 1 319 ? -4.385 7.672 0.297 1.00 88.81 319 ILE A N 1
ATOM 2566 C CA . ILE A 1 319 ? -3.830 6.393 -0.169 1.00 88.81 319 ILE A CA 1
ATOM 2567 C C . ILE A 1 319 ? -4.515 5.929 -1.463 1.00 88.81 319 ILE A C 1
ATOM 2569 O O . ILE A 1 319 ? -3.821 5.478 -2.369 1.00 88.81 319 ILE A O 1
ATOM 2573 N N . HIS A 1 320 ? -5.837 6.079 -1.610 1.00 89.94 320 HIS A N 1
ATOM 2574 C CA . HIS A 1 320 ? -6.530 5.781 -2.874 1.00 89.94 320 HIS A CA 1
ATOM 2575 C C . HIS A 1 320 ? -6.058 6.677 -4.023 1.00 89.94 320 HIS A C 1
ATOM 2577 O O . HIS A 1 320 ? -5.847 6.164 -5.120 1.00 89.94 320 HIS A O 1
ATOM 2583 N N . ALA A 1 321 ? -5.812 7.968 -3.779 1.00 88.00 321 ALA A N 1
ATOM 2584 C CA . ALA A 1 321 ? -5.231 8.871 -4.774 1.00 88.00 321 ALA A CA 1
ATOM 2585 C C . ALA A 1 321 ? -3.821 8.413 -5.201 1.00 88.00 321 ALA A C 1
ATOM 2587 O O . ALA A 1 321 ? -3.544 8.296 -6.394 1.00 88.00 321 ALA A O 1
ATOM 2588 N N . HIS A 1 322 ? -2.952 8.051 -4.248 1.00 86.50 322 HIS A N 1
ATOM 2589 C CA . HIS A 1 322 ? -1.639 7.466 -4.557 1.00 86.50 322 HIS A CA 1
ATOM 2590 C C . HIS A 1 322 ? -1.753 6.144 -5.339 1.00 86.50 322 HIS A C 1
ATOM 2592 O O . HIS A 1 322 ? -0.999 5.921 -6.284 1.00 86.50 322 HIS A O 1
ATOM 2598 N N . MET A 1 323 ? -2.704 5.272 -4.986 1.00 88.19 323 MET A N 1
ATOM 2599 C CA . MET A 1 323 ? -2.948 4.025 -5.720 1.00 88.19 323 MET A CA 1
ATOM 2600 C C . MET A 1 323 ? -3.419 4.283 -7.155 1.00 88.19 323 MET A C 1
ATOM 2602 O O . MET A 1 323 ? -2.963 3.585 -8.055 1.00 88.19 323 MET A O 1
ATOM 2606 N N . ALA A 1 324 ? -4.266 5.289 -7.391 1.00 88.56 324 ALA A N 1
ATOM 2607 C CA . ALA A 1 324 ? -4.713 5.664 -8.733 1.00 88.56 324 ALA A CA 1
ATOM 2608 C C . ALA A 1 324 ? -3.556 6.199 -9.598 1.00 88.56 324 ALA A C 1
ATOM 2610 O O . ALA A 1 324 ? -3.399 5.773 -10.742 1.00 88.56 324 ALA A O 1
ATOM 2611 N N . VAL A 1 325 ? -2.694 7.065 -9.044 1.00 87.56 325 VAL A N 1
ATOM 2612 C CA . VAL A 1 325 ? -1.474 7.531 -9.734 1.00 87.56 325 VAL A CA 1
ATOM 2613 C C . VAL A 1 325 ? -0.572 6.358 -10.091 1.00 87.56 325 VAL A C 1
ATOM 2615 O O . VAL A 1 325 ? -0.141 6.254 -11.236 1.00 87.56 325 VAL A O 1
ATOM 2618 N N . LEU A 1 326 ? -0.315 5.458 -9.138 1.00 86.62 326 LEU A N 1
ATOM 2619 C CA . LEU A 1 326 ? 0.515 4.284 -9.381 1.00 86.62 326 LEU A CA 1
ATOM 2620 C C . LEU A 1 326 ? -0.117 3.377 -10.448 1.00 86.62 326 LEU A C 1
ATOM 2622 O O . LEU A 1 326 ? 0.567 3.044 -11.404 1.00 86.62 326 LEU A O 1
ATOM 2626 N N . GLN A 1 327 ? -1.416 3.068 -10.385 1.00 86.88 327 GLN A N 1
ATOM 2627 C CA . GLN A 1 327 ? -2.113 2.283 -11.419 1.00 86.88 327 GLN A CA 1
ATOM 2628 C C . GLN A 1 327 ? -2.003 2.896 -12.824 1.00 86.88 327 GLN A C 1
ATOM 2630 O O . GLN A 1 327 ? -1.837 2.160 -13.794 1.00 86.88 327 GLN A O 1
ATOM 2635 N N . ASN A 1 328 ? -2.013 4.226 -12.952 1.00 83.25 328 ASN A N 1
ATOM 2636 C CA . ASN A 1 328 ? -1.796 4.882 -14.243 1.00 83.25 328 ASN A CA 1
ATOM 2637 C C . ASN A 1 328 ? -0.387 4.619 -14.817 1.00 83.25 328 ASN A C 1
ATOM 2639 O O . ASN A 1 328 ? -0.232 4.588 -16.038 1.00 83.25 328 ASN A O 1
ATOM 2643 N N . ILE A 1 329 ? 0.631 4.372 -13.980 1.00 81.94 329 ILE A N 1
ATOM 2644 C CA . ILE A 1 329 ? 2.001 4.052 -14.427 1.00 81.94 329 ILE A CA 1
ATOM 2645 C C . ILE A 1 329 ? 2.070 2.683 -15.117 1.00 81.94 329 ILE A C 1
ATOM 2647 O O . ILE A 1 329 ? 2.862 2.544 -16.045 1.00 81.94 329 ILE A O 1
ATOM 2651 N N . ASP A 1 330 ? 1.222 1.712 -14.756 1.00 77.38 330 ASP A N 1
ATOM 2652 C CA . ASP A 1 330 ? 1.186 0.387 -15.413 1.00 77.38 330 ASP A CA 1
ATOM 2653 C C . ASP A 1 330 ? 0.892 0.514 -16.922 1.00 77.38 330 ASP A C 1
ATOM 2655 O O . ASP A 1 330 ? 1.437 -0.208 -17.756 1.00 77.38 330 ASP A O 1
ATOM 2659 N N . THR A 1 331 ? 0.106 1.531 -17.303 1.00 76.19 331 THR A N 1
ATOM 2660 C CA . THR A 1 331 ? -0.173 1.843 -18.716 1.00 76.19 331 THR A CA 1
ATOM 2661 C C . THR A 1 331 ? 1.050 2.366 -19.483 1.00 76.19 331 THR A C 1
ATOM 2663 O O . THR A 1 331 ? 1.089 2.262 -20.710 1.00 76.19 331 THR A O 1
ATOM 2666 N N . ALA A 1 332 ? 2.053 2.912 -18.783 1.00 72.56 332 ALA A N 1
ATOM 2667 C CA . ALA A 1 332 ? 3.266 3.496 -19.357 1.00 72.56 332 ALA A CA 1
ATOM 2668 C C . ALA A 1 332 ? 4.495 2.573 -19.244 1.00 72.56 332 ALA A C 1
ATOM 2670 O O . ALA A 1 332 ? 5.352 2.574 -20.130 1.00 72.56 332 ALA A O 1
ATOM 2671 N N . VAL A 1 333 ? 4.591 1.775 -18.176 1.00 74.50 333 VAL A N 1
ATOM 2672 C CA . VAL A 1 333 ? 5.642 0.772 -17.962 1.00 74.50 333 VAL A CA 1
ATOM 2673 C C . VAL A 1 333 ? 5.001 -0.478 -17.378 1.00 74.50 333 VAL A C 1
ATOM 2675 O O . VAL A 1 333 ? 4.451 -0.424 -16.286 1.00 74.50 333 VAL A O 1
ATOM 2678 N N . THR A 1 334 ? 5.148 -1.620 -18.054 1.00 75.44 334 THR A N 1
ATOM 2679 C CA . THR A 1 334 ? 4.645 -2.909 -17.555 1.00 75.44 334 THR A CA 1
ATOM 2680 C C . THR A 1 334 ? 5.418 -3.320 -16.291 1.00 75.44 334 THR A C 1
ATOM 2682 O O . THR A 1 334 ? 6.514 -3.893 -16.387 1.00 75.44 334 THR A O 1
ATOM 2685 N N . VAL A 1 335 ? 4.867 -2.999 -15.123 1.00 79.38 335 VAL A N 1
ATOM 2686 C CA . VAL A 1 335 ? 5.406 -3.268 -13.782 1.00 79.38 335 VAL A CA 1
ATOM 2687 C C . VAL A 1 335 ? 4.279 -3.897 -12.974 1.00 79.38 335 VAL A C 1
ATOM 2689 O O . VAL A 1 335 ? 3.152 -3.429 -13.034 1.00 79.38 335 VAL A O 1
ATOM 2692 N N . ASP A 1 336 ? 4.553 -4.941 -12.193 1.00 82.06 336 ASP A N 1
ATOM 2693 C CA . ASP A 1 336 ? 3.514 -5.562 -11.361 1.00 82.06 336 ASP A CA 1
ATOM 2694 C C . ASP A 1 336 ? 3.185 -4.691 -10.133 1.00 82.06 336 ASP A C 1
ATOM 2696 O O . ASP A 1 336 ? 3.688 -4.890 -9.023 1.00 82.06 336 ASP A O 1
ATOM 2700 N N . ILE A 1 337 ? 2.317 -3.701 -10.345 1.00 85.31 337 ILE A N 1
ATOM 2701 C CA . ILE A 1 337 ? 1.868 -2.775 -9.299 1.00 85.31 337 ILE A CA 1
ATOM 2702 C C . ILE A 1 337 ? 0.955 -3.489 -8.289 1.00 85.31 337 ILE A C 1
ATOM 2704 O O . ILE A 1 337 ? 0.894 -3.105 -7.122 1.00 85.31 337 ILE A O 1
ATOM 2708 N N . THR A 1 338 ? 0.307 -4.591 -8.684 1.00 87.88 338 THR A N 1
ATOM 2709 C CA . THR A 1 338 ? -0.484 -5.416 -7.758 1.00 87.88 338 THR A CA 1
ATOM 2710 C C . THR A 1 338 ? 0.421 -6.051 -6.703 1.00 87.88 338 THR A C 1
ATOM 2712 O O . THR A 1 338 ? 0.113 -6.000 -5.511 1.00 87.88 338 THR A O 1
ATOM 2715 N N . ARG A 1 339 ? 1.580 -6.583 -7.107 1.00 87.94 339 ARG A N 1
ATOM 2716 C CA . ARG A 1 339 ? 2.610 -7.071 -6.181 1.00 87.94 339 ARG A CA 1
ATOM 2717 C C . ARG A 1 339 ? 3.182 -5.957 -5.306 1.00 87.94 339 ARG A C 1
ATOM 2719 O O . ARG A 1 339 ? 3.322 -6.180 -4.106 1.00 87.94 339 ARG A O 1
ATOM 2726 N N . LEU A 1 340 ? 3.437 -4.770 -5.861 1.00 88.00 340 LEU A N 1
ATOM 2727 C CA . LEU A 1 340 ? 3.885 -3.599 -5.093 1.00 88.00 340 LEU A CA 1
ATOM 2728 C C . LEU A 1 340 ? 2.878 -3.227 -3.990 1.00 88.00 340 LEU A C 1
ATOM 2730 O O . LEU A 1 340 ? 3.258 -3.085 -2.827 1.00 88.00 340 LEU A O 1
ATOM 2734 N N . PHE A 1 341 ? 1.586 -3.132 -4.320 1.00 89.94 341 PHE A N 1
ATOM 2735 C CA . PHE A 1 341 ? 0.536 -2.858 -3.335 1.00 89.94 341 PHE A CA 1
ATOM 2736 C C . PHE A 1 341 ? 0.443 -3.954 -2.275 1.00 89.94 341 PHE A C 1
ATOM 2738 O O . PHE A 1 341 ? 0.370 -3.640 -1.087 1.00 89.94 341 PHE A O 1
ATOM 2745 N N . ASN A 1 342 ? 0.496 -5.226 -2.679 1.00 90.19 342 ASN A N 1
ATOM 2746 C CA . ASN A 1 342 ? 0.486 -6.351 -1.747 1.00 90.19 342 ASN A CA 1
ATOM 2747 C C . ASN A 1 342 ? 1.685 -6.298 -0.788 1.00 90.19 342 ASN A C 1
ATOM 2749 O O . ASN A 1 342 ? 1.501 -6.478 0.412 1.00 90.19 342 ASN A O 1
ATOM 2753 N N . ASN A 1 343 ? 2.888 -5.992 -1.279 1.00 89.25 343 ASN A N 1
ATOM 2754 C CA . ASN A 1 343 ? 4.087 -5.866 -0.451 1.00 89.25 343 ASN A CA 1
ATOM 2755 C C . ASN A 1 343 ? 3.976 -4.702 0.546 1.00 89.25 343 ASN A C 1
ATOM 2757 O O . ASN A 1 343 ? 4.178 -4.901 1.745 1.00 89.25 343 ASN A O 1
ATOM 2761 N N . VAL A 1 344 ? 3.651 -3.495 0.071 1.00 88.69 344 VAL A N 1
ATOM 2762 C CA . VAL A 1 344 ? 3.656 -2.278 0.901 1.00 88.69 344 VAL A CA 1
ATOM 2763 C C . VAL A 1 344 ? 2.475 -2.251 1.872 1.00 88.69 344 VAL A C 1
ATOM 2765 O O . VAL A 1 344 ? 2.673 -2.046 3.071 1.00 88.69 344 VAL A O 1
ATOM 2768 N N . LEU A 1 345 ? 1.245 -2.473 1.394 1.00 89.62 345 LEU A N 1
ATOM 2769 C CA . LEU A 1 345 ? 0.041 -2.339 2.221 1.00 89.62 345 LEU A CA 1
ATOM 2770 C C . LEU A 1 345 ? -0.063 -3.461 3.260 1.00 89.62 345 LEU A C 1
ATOM 2772 O O . LEU A 1 345 ? -0.387 -3.178 4.413 1.00 89.62 345 LEU A O 1
ATOM 2776 N N . LEU A 1 346 ? 0.285 -4.709 2.914 1.00 90.88 346 LEU A N 1
ATOM 2777 C CA . LEU A 1 346 ? 0.263 -5.813 3.882 1.00 90.88 346 LEU A CA 1
ATOM 2778 C C . LEU A 1 346 ? 1.256 -5.576 5.027 1.00 90.88 346 LEU A C 1
ATOM 2780 O O . LEU A 1 346 ? 0.917 -5.830 6.183 1.00 90.88 346 LEU A O 1
ATOM 2784 N N . GLN A 1 347 ? 2.439 -5.018 4.746 1.00 88.06 347 GLN A N 1
ATOM 2785 C CA . GLN A 1 347 ? 3.391 -4.637 5.794 1.00 88.06 347 GLN A CA 1
ATOM 2786 C C . GLN A 1 347 ? 2.826 -3.561 6.735 1.00 88.06 347 GLN A C 1
ATOM 2788 O O . GLN A 1 347 ? 3.083 -3.624 7.935 1.00 88.06 347 GLN A O 1
ATOM 2793 N N . GLN A 1 348 ? 1.998 -2.625 6.252 1.00 86.44 348 GLN A N 1
ATOM 2794 C CA . GLN A 1 348 ? 1.365 -1.623 7.123 1.00 86.44 348 GLN A CA 1
ATOM 2795 C C . GLN A 1 348 ? 0.317 -2.206 8.092 1.00 86.44 348 GLN A C 1
ATOM 2797 O O . GLN A 1 348 ? 0.046 -1.586 9.127 1.00 86.44 348 GLN A O 1
ATOM 2802 N N . THR A 1 349 ? -0.236 -3.394 7.805 1.00 87.75 349 THR A N 1
ATOM 2803 C CA . THR A 1 349 ? -1.156 -4.123 8.712 1.00 87.75 349 THR A CA 1
ATOM 2804 C C . THR A 1 349 ? -0.450 -4.758 9.916 1.00 87.75 349 THR A C 1
ATOM 2806 O O . THR A 1 349 ? -1.086 -5.082 10.917 1.00 87.75 349 THR A O 1
ATOM 2809 N N . GLN A 1 350 ? 0.871 -4.940 9.834 1.00 87.81 350 GLN A N 1
ATOM 2810 C CA . GLN A 1 350 ? 1.697 -5.480 10.912 1.00 87.81 350 GLN A CA 1
ATOM 2811 C C . GLN A 1 350 ? 2.164 -4.355 11.846 1.00 87.81 350 GLN A C 1
ATOM 2813 O O . GLN A 1 350 ? 2.197 -3.198 11.432 1.00 87.81 350 GLN A O 1
ATOM 2818 N N . PRO A 1 351 ? 2.551 -4.631 13.106 1.00 81.19 351 PRO A N 1
ATOM 2819 C CA . PRO A 1 351 ? 3.029 -3.594 14.028 1.00 81.19 351 PRO A CA 1
ATOM 2820 C C . PRO A 1 351 ? 4.420 -3.032 13.680 1.00 81.19 351 PRO A C 1
ATOM 2822 O O . PRO A 1 351 ? 4.822 -2.018 14.248 1.00 81.19 351 PRO A O 1
ATOM 2825 N N . VAL A 1 352 ? 5.174 -3.687 12.795 1.00 83.12 352 VAL A N 1
ATOM 2826 C CA . VAL A 1 352 ? 6.509 -3.262 12.354 1.00 83.12 352 VAL A CA 1
ATOM 2827 C C . VAL A 1 352 ? 6.705 -3.698 10.898 1.00 83.12 352 VAL A C 1
ATOM 2829 O O . VAL A 1 352 ? 6.245 -4.779 10.531 1.00 83.12 352 VAL A O 1
ATOM 2832 N N . ASP A 1 353 ? 7.368 -2.880 10.078 1.00 82.12 353 ASP A N 1
ATOM 2833 C CA . ASP A 1 353 ? 7.735 -3.254 8.704 1.00 82.12 353 ASP A CA 1
ATOM 2834 C C . ASP A 1 353 ? 8.993 -4.147 8.650 1.00 82.12 353 ASP A C 1
ATOM 2836 O O . ASP A 1 353 ? 9.650 -4.412 9.663 1.00 82.12 353 ASP A O 1
ATOM 2840 N N . CYS A 1 354 ? 9.374 -4.587 7.445 1.00 79.94 354 CYS A N 1
ATOM 2841 C CA . CYS A 1 354 ? 10.587 -5.384 7.234 1.00 79.94 354 CYS A CA 1
ATOM 2842 C C . CYS A 1 354 ? 11.899 -4.644 7.584 1.00 79.94 354 CYS A C 1
ATOM 2844 O O . CYS A 1 354 ? 12.933 -5.285 7.769 1.00 79.94 354 CYS A O 1
ATOM 2846 N N . TYR A 1 355 ? 11.862 -3.316 7.733 1.00 78.94 355 TYR A N 1
ATOM 2847 C CA . TYR A 1 355 ? 12.988 -2.459 8.116 1.00 78.94 355 TYR A CA 1
ATOM 2848 C C . TYR A 1 355 ? 12.998 -2.113 9.616 1.00 78.94 355 TYR A C 1
ATOM 2850 O O . TYR A 1 355 ? 13.732 -1.215 10.032 1.00 78.94 355 TYR A O 1
ATOM 2858 N N . SER A 1 356 ? 12.213 -2.820 10.439 1.00 78.69 356 SER A N 1
ATOM 2859 C CA . SER A 1 356 ? 12.064 -2.576 11.886 1.00 78.69 356 SER A CA 1
ATOM 2860 C C . SER A 1 356 ? 11.491 -1.195 12.256 1.00 78.69 356 SER A C 1
ATOM 2862 O O . SER A 1 356 ? 11.686 -0.716 13.376 1.00 78.69 356 SER A O 1
ATOM 2864 N N . LYS A 1 357 ? 10.779 -0.538 11.334 1.00 77.31 357 LYS A N 1
ATOM 2865 C CA . LYS A 1 357 ? 10.172 0.788 11.517 1.00 77.31 357 LYS A CA 1
ATOM 2866 C C . LYS A 1 357 ? 8.673 0.688 11.810 1.00 77.31 357 LYS A C 1
ATOM 2868 O O . LYS A 1 357 ? 7.989 -0.242 11.386 1.00 77.31 357 LYS A O 1
ATOM 2873 N N . GLU A 1 358 ? 8.155 1.704 12.495 1.00 74.38 358 GLU A N 1
ATOM 2874 C CA . GLU A 1 358 ? 6.730 1.838 12.815 1.00 74.38 358 GLU A CA 1
ATOM 2875 C C . GLU A 1 358 ? 5.859 1.962 11.543 1.00 74.38 358 GLU A C 1
ATOM 2877 O O . GLU A 1 358 ? 6.268 2.532 10.520 1.00 74.38 358 GLU A O 1
ATOM 2882 N N . THR A 1 359 ? 4.665 1.375 11.625 1.00 82.25 359 THR A N 1
ATOM 2883 C CA . THR A 1 359 ? 3.627 1.252 10.585 1.00 82.25 359 THR A CA 1
ATOM 2884 C C . THR A 1 359 ? 2.352 2.005 10.968 1.00 82.25 359 THR A C 1
ATOM 2886 O O . THR A 1 359 ? 2.172 2.336 12.144 1.00 82.25 359 THR A O 1
ATOM 2889 N N . ILE A 1 360 ? 1.417 2.175 10.018 1.00 80.69 360 ILE A N 1
ATOM 2890 C CA . ILE A 1 360 ? 0.044 2.674 10.269 1.00 80.69 360 ILE A CA 1
ATOM 2891 C C . ILE A 1 360 ? -0.570 2.002 11.506 1.00 80.69 360 ILE A C 1
ATOM 2893 O O . ILE A 1 360 ? -0.994 2.683 12.444 1.00 80.69 360 ILE A O 1
ATOM 2897 N N . THR A 1 361 ? -0.574 0.664 11.525 1.00 81.31 361 THR A N 1
ATOM 2898 C CA . THR A 1 361 ? -1.138 -0.130 12.624 1.00 81.31 361 THR A CA 1
ATOM 2899 C C . THR A 1 361 ? -0.510 0.257 13.953 1.00 81.31 361 THR A C 1
ATOM 2901 O O . THR A 1 361 ? -1.229 0.535 14.913 1.00 81.31 361 THR A O 1
ATOM 2904 N N . SER A 1 362 ? 0.821 0.340 14.025 1.00 77.00 362 SER A N 1
ATOM 2905 C CA . SER A 1 362 ? 1.493 0.743 15.260 1.00 77.00 362 SER A CA 1
ATOM 2906 C C . SER A 1 362 ? 1.173 2.185 15.660 1.00 77.00 362 SER A C 1
ATOM 2908 O O . SER A 1 362 ? 0.867 2.417 16.822 1.00 77.00 362 SER A O 1
ATOM 2910 N N . THR A 1 363 ? 1.130 3.149 14.738 1.00 74.81 363 THR A N 1
ATOM 2911 C CA . THR A 1 363 ? 0.879 4.553 15.096 1.00 74.81 363 THR A CA 1
ATOM 2912 C C . THR A 1 363 ? -0.507 4.750 15.711 1.00 74.81 363 THR A C 1
ATOM 2914 O O . THR A 1 363 ? -0.627 5.419 16.738 1.00 74.81 363 THR A O 1
ATOM 2917 N N . TYR A 1 364 ? -1.545 4.112 15.157 1.00 73.81 364 TYR A N 1
ATOM 2918 C CA . TYR A 1 364 ? -2.903 4.197 15.710 1.00 73.81 364 TYR A CA 1
ATOM 2919 C C . TYR A 1 364 ? -3.093 3.371 17.003 1.00 73.81 364 TYR A C 1
ATOM 2921 O O . TYR A 1 364 ? -3.885 3.763 17.866 1.00 73.81 364 TYR A O 1
ATOM 2929 N N . THR A 1 365 ? -2.369 2.255 17.179 1.00 70.00 365 THR A N 1
ATOM 2930 C CA . THR A 1 365 ? -2.530 1.341 18.336 1.00 70.00 365 THR A CA 1
ATOM 2931 C C . THR A 1 365 ? -1.595 1.599 19.519 1.00 70.00 365 THR A C 1
ATOM 2933 O O . THR A 1 365 ? -1.941 1.260 20.651 1.00 70.00 365 THR A O 1
ATOM 2936 N N . LYS A 1 366 ? -0.385 2.121 19.300 1.00 63.78 366 LYS A N 1
ATOM 2937 C CA . LYS A 1 366 ? 0.727 1.938 20.242 1.00 63.78 366 LYS A CA 1
ATOM 2938 C C . LYS A 1 366 ? 0.553 2.732 21.533 1.00 63.78 366 LYS A C 1
ATOM 2940 O O . LYS A 1 366 ? 0.471 3.954 21.539 1.00 63.78 366 LYS A O 1
ATOM 2945 N N . TRP A 1 367 ? 0.632 2.010 22.645 1.00 41.12 367 TRP A N 1
ATOM 2946 C CA . TRP A 1 367 ? 1.024 2.523 23.953 1.00 41.12 367 TRP A CA 1
ATOM 2947 C C . TRP A 1 367 ? 2.530 2.262 24.110 1.00 41.12 367 TRP A C 1
ATOM 2949 O O . TRP A 1 367 ? 2.960 1.111 24.028 1.00 41.12 367 TRP A O 1
ATOM 2959 N N . SER A 1 368 ? 3.347 3.309 24.274 1.00 34.38 368 SER A N 1
ATOM 2960 C CA . SER A 1 368 ? 4.804 3.172 24.444 1.00 34.38 368 SER A CA 1
ATOM 2961 C C . SER A 1 368 ? 5.320 4.050 25.585 1.00 34.38 368 SER A C 1
ATOM 2963 O O . SER A 1 368 ? 5.291 5.276 25.459 1.00 34.38 368 SER A O 1
ATOM 2965 N N . PRO A 1 369 ? 5.852 3.470 26.676 1.00 34.12 369 PRO A N 1
ATOM 2966 C CA . PRO A 1 369 ? 6.326 4.247 27.819 1.00 34.12 369 PRO A CA 1
ATOM 2967 C C . PRO A 1 369 ? 7.636 5.020 27.562 1.00 34.12 369 PRO A C 1
ATOM 2969 O O . PRO A 1 369 ? 8.011 5.842 28.397 1.00 34.12 369 PRO A O 1
ATOM 2972 N N . SER A 1 370 ? 8.348 4.786 26.446 1.00 29.91 370 SER A N 1
ATOM 2973 C CA . SER A 1 370 ? 9.713 5.314 26.243 1.00 29.91 370 SER A CA 1
ATOM 2974 C C . SER A 1 370 ? 9.836 6.577 25.375 1.00 29.91 370 SER A C 1
ATOM 2976 O O . SER A 1 370 ? 10.945 7.089 25.237 1.00 29.91 370 SER A O 1
ATOM 2978 N N . MET A 1 371 ? 8.750 7.115 24.802 1.00 35.25 371 MET A N 1
ATOM 2979 C CA . MET A 1 371 ? 8.792 8.346 23.988 1.00 35.25 371 MET A CA 1
ATOM 2980 C C . MET A 1 371 ? 7.813 9.408 24.504 1.00 35.25 371 MET A C 1
ATOM 2982 O O . MET A 1 371 ? 6.678 9.508 24.050 1.00 35.25 371 MET A O 1
ATOM 2986 N N . LYS A 1 372 ? 8.279 10.262 25.426 1.00 38.47 372 LYS A N 1
ATOM 2987 C CA . LYS A 1 372 ? 7.493 11.361 26.035 1.00 38.47 372 LYS A CA 1
ATOM 2988 C C . LYS A 1 372 ? 7.095 12.505 25.075 1.00 38.47 372 LYS A C 1
ATOM 2990 O O . LYS A 1 372 ? 6.400 13.428 25.514 1.00 38.47 372 LYS A O 1
ATOM 2995 N N . GLN A 1 373 ? 7.567 12.479 23.824 1.00 32.16 373 GLN A N 1
ATOM 2996 C CA . GLN A 1 373 ? 7.698 13.667 22.965 1.00 32.16 373 GLN A CA 1
ATOM 2997 C C . GLN A 1 373 ? 6.819 13.680 21.695 1.00 32.16 373 GLN A C 1
ATOM 2999 O O . GLN A 1 373 ? 6.759 14.710 21.040 1.00 32.16 373 GLN A O 1
ATOM 3004 N N . LEU A 1 374 ? 6.077 12.605 21.391 1.00 36.44 374 LEU A N 1
ATOM 3005 C CA . LEU A 1 374 ? 4.989 12.609 20.396 1.00 36.44 374 LEU A CA 1
ATOM 3006 C C . LEU A 1 374 ? 3.698 12.129 21.074 1.00 36.44 374 LEU A C 1
ATOM 3008 O O . LEU A 1 374 ? 3.545 10.939 21.346 1.00 36.44 374 LEU A O 1
ATOM 3012 N N . ARG A 1 375 ? 2.805 13.065 21.427 1.00 43.56 375 ARG A N 1
ATOM 3013 C CA . ARG A 1 375 ? 1.720 12.853 22.410 1.00 43.56 375 ARG A CA 1
ATOM 3014 C C . ARG A 1 375 ? 0.296 12.979 21.830 1.00 43.56 375 ARG A C 1
ATOM 3016 O O . ARG A 1 375 ? -0.646 13.302 22.554 1.00 43.56 375 ARG A O 1
ATOM 3023 N N . HIS A 1 376 ? 0.141 12.750 20.528 1.00 43.03 376 HIS A N 1
ATOM 3024 C CA . HIS A 1 376 ? -1.053 13.094 19.745 1.00 43.03 376 HIS A CA 1
ATOM 3025 C C . HIS A 1 376 ? -1.164 12.127 18.558 1.00 43.03 376 HIS A C 1
ATOM 3027 O O . HIS A 1 376 ? -0.145 11.822 17.950 1.00 43.03 376 HIS A O 1
ATOM 3033 N N . LEU A 1 377 ? -2.337 11.653 18.139 1.00 42.03 377 LEU A N 1
ATOM 3034 C CA . LEU A 1 377 ? -3.326 10.928 18.940 1.00 42.03 377 LEU A CA 1
ATOM 3035 C C . LEU A 1 377 ? -2.944 9.439 18.899 1.00 42.03 377 LEU A C 1
ATOM 3037 O O . LEU A 1 377 ? -2.406 8.959 17.908 1.00 42.03 377 LEU A O 1
ATOM 3041 N N . ARG A 1 378 ? -3.314 8.692 19.940 1.00 57.91 378 ARG A N 1
ATOM 3042 C CA . ARG A 1 378 ? -3.289 7.221 19.979 1.00 57.91 378 ARG A CA 1
ATOM 3043 C C . ARG A 1 378 ? -4.599 6.764 20.609 1.00 57.91 378 ARG A C 1
ATOM 3045 O O . ARG A 1 378 ? -4.951 7.298 21.665 1.00 57.91 378 ARG A O 1
ATOM 3052 N N . TYR A 1 379 ? -5.316 5.809 20.009 1.00 62.72 379 TYR A N 1
ATOM 3053 C CA . TYR A 1 379 ? -6.646 5.406 20.504 1.00 62.72 379 TYR A CA 1
ATOM 3054 C C . TYR A 1 379 ? -6.596 4.960 21.978 1.00 62.72 379 TYR A C 1
ATOM 3056 O O . TYR A 1 379 ? -7.398 5.399 22.800 1.00 62.72 379 TYR A O 1
ATOM 3064 N N . LEU A 1 380 ? -5.573 4.182 22.339 1.00 58.53 380 LEU A N 1
ATOM 3065 C CA . LEU A 1 380 ? -5.343 3.706 23.704 1.00 58.53 380 LEU A CA 1
ATOM 3066 C C . LEU A 1 380 ? -4.824 4.788 24.668 1.00 58.53 380 LEU A C 1
ATOM 3068 O O . LEU A 1 380 ? -5.373 4.969 25.753 1.00 58.53 380 LEU A O 1
ATOM 3072 N N . GLU A 1 381 ? -3.776 5.527 24.294 1.00 58.47 381 GLU A N 1
ATOM 3073 C CA . GLU A 1 381 ? -3.095 6.444 25.224 1.00 58.47 381 GLU A CA 1
ATOM 3074 C C . GLU A 1 381 ? -3.816 7.792 25.403 1.00 58.47 381 GLU A C 1
ATOM 3076 O O . GLU A 1 381 ? -3.709 8.417 26.460 1.00 58.47 381 GLU A O 1
ATOM 3081 N N . VAL A 1 382 ? -4.540 8.248 24.375 1.00 61.91 382 VAL A N 1
ATOM 3082 C CA . VAL A 1 382 ? -5.170 9.574 24.343 1.00 61.91 382 VAL A CA 1
ATOM 3083 C C . VAL A 1 382 ? -6.681 9.472 24.488 1.00 61.91 382 VAL A C 1
ATOM 3085 O O . VAL A 1 382 ? -7.237 10.163 25.336 1.00 61.91 382 VAL A O 1
ATOM 3088 N N . LEU A 1 383 ? -7.350 8.630 23.699 1.00 63.72 383 LEU A N 1
ATOM 3089 C CA . LEU A 1 383 ? -8.813 8.595 23.667 1.00 63.72 383 LEU A CA 1
ATOM 3090 C C . LEU A 1 383 ? -9.393 7.789 24.843 1.00 63.72 383 LEU A C 1
ATOM 3092 O O . LEU A 1 383 ? -10.144 8.352 25.636 1.00 63.72 383 LEU A O 1
ATOM 3096 N N . LEU A 1 384 ? -8.957 6.543 25.062 1.00 66.44 384 LEU A N 1
ATOM 3097 C CA . LEU A 1 384 ? -9.429 5.733 26.200 1.00 66.44 384 LEU A CA 1
ATOM 3098 C C . LEU A 1 384 ? -8.988 6.305 27.556 1.00 66.44 384 LEU A C 1
ATOM 3100 O O . LEU A 1 384 ? -9.756 6.311 28.514 1.00 66.44 384 LEU A O 1
ATOM 3104 N N . ARG A 1 385 ? -7.796 6.908 27.633 1.00 68.69 385 ARG A N 1
ATOM 3105 C CA . ARG A 1 385 ? -7.369 7.632 28.842 1.00 68.69 385 ARG A CA 1
ATOM 3106 C C . ARG A 1 385 ? -8.250 8.852 29.149 1.00 68.69 385 ARG A C 1
ATOM 3108 O O . ARG A 1 385 ? -8.419 9.185 30.316 1.00 68.69 385 ARG A O 1
ATOM 3115 N N . ARG A 1 386 ? -8.823 9.519 28.142 1.00 66.56 386 ARG A N 1
ATOM 3116 C CA . ARG A 1 386 ? -9.759 10.644 28.343 1.00 66.56 386 ARG A CA 1
ATOM 3117 C C . ARG A 1 386 ? -11.184 10.190 28.640 1.00 66.56 386 ARG A C 1
ATOM 3119 O O . ARG A 1 386 ? -11.868 10.897 29.375 1.00 66.56 386 ARG A O 1
ATOM 3126 N N . MET A 1 387 ? -11.591 9.023 28.137 1.00 63.41 387 MET A N 1
ATOM 3127 C CA . MET A 1 387 ? -12.818 8.342 28.570 1.00 63.41 387 MET A CA 1
ATOM 3128 C C . MET A 1 387 ? -12.757 8.072 30.081 1.00 63.41 387 MET A C 1
ATOM 3130 O O . MET A 1 387 ? -13.577 8.605 30.817 1.00 63.41 387 MET A O 1
ATOM 3134 N N . SER A 1 388 ? -11.653 7.487 30.574 1.00 66.19 388 SER A N 1
ATOM 3135 C CA . SER A 1 388 ? -11.428 7.250 32.017 1.00 66.19 388 SER A CA 1
ATOM 3136 C C . SER A 1 388 ? -11.346 8.508 32.909 1.00 66.19 388 SER A C 1
ATOM 3138 O O . SER A 1 388 ? -11.259 8.396 34.133 1.00 66.19 388 SER A O 1
ATOM 3140 N N . LEU A 1 389 ? -11.350 9.703 32.305 1.00 69.19 389 LEU A N 1
ATOM 3141 C CA . LEU A 1 389 ? -11.399 11.013 32.965 1.00 69.19 389 LEU A CA 1
ATOM 3142 C C . LEU A 1 389 ? -12.754 11.729 32.750 1.00 69.19 389 LEU A C 1
ATOM 3144 O O . LEU A 1 389 ? -12.871 12.908 33.064 1.00 69.19 389 LEU A O 1
ATOM 3148 N N . ASN A 1 390 ? -13.766 11.038 32.209 1.00 65.06 390 ASN A N 1
ATOM 3149 C CA . ASN A 1 390 ? -15.121 11.524 31.893 1.00 65.06 390 ASN A CA 1
ATOM 3150 C C . ASN A 1 390 ? -15.198 12.700 30.891 1.00 65.06 390 ASN A C 1
ATOM 3152 O O . ASN A 1 390 ? -16.234 13.357 30.760 1.00 65.06 390 ASN A O 1
ATOM 3156 N N . TYR A 1 391 ? -14.123 12.959 30.139 1.00 68.50 391 TYR A N 1
ATOM 3157 C CA . TYR A 1 391 ? -14.085 14.013 29.116 1.00 68.50 391 TYR A CA 1
ATOM 3158 C C . TYR A 1 391 ? -14.724 13.596 27.782 1.00 68.50 391 TYR A C 1
ATOM 3160 O O . TYR A 1 391 ? -15.028 14.451 26.949 1.00 68.50 391 TYR A O 1
ATOM 3168 N N . ILE A 1 392 ? -14.899 12.293 27.564 1.00 73.56 392 ILE A N 1
ATOM 3169 C CA . ILE A 1 392 ? -15.445 11.694 26.343 1.00 73.56 392 ILE A CA 1
ATOM 3170 C C . ILE A 1 392 ? -16.508 10.674 26.759 1.00 73.56 392 ILE A C 1
ATOM 3172 O O . ILE A 1 392 ? -16.281 9.886 27.677 1.00 73.56 392 ILE A O 1
ATOM 3176 N N . LEU A 1 393 ? -17.654 10.699 26.085 1.00 74.12 393 LEU A N 1
ATOM 3177 C CA . LEU A 1 393 ? -18.818 9.868 26.368 1.00 74.12 393 LEU A CA 1
ATOM 3178 C C . LEU A 1 393 ? -19.050 8.855 25.244 1.00 74.12 393 LEU A C 1
ATOM 3180 O O . LEU A 1 393 ? -18.963 9.209 24.070 1.00 74.12 393 LEU A O 1
ATOM 3184 N N . PHE A 1 394 ? -19.404 7.617 25.582 1.00 77.31 394 PHE A N 1
ATOM 3185 C CA . PHE A 1 394 ? -19.878 6.641 24.596 1.00 77.31 394 PHE A CA 1
ATOM 3186 C C . PHE A 1 394 ? -21.381 6.821 24.362 1.00 77.31 394 PHE A C 1
ATOM 3188 O O . PHE A 1 394 ? -22.168 6.631 25.293 1.00 77.31 394 PHE A O 1
ATOM 3195 N N . SER A 1 395 ? -21.777 7.163 23.130 1.00 77.19 395 SER A N 1
ATOM 3196 C CA . SER A 1 395 ? -23.182 7.239 22.719 1.00 77.19 395 SER A CA 1
ATOM 3197 C C . SER A 1 395 ? -23.596 5.964 21.974 1.00 77.19 395 SER A C 1
ATOM 3199 O O . SER A 1 395 ? -23.154 5.755 20.841 1.00 77.19 395 SER A O 1
ATOM 3201 N N . PRO A 1 396 ? -24.497 5.136 22.540 1.00 72.88 396 PRO A N 1
ATOM 3202 C CA . PRO A 1 396 ? -25.076 4.004 21.820 1.00 72.88 396 PRO A CA 1
ATOM 3203 C C . PRO A 1 396 ? -25.937 4.441 20.627 1.00 72.88 396 PRO A C 1
ATOM 3205 O O . PRO A 1 396 ? -26.044 3.706 19.653 1.00 72.88 396 PRO A O 1
ATOM 3208 N N . HIS A 1 397 ? -26.552 5.630 20.697 1.00 74.88 397 HIS A N 1
ATOM 3209 C CA . HIS A 1 397 ? -27.459 6.132 19.660 1.00 74.88 397 HIS A CA 1
ATOM 3210 C C . HIS A 1 397 ? -26.713 6.613 18.408 1.00 74.88 397 HIS A C 1
ATOM 3212 O O . HIS A 1 397 ? -27.124 6.304 17.293 1.00 74.88 397 HIS A O 1
ATOM 3218 N N . LEU A 1 398 ? -25.597 7.326 18.593 1.00 70.19 398 LEU A N 1
ATOM 3219 C CA . LEU A 1 398 ? -24.741 7.804 17.501 1.00 70.19 398 LEU A CA 1
ATOM 3220 C C . LEU A 1 398 ? -23.634 6.806 17.118 1.00 70.19 398 LEU A C 1
ATOM 3222 O O . LEU A 1 398 ? -22.818 7.123 16.256 1.00 70.19 398 LEU A O 1
ATOM 3226 N N . ALA A 1 399 ? -23.566 5.647 17.788 1.00 74.50 399 ALA A N 1
ATOM 3227 C CA . ALA A 1 399 ? -22.538 4.613 17.625 1.00 74.50 399 ALA A CA 1
ATOM 3228 C C . ALA A 1 399 ? -21.092 5.163 17.590 1.00 74.50 399 ALA A C 1
ATOM 3230 O O . ALA A 1 399 ? -20.248 4.683 16.837 1.00 74.50 399 ALA A O 1
ATOM 3231 N N . SER A 1 400 ? -20.817 6.198 18.388 1.00 77.50 400 SER A N 1
ATOM 3232 C CA . SER A 1 400 ? -19.568 6.969 18.351 1.00 77.50 400 SER A CA 1
ATOM 3233 C C . SER A 1 400 ? -19.242 7.596 19.711 1.00 77.50 400 SER A C 1
ATOM 3235 O O . SER A 1 400 ? -20.033 7.527 20.662 1.00 77.50 400 SER A O 1
ATOM 3237 N N . LEU A 1 401 ? -18.043 8.176 19.827 1.00 76.50 401 LEU A N 1
ATOM 3238 C CA . LEU A 1 401 ? -17.575 8.826 21.048 1.00 76.50 401 LEU A CA 1
ATOM 3239 C C . LEU A 1 401 ? -17.719 10.347 20.949 1.00 76.50 401 LEU A C 1
ATOM 3241 O O . LEU A 1 401 ? -17.093 10.990 20.111 1.00 76.50 401 LEU A O 1
ATOM 3245 N N . VAL A 1 402 ? -18.515 10.910 21.852 1.00 74.56 402 VAL A N 1
ATOM 3246 C CA . VAL A 1 402 ? -18.985 12.303 21.870 1.00 74.56 402 VAL A CA 1
ATOM 3247 C C . VAL A 1 402 ? -18.222 13.086 22.949 1.00 74.56 402 VAL A C 1
ATOM 3249 O O . VAL A 1 402 ? -17.992 12.548 24.034 1.00 74.56 402 VAL A O 1
ATOM 3252 N N . PRO A 1 403 ? -17.788 14.340 22.724 1.00 73.81 403 PRO A N 1
ATOM 3253 C CA . PRO A 1 403 ? -17.143 15.135 23.769 1.00 73.81 403 PRO A CA 1
ATOM 3254 C C . PRO A 1 403 ? -18.136 15.521 24.878 1.00 73.81 403 PRO A C 1
ATOM 3256 O O . PRO A 1 403 ? -19.291 15.858 24.616 1.00 73.81 403 PRO A O 1
ATOM 3259 N N . ASN A 1 404 ? -17.683 15.522 26.134 1.00 67.44 404 ASN A N 1
ATOM 3260 C CA . ASN A 1 404 ? -18.464 16.078 27.242 1.00 67.44 404 ASN A CA 1
ATOM 3261 C C . ASN A 1 404 ? -18.376 17.624 27.254 1.00 67.44 404 ASN A C 1
ATOM 3263 O O . ASN A 1 404 ? -17.471 18.205 26.656 1.00 67.44 404 ASN A O 1
ATOM 3267 N N . MET A 1 405 ? -19.284 18.312 27.956 1.00 59.69 405 MET A N 1
ATOM 3268 C CA . MET A 1 405 ? -19.398 19.788 27.923 1.00 59.69 405 MET A CA 1
ATOM 3269 C C . MET A 1 405 ? -18.138 20.529 28.417 1.00 59.69 405 MET A C 1
ATOM 3271 O O . MET A 1 405 ? -17.933 21.689 28.076 1.00 59.69 405 MET A O 1
ATOM 3275 N N . GLU A 1 406 ? -17.284 19.867 29.203 1.00 57.09 406 GLU A N 1
ATOM 3276 C CA . GLU A 1 406 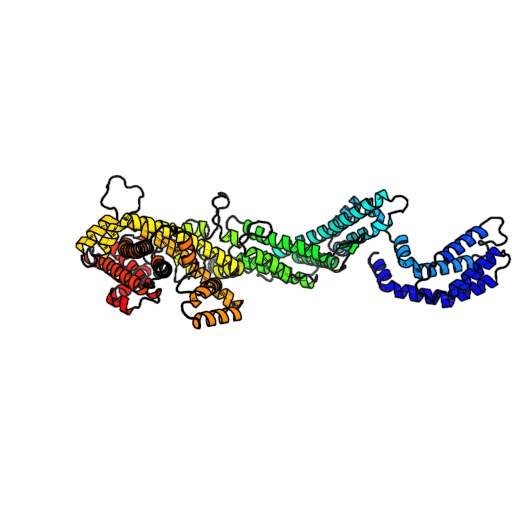? -16.036 20.420 29.757 1.00 57.09 406 GLU A CA 1
ATOM 3277 C C . GLU A 1 406 ? -14.806 20.205 28.841 1.00 57.09 406 GLU A C 1
ATOM 3279 O O . GLU A 1 406 ? -13.663 20.445 29.235 1.00 57.09 406 GLU A O 1
ATOM 3284 N N . TYR A 1 407 ? -15.007 19.736 27.606 1.00 60.91 407 TYR A N 1
ATOM 3285 C CA . TYR A 1 407 ? -13.929 19.363 26.691 1.00 60.91 407 TYR A CA 1
ATOM 3286 C C . TYR A 1 407 ? -13.247 20.577 26.022 1.00 60.91 407 TYR A C 1
ATOM 3288 O O . TYR A 1 407 ? -13.635 21.028 24.947 1.00 60.91 407 TYR A O 1
ATOM 3296 N N . GLN A 1 408 ? -12.170 21.087 26.629 1.00 54.38 408 GLN A N 1
ATOM 3297 C CA . GLN A 1 408 ? -11.387 22.239 26.135 1.00 54.38 408 GLN A CA 1
ATOM 3298 C C . GLN A 1 408 ? -10.218 21.864 25.189 1.00 54.38 408 GLN A C 1
ATOM 3300 O O . GLN A 1 408 ? -9.143 22.459 25.255 1.00 54.38 408 GLN A O 1
ATOM 3305 N N . GLN A 1 409 ? -10.359 20.829 24.355 1.00 58.97 409 GLN A N 1
ATOM 3306 C CA . GLN A 1 409 ? -9.234 20.225 23.614 1.00 58.97 409 GLN A CA 1
ATOM 3307 C C . GLN A 1 409 ? -9.394 20.285 22.079 1.00 58.97 409 GLN A C 1
ATOM 3309 O O . GLN A 1 409 ? -10.517 20.315 21.583 1.00 58.97 409 GLN A O 1
ATOM 3314 N N . PRO A 1 410 ? -8.286 20.277 21.304 1.00 57.59 410 PRO A N 1
ATOM 3315 C CA . PRO A 1 410 ? -8.284 20.711 19.898 1.00 57.59 410 PRO A CA 1
ATOM 3316 C C . PRO A 1 410 ? -8.840 19.706 18.872 1.00 57.59 410 PRO A C 1
ATOM 3318 O O . PRO A 1 410 ? -8.884 20.029 17.690 1.00 57.59 410 PRO A O 1
ATOM 3321 N N . PHE A 1 411 ? -9.245 18.499 19.278 1.00 64.69 411 PHE A N 1
ATOM 3322 C CA . PHE A 1 411 ? -9.835 17.497 18.379 1.00 64.69 411 PHE A CA 1
ATOM 3323 C C . PHE A 1 411 ? -11.154 16.971 18.950 1.00 64.69 411 PHE A C 1
ATOM 3325 O O . PHE A 1 411 ? -11.192 16.591 20.121 1.00 64.69 411 PHE A O 1
ATOM 3332 N N . SER A 1 412 ? -12.217 16.894 18.149 1.00 67.12 412 SER A N 1
ATOM 3333 C CA . SER A 1 412 ? -13.460 16.232 18.561 1.00 67.12 412 SER A CA 1
ATOM 3334 C C . SER A 1 412 ? -13.351 14.710 18.370 1.00 67.12 412 SER A C 1
ATOM 3336 O O . SER A 1 412 ? -12.920 14.258 17.308 1.00 67.12 412 SER A O 1
ATOM 3338 N N . PRO A 1 413 ? -13.717 13.890 19.374 1.00 68.44 413 PRO A N 1
ATOM 3339 C CA . PRO A 1 413 ? -13.581 12.430 19.302 1.00 68.44 413 PRO A CA 1
ATOM 3340 C C . PRO A 1 413 ? -14.486 11.770 18.247 1.00 68.44 413 PRO A C 1
ATOM 3342 O O . PRO A 1 413 ? -14.113 10.738 17.685 1.00 68.44 413 PRO A O 1
ATOM 3345 N N . GLU A 1 414 ? -15.616 12.395 17.911 1.00 72.81 414 GLU A N 1
ATOM 3346 C CA . GLU A 1 414 ? -16.551 11.947 16.867 1.00 72.81 414 GLU A CA 1
ATOM 3347 C C . GLU A 1 414 ? -15.841 11.785 15.514 1.00 72.81 414 GLU A C 1
ATOM 3349 O O . GLU A 1 414 ? -15.990 10.767 14.843 1.00 72.81 414 GLU A O 1
ATOM 3354 N N . GLN A 1 415 ? -14.954 12.728 15.173 1.00 74.25 415 GLN A N 1
ATOM 3355 C CA . GLN A 1 415 ? -14.179 12.758 13.922 1.00 74.25 415 GLN A CA 1
ATOM 3356 C C . GLN A 1 415 ? -13.118 11.649 13.793 1.00 74.25 415 GLN A C 1
ATOM 3358 O O . GLN A 1 415 ? -12.375 11.628 12.816 1.00 74.25 415 GLN A O 1
ATOM 3363 N N . TYR A 1 416 ? -13.020 10.753 14.778 1.00 74.62 416 TYR A N 1
ATOM 3364 C CA . TYR A 1 416 ? -12.126 9.590 14.776 1.00 74.62 416 TYR A CA 1
ATOM 3365 C C . TYR A 1 416 ? -12.844 8.285 15.155 1.00 74.62 416 TYR A C 1
ATOM 3367 O O . TYR A 1 416 ? -12.204 7.230 15.171 1.00 74.62 416 TYR A O 1
ATOM 3375 N N . THR A 1 417 ? -14.133 8.350 15.515 1.00 78.25 417 THR A N 1
ATOM 3376 C CA . THR A 1 417 ? -14.902 7.215 16.062 1.00 78.25 417 THR A CA 1
ATOM 3377 C C . THR A 1 417 ? -16.315 7.064 15.513 1.00 78.25 417 THR A C 1
ATOM 3379 O O . THR A 1 417 ? -16.980 6.095 15.864 1.00 78.25 417 THR A O 1
ATOM 3382 N N . ASP A 1 418 ? -16.768 7.963 14.636 1.00 83.38 418 ASP A N 1
ATOM 3383 C CA . ASP A 1 418 ? -17.926 7.706 13.779 1.00 83.38 418 ASP A CA 1
ATOM 3384 C C . ASP A 1 418 ? -17.738 6.401 12.983 1.00 83.38 418 ASP A C 1
ATOM 3386 O O . ASP A 1 418 ? -16.620 6.027 12.610 1.00 83.38 418 ASP A O 1
ATOM 3390 N N . ALA A 1 419 ? -18.842 5.728 12.662 1.00 84.56 419 ALA A N 1
ATOM 3391 C CA . ALA A 1 419 ? -18.851 4.484 11.901 1.00 84.56 419 ALA A CA 1
ATOM 3392 C C . ALA A 1 419 ? -18.117 4.613 10.552 1.00 84.56 419 ALA A C 1
ATOM 3394 O O . ALA A 1 419 ? -17.522 3.648 10.077 1.00 84.56 419 ALA A O 1
ATOM 3395 N N . ARG A 1 420 ? -18.104 5.804 9.934 1.00 86.06 420 ARG A N 1
ATOM 3396 C CA . ARG A 1 420 ? -17.324 6.074 8.712 1.00 86.06 420 ARG A CA 1
ATOM 3397 C C . ARG A 1 420 ? -15.817 6.003 8.954 1.00 86.06 420 ARG A C 1
ATOM 3399 O O . ARG A 1 420 ? -15.104 5.381 8.171 1.00 86.06 420 ARG A O 1
ATOM 3406 N N . GLU A 1 421 ? -15.346 6.602 10.043 1.00 85.69 421 GLU A N 1
ATOM 3407 C CA . GLU A 1 421 ? -13.928 6.629 10.414 1.00 85.69 421 GLU A CA 1
ATOM 3408 C C . GLU A 1 421 ? -13.447 5.256 10.877 1.00 85.69 421 GLU A C 1
ATOM 3410 O O . GLU A 1 421 ? -12.364 4.824 10.492 1.00 85.69 421 GLU A O 1
ATOM 3415 N N . LEU A 1 422 ? -14.273 4.522 11.628 1.00 86.62 422 LEU A N 1
ATOM 3416 C CA . LEU A 1 422 ? -13.941 3.159 12.040 1.00 86.62 422 LEU A CA 1
ATOM 3417 C C . LEU A 1 422 ? -13.928 2.184 10.855 1.00 86.62 422 LEU A C 1
ATOM 3419 O O . LEU A 1 422 ? -13.044 1.332 10.805 1.00 86.62 422 LEU A O 1
ATOM 3423 N N . ARG A 1 423 ? -14.819 2.329 9.860 1.00 89.81 423 ARG A N 1
ATOM 3424 C CA . ARG A 1 423 ? -14.744 1.554 8.602 1.00 89.81 423 ARG A CA 1
ATOM 3425 C C . ARG A 1 423 ? -13.498 1.908 7.790 1.00 89.81 423 ARG A C 1
ATOM 3427 O O . ARG A 1 423 ? -12.831 1.012 7.281 1.00 89.81 423 ARG A O 1
ATOM 3434 N N . ALA A 1 424 ? -13.138 3.190 7.700 1.00 88.44 424 ALA A N 1
ATOM 3435 C CA . ALA A 1 424 ? -11.912 3.607 7.020 1.00 88.44 424 ALA A CA 1
ATOM 3436 C C . ALA A 1 424 ? -10.655 3.061 7.725 1.00 88.44 424 ALA A C 1
ATOM 3438 O O . ALA A 1 424 ? -9.774 2.500 7.075 1.00 88.44 424 ALA A O 1
ATOM 3439 N N . LEU A 1 425 ? -10.612 3.127 9.059 1.00 88.12 425 LEU A N 1
ATOM 3440 C CA . LEU A 1 425 ? -9.575 2.510 9.888 1.00 88.12 425 LEU A CA 1
ATOM 3441 C C . LEU A 1 425 ? -9.522 0.989 9.676 1.00 88.12 425 LEU A C 1
ATOM 3443 O O . LEU A 1 425 ? -8.439 0.434 9.500 1.00 88.12 425 LEU A O 1
ATOM 3447 N N . ALA A 1 426 ? -10.677 0.319 9.637 1.00 89.25 426 ALA A N 1
ATOM 3448 C CA . ALA A 1 426 ? -10.761 -1.117 9.402 1.00 89.25 426 ALA A CA 1
ATOM 3449 C C . ALA A 1 426 ? -10.247 -1.510 8.007 1.00 89.25 426 ALA A C 1
ATOM 3451 O O . ALA A 1 426 ? -9.542 -2.509 7.870 1.00 89.25 426 ALA A O 1
ATOM 3452 N N . GLN A 1 427 ? -10.514 -0.695 6.983 1.00 90.44 427 GLN A N 1
ATOM 3453 C CA . GLN A 1 427 ? -9.963 -0.894 5.644 1.00 90.44 427 GLN A CA 1
ATOM 3454 C C . GLN A 1 427 ? -8.438 -0.668 5.587 1.00 90.44 427 GLN A C 1
ATOM 3456 O O . GLN A 1 427 ? -7.761 -1.359 4.829 1.00 90.44 427 GLN A O 1
ATOM 3461 N N . LEU A 1 428 ? -7.891 0.270 6.371 1.00 88.31 428 LEU A N 1
ATOM 3462 C CA . LEU A 1 428 ? -6.449 0.555 6.421 1.00 88.31 428 LEU A CA 1
ATOM 3463 C C . LEU A 1 428 ? -5.644 -0.505 7.189 1.00 88.31 428 LEU A C 1
ATOM 3465 O O . LEU A 1 428 ? -4.552 -0.874 6.764 1.00 88.31 428 LEU A O 1
ATOM 3469 N N . LEU A 1 429 ? -6.156 -0.969 8.332 1.00 87.12 429 LEU A N 1
ATOM 3470 C CA . LEU A 1 429 ? -5.467 -1.932 9.202 1.00 87.12 429 LEU A CA 1
ATOM 3471 C C . LEU A 1 429 ? -5.731 -3.390 8.796 1.00 87.12 429 LEU A C 1
ATOM 3473 O O . LEU A 1 429 ? -4.902 -4.264 9.062 1.00 87.12 429 LEU A O 1
ATOM 3477 N N . GLY A 1 430 ? -6.889 -3.660 8.189 1.00 88.06 430 GLY A N 1
ATOM 3478 C CA . GLY A 1 430 ? -7.371 -5.005 7.891 1.00 88.06 430 GLY A CA 1
ATOM 3479 C C . GLY A 1 430 ? -7.539 -5.895 9.136 1.00 88.06 430 GLY A C 1
ATOM 3480 O O . GLY A 1 430 ? -7.293 -5.468 10.270 1.00 88.06 430 GLY A O 1
ATOM 3481 N N . PRO A 1 431 ? -7.912 -7.174 8.948 1.00 87.94 431 PRO A N 1
ATOM 3482 C CA . PRO A 1 431 ? -8.100 -8.114 10.055 1.00 87.94 431 PRO A CA 1
ATOM 3483 C C . PRO A 1 431 ? -6.861 -8.267 10.950 1.00 87.94 431 PRO A C 1
ATOM 3485 O O . PRO A 1 431 ? -6.996 -8.386 12.165 1.00 87.94 431 PRO A O 1
ATOM 3488 N N . TYR A 1 432 ? -5.648 -8.207 10.384 1.00 88.62 432 TYR A N 1
ATOM 3489 C CA . TYR A 1 432 ? -4.400 -8.322 11.149 1.00 88.62 432 TYR A CA 1
ATOM 3490 C C . TYR A 1 432 ? -4.186 -7.147 12.110 1.00 88.62 432 TYR A C 1
ATOM 3492 O O . TYR A 1 432 ? -3.969 -7.364 13.306 1.00 88.62 432 TYR A O 1
ATOM 3500 N N . GLY A 1 433 ? -4.292 -5.907 11.622 1.00 85.50 433 GLY A N 1
ATOM 3501 C CA . GLY A 1 433 ? -4.078 -4.728 12.458 1.00 85.50 433 GLY A CA 1
ATOM 3502 C C . GLY A 1 433 ? -5.184 -4.538 13.498 1.00 85.50 433 GLY A C 1
ATOM 3503 O O . GLY A 1 433 ? -4.913 -4.097 14.617 1.00 85.50 433 GLY A O 1
ATOM 3504 N N . ILE A 1 434 ? -6.420 -4.939 13.179 1.00 86.38 434 ILE A N 1
ATOM 3505 C CA . ILE A 1 434 ? -7.546 -4.859 14.120 1.00 86.38 434 ILE A CA 1
ATOM 3506 C C . ILE A 1 434 ? -7.472 -5.976 15.164 1.00 86.38 434 ILE A C 1
ATOM 3508 O O . ILE A 1 434 ? -7.715 -5.702 16.339 1.00 86.38 434 ILE A O 1
ATOM 3512 N N . LYS A 1 435 ? -7.036 -7.193 14.801 1.00 86.75 435 LYS A N 1
ATOM 3513 C CA . LYS A 1 435 ? -6.702 -8.241 15.780 1.00 86.75 435 LYS A CA 1
ATOM 3514 C C . LYS A 1 435 ? -5.646 -7.739 16.765 1.00 86.75 435 LYS A C 1
ATOM 3516 O O . LYS A 1 435 ? -5.865 -7.816 17.971 1.00 86.75 435 LYS A O 1
ATOM 3521 N N . PHE A 1 436 ? -4.563 -7.133 16.271 1.00 85.56 436 PHE A N 1
ATOM 3522 C CA . PHE A 1 436 ? -3.524 -6.543 17.121 1.00 85.56 436 PHE A CA 1
ATOM 3523 C C . PHE A 1 436 ? -4.068 -5.425 18.033 1.00 85.56 436 PHE A C 1
ATOM 3525 O O . PHE A 1 436 ? -3.752 -5.387 19.225 1.00 85.56 436 PHE A O 1
ATOM 3532 N N . MET A 1 437 ? -4.938 -4.545 17.519 1.00 83.62 437 MET A N 1
ATOM 3533 C CA . MET A 1 437 ? -5.615 -3.520 18.326 1.00 83.62 437 MET A CA 1
ATOM 3534 C C . MET A 1 437 ? -6.505 -4.145 19.413 1.00 83.62 437 MET A C 1
ATOM 3536 O O . MET A 1 437 ? -6.399 -3.771 20.581 1.00 83.62 437 MET A O 1
ATOM 3540 N N . SER A 1 438 ? -7.331 -5.130 19.052 1.00 84.81 438 SER A N 1
ATOM 3541 C CA . SER A 1 438 ? -8.199 -5.888 19.960 1.00 84.81 438 SER A CA 1
ATOM 3542 C C . SER A 1 438 ? -7.393 -6.575 21.066 1.00 84.81 438 SER A C 1
ATOM 3544 O O . SER A 1 438 ? -7.723 -6.420 22.238 1.00 84.81 438 SER A O 1
ATOM 3546 N N . GLU A 1 439 ? -6.287 -7.249 20.741 1.00 83.62 439 GLU A N 1
ATOM 3547 C CA . GLU A 1 439 ? -5.396 -7.872 21.730 1.00 83.62 439 GLU A CA 1
ATOM 3548 C C . GLU A 1 439 ? -4.822 -6.858 22.732 1.00 83.62 439 GLU A C 1
ATOM 3550 O O . GLU A 1 439 ? -4.725 -7.157 23.924 1.00 83.62 439 GLU A O 1
ATOM 3555 N N . ARG A 1 440 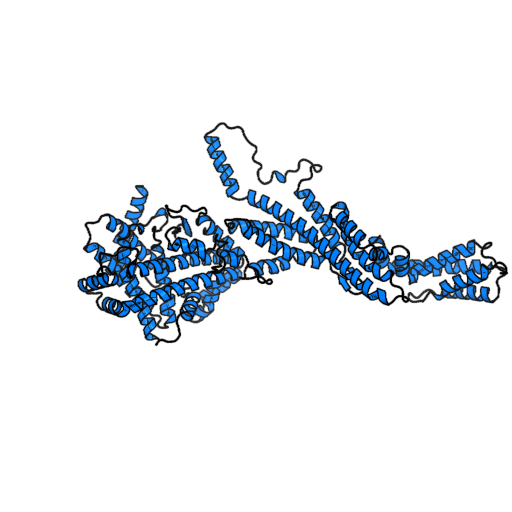? -4.466 -5.642 22.288 1.00 82.38 440 ARG A N 1
ATOM 3556 C CA . ARG A 1 440 ? -4.033 -4.562 23.195 1.00 82.38 440 ARG A CA 1
ATOM 3557 C C . ARG A 1 440 ? -5.176 -4.083 24.096 1.00 82.38 440 ARG A C 1
ATOM 3559 O O . ARG A 1 440 ? -4.974 -3.978 25.303 1.00 82.38 440 ARG A O 1
ATOM 3566 N N . LEU A 1 441 ? -6.363 -3.824 23.540 1.00 83.25 441 LEU A N 1
ATOM 3567 C CA . LEU A 1 441 ? -7.555 -3.412 24.301 1.00 83.25 441 LEU A CA 1
ATOM 3568 C C . LEU A 1 441 ? -7.902 -4.446 25.382 1.00 83.25 441 LEU A C 1
ATOM 3570 O O . LEU A 1 441 ? -8.036 -4.117 26.560 1.00 83.25 441 LEU A O 1
ATOM 3574 N N . VAL A 1 442 ? -7.954 -5.716 24.989 1.00 84.94 442 VAL A N 1
ATOM 3575 C CA . VAL A 1 442 ? -8.236 -6.857 25.860 1.00 84.94 442 VAL A CA 1
ATOM 3576 C C . VAL A 1 442 ? -7.157 -7.043 26.939 1.00 84.94 442 VAL A C 1
ATOM 3578 O O . VAL A 1 442 ? -7.488 -7.334 28.089 1.00 84.94 442 VAL A O 1
ATOM 3581 N N . TRP A 1 443 ? -5.877 -6.806 26.629 1.00 84.62 443 TRP A N 1
ATOM 3582 C CA . TRP A 1 443 ? -4.807 -6.817 27.635 1.00 84.62 443 TRP A CA 1
ATOM 3583 C C . TRP A 1 443 ? -5.023 -5.751 28.724 1.00 84.62 443 TRP A C 1
ATOM 3585 O O . TRP A 1 443 ? -4.860 -6.049 29.909 1.00 84.62 443 TRP A O 1
ATOM 3595 N N . HIS A 1 444 ? -5.465 -4.543 28.352 1.00 80.62 444 HIS A N 1
ATOM 3596 C CA . HIS A 1 444 ? -5.826 -3.506 29.326 1.00 80.62 444 HIS A CA 1
ATOM 3597 C C . HIS A 1 444 ? -7.062 -3.877 30.160 1.00 80.62 444 HIS A C 1
ATOM 3599 O O . HIS A 1 444 ? -7.070 -3.602 31.360 1.00 80.62 444 HIS A O 1
ATOM 3605 N N . VAL A 1 445 ? -8.067 -4.542 29.575 1.00 84.31 445 VAL A N 1
ATOM 3606 C CA . VAL A 1 445 ? -9.213 -5.085 30.331 1.00 84.31 445 VAL A CA 1
ATOM 3607 C C . VAL A 1 445 ? -8.739 -6.104 31.371 1.00 84.31 445 VAL A C 1
ATOM 3609 O O . VAL A 1 445 ? -9.088 -5.978 32.543 1.00 84.31 445 VAL A O 1
ATOM 3612 N N . ALA A 1 446 ? -7.881 -7.056 30.992 1.00 83.75 446 ALA A N 1
ATOM 3613 C CA . ALA A 1 446 ? -7.314 -8.026 31.929 1.00 83.75 446 ALA A CA 1
ATOM 3614 C C . ALA A 1 446 ? -6.528 -7.346 33.072 1.00 83.75 446 ALA A C 1
ATOM 3616 O O . ALA A 1 446 ? -6.696 -7.717 34.237 1.00 83.75 446 ALA A O 1
ATOM 3617 N N . CYS A 1 447 ? -5.771 -6.278 32.780 1.00 84.00 447 CYS A N 1
ATOM 3618 C CA . CYS A 1 447 ? -5.099 -5.478 33.812 1.00 84.00 447 CYS A CA 1
ATOM 3619 C C . CYS A 1 447 ? -6.075 -4.792 34.787 1.00 84.00 447 CYS A C 1
ATOM 3621 O O . CYS A 1 447 ? -5.751 -4.638 35.959 1.00 84.00 447 CYS A O 1
ATOM 3623 N N . GLN A 1 448 ? -7.274 -4.391 34.350 1.00 82.75 448 GLN A N 1
ATOM 3624 C CA . GLN A 1 448 ? -8.290 -3.864 35.272 1.00 82.75 448 GLN A CA 1
ATOM 3625 C C . GLN A 1 448 ? -8.965 -4.975 36.089 1.00 82.75 448 GLN A C 1
ATOM 3627 O O . GLN A 1 448 ? -9.244 -4.775 37.270 1.00 82.75 448 GLN A O 1
ATOM 3632 N N . ILE A 1 449 ? -9.174 -6.162 35.504 1.00 84.06 449 ILE A N 1
ATOM 3633 C CA . ILE A 1 449 ? -9.717 -7.337 36.208 1.00 84.06 449 ILE A CA 1
ATOM 3634 C C . ILE A 1 449 ? -8.767 -7.802 37.320 1.00 84.06 449 ILE A C 1
ATOM 3636 O O . ILE A 1 449 ? -9.220 -8.121 38.418 1.00 84.06 449 ILE A O 1
ATOM 3640 N N . THR A 1 450 ? -7.453 -7.823 37.082 1.00 84.31 450 THR A N 1
ATOM 3641 C CA . THR A 1 450 ? -6.482 -8.221 38.116 1.00 84.31 450 THR A CA 1
ATOM 3642 C C . THR A 1 450 ? -6.452 -7.250 39.294 1.00 84.31 450 THR A C 1
ATOM 3644 O O . THR A 1 450 ? -6.374 -7.700 40.436 1.00 84.31 450 THR A O 1
ATOM 3647 N N . GLU A 1 451 ? -6.602 -5.945 39.058 1.00 83.00 451 GLU A N 1
ATOM 3648 C CA . GLU A 1 451 ? -6.772 -4.960 40.133 1.00 83.00 451 GLU A CA 1
ATOM 3649 C C . GLU A 1 451 ? -8.122 -5.102 40.858 1.00 83.00 451 GLU A C 1
ATOM 3651 O O . GLU A 1 451 ? -8.151 -5.089 42.087 1.00 83.00 451 GLU A O 1
ATOM 3656 N N . LEU A 1 452 ? -9.233 -5.320 40.141 1.00 83.94 452 LEU A N 1
ATOM 3657 C CA . LEU A 1 452 ? -10.540 -5.609 40.755 1.00 83.94 452 LEU A CA 1
ATOM 3658 C C . LEU A 1 452 ? -10.482 -6.845 41.666 1.00 83.94 452 LEU A C 1
ATOM 3660 O O . LEU A 1 452 ? -10.989 -6.814 42.788 1.00 83.94 452 LEU A O 1
ATOM 3664 N N . ASN A 1 453 ? -9.803 -7.908 41.231 1.00 83.81 453 ASN A N 1
ATOM 3665 C CA . ASN A 1 453 ? -9.630 -9.128 42.018 1.00 83.81 453 ASN A CA 1
ATOM 3666 C C . ASN A 1 453 ? -8.811 -8.905 43.303 1.00 83.81 453 ASN A C 1
ATOM 3668 O O . ASN A 1 453 ? -9.026 -9.627 44.277 1.00 83.81 453 ASN A O 1
ATOM 3672 N N . LYS A 1 454 ? -7.905 -7.916 43.360 1.00 84.38 454 LYS A N 1
ATOM 3673 C CA . LYS A 1 454 ? -7.225 -7.537 44.616 1.00 84.38 454 LYS A CA 1
ATOM 3674 C C . LYS A 1 454 ? -8.217 -6.933 45.610 1.00 84.38 454 LYS A C 1
ATOM 3676 O O . LYS A 1 454 ? -8.327 -7.434 46.725 1.00 84.38 454 LYS A O 1
ATOM 3681 N N . ILE A 1 455 ? -9.014 -5.960 45.167 1.00 81.38 455 ILE A N 1
ATOM 3682 C CA . ILE A 1 455 ? -10.014 -5.269 46.001 1.00 81.38 455 ILE A CA 1
ATOM 3683 C C . ILE A 1 455 ? -11.087 -6.261 46.506 1.00 81.38 455 ILE A C 1
ATOM 3685 O O . ILE A 1 455 ? -11.507 -6.212 47.662 1.00 81.38 455 ILE A O 1
ATOM 3689 N N . VAL A 1 456 ? -11.499 -7.229 45.675 1.00 82.00 456 VAL A N 1
ATOM 3690 C CA . VAL A 1 456 ? -12.410 -8.316 46.093 1.00 82.00 456 VAL A CA 1
ATOM 3691 C C . VAL A 1 456 ? -11.770 -9.235 47.141 1.00 82.00 456 VAL A C 1
ATOM 3693 O O . VAL A 1 456 ? -12.457 -9.668 48.065 1.00 82.00 456 VAL A O 1
ATOM 3696 N N . ASN A 1 457 ? -10.471 -9.534 47.030 1.00 82.38 457 ASN A N 1
ATOM 3697 C CA . ASN A 1 457 ? -9.762 -10.348 48.021 1.00 82.38 457 ASN A CA 1
ATOM 3698 C C . ASN A 1 457 ? -9.599 -9.623 49.367 1.00 82.38 457 ASN A C 1
ATOM 3700 O O . ASN A 1 457 ? -9.785 -10.251 50.408 1.00 82.38 457 ASN A O 1
ATOM 3704 N N . GLU A 1 458 ? -9.339 -8.313 49.359 1.00 82.31 458 GLU A N 1
ATOM 3705 C CA . GLU A 1 458 ? -9.274 -7.472 50.567 1.00 82.31 458 GLU A CA 1
ATOM 3706 C C . GLU A 1 458 ? -10.613 -7.437 51.333 1.00 82.31 458 GLU A C 1
ATOM 3708 O O . GLU A 1 458 ? -10.630 -7.418 52.564 1.00 82.31 458 GLU A O 1
ATOM 3713 N N . HIS A 1 459 ? -11.746 -7.515 50.625 1.00 78.75 459 HIS A N 1
ATOM 3714 C CA . HIS A 1 459 ? -13.099 -7.492 51.202 1.00 78.75 459 HIS A CA 1
ATOM 3715 C C . HIS A 1 459 ? -13.839 -8.845 51.146 1.00 78.75 459 HIS A C 1
ATOM 3717 O O . HIS A 1 459 ? -15.070 -8.914 51.231 1.00 78.75 459 HIS A O 1
ATOM 3723 N N . ARG A 1 460 ? -13.104 -9.958 51.032 1.00 77.69 460 ARG A N 1
ATOM 3724 C CA . ARG A 1 460 ? -13.671 -11.296 50.787 1.00 77.69 460 ARG A CA 1
ATOM 3725 C C . ARG A 1 460 ? -14.688 -11.750 51.841 1.00 77.69 460 ARG A C 1
ATOM 3727 O O . ARG A 1 460 ? -15.730 -12.309 51.492 1.00 77.69 460 ARG A O 1
ATOM 3734 N N . ASP A 1 461 ? -14.424 -11.504 53.124 1.00 77.19 461 ASP A N 1
ATOM 3735 C CA . ASP A 1 461 ? -15.300 -11.960 54.215 1.00 77.19 461 ASP A CA 1
ATOM 3736 C C . ASP A 1 461 ? -16.540 -11.084 54.427 1.00 77.19 461 ASP A C 1
ATOM 3738 O O . ASP A 1 461 ? -17.594 -11.601 54.808 1.00 77.19 461 ASP A O 1
ATOM 3742 N N . THR A 1 462 ? -16.462 -9.780 54.151 1.00 76.25 462 THR A N 1
ATOM 3743 C CA . THR A 1 462 ? -17.636 -8.891 54.129 1.00 76.25 462 THR A CA 1
ATOM 3744 C C . THR A 1 462 ? -18.549 -9.231 52.956 1.00 76.25 462 THR A C 1
ATOM 3746 O O . THR A 1 462 ? -19.753 -9.382 53.160 1.00 76.25 462 THR A O 1
ATOM 3749 N N . LEU A 1 463 ? -17.997 -9.469 51.762 1.00 75.88 463 LEU A N 1
ATOM 3750 C CA . LEU A 1 463 ? -18.774 -9.879 50.586 1.00 75.88 463 LEU A CA 1
ATOM 3751 C C . LEU A 1 463 ? -19.416 -11.266 50.766 1.00 75.88 463 LEU A C 1
ATOM 3753 O O . LEU A 1 463 ? -20.585 -11.450 50.425 1.00 75.88 463 LEU A O 1
ATOM 3757 N N . ARG A 1 464 ? -18.715 -12.230 51.384 1.00 79.75 464 ARG A N 1
ATOM 3758 C CA . ARG A 1 464 ? -19.288 -13.546 51.729 1.00 79.75 464 ARG A CA 1
ATOM 3759 C C . ARG A 1 464 ? -20.461 -13.422 52.714 1.00 79.75 464 ARG A C 1
ATOM 3761 O O . ARG A 1 464 ? -21.454 -14.132 52.562 1.00 79.75 464 ARG A O 1
ATOM 3768 N N . LYS A 1 465 ? -20.375 -12.514 53.696 1.00 76.88 465 LYS A N 1
ATOM 3769 C CA . LYS A 1 465 ? -21.474 -12.207 54.634 1.00 76.88 465 LYS A CA 1
ATOM 3770 C C . LYS A 1 465 ? -22.634 -11.474 53.959 1.00 76.88 465 LYS A C 1
ATOM 3772 O O . LYS A 1 465 ? -23.778 -11.755 54.300 1.00 76.88 465 LYS A O 1
ATOM 3777 N N . ALA A 1 466 ? -22.370 -10.588 53.000 1.00 72.94 466 ALA A N 1
ATOM 3778 C CA . ALA A 1 466 ? -23.418 -9.936 52.217 1.00 72.94 466 ALA A CA 1
ATOM 3779 C C . ALA A 1 466 ? -24.190 -10.967 51.376 1.00 72.94 466 ALA A C 1
ATOM 3781 O O . ALA A 1 466 ? -25.414 -11.049 51.473 1.00 72.94 466 ALA A O 1
ATOM 3782 N N . ARG A 1 467 ? -23.471 -11.845 50.659 1.00 75.88 467 ARG A N 1
ATOM 3783 C CA . ARG A 1 467 ? -24.054 -12.927 49.848 1.00 75.88 467 ARG A CA 1
ATOM 3784 C C . ARG A 1 467 ? -24.941 -13.887 50.651 1.00 75.88 467 ARG A C 1
ATOM 3786 O O . ARG A 1 467 ? -25.911 -14.393 50.110 1.00 75.88 467 ARG A O 1
ATOM 3793 N N . SER A 1 468 ? -24.651 -14.133 51.931 1.00 77.62 468 SER A N 1
ATOM 3794 C CA . SER A 1 468 ? -25.473 -15.006 52.790 1.00 77.62 468 SER A CA 1
ATOM 3795 C C . SER A 1 468 ? -26.594 -14.296 53.561 1.00 77.62 468 SER A C 1
ATOM 3797 O O . SER A 1 468 ? -27.382 -14.967 54.224 1.00 77.62 468 SER A O 1
ATOM 3799 N N . ASN A 1 469 ? -26.682 -12.961 53.509 1.00 75.44 469 ASN A N 1
ATOM 3800 C CA . ASN A 1 469 ? -27.666 -12.169 54.261 1.00 75.44 469 ASN A CA 1
ATOM 3801 C C . ASN A 1 469 ? -28.492 -11.226 53.363 1.00 75.44 469 ASN A C 1
ATOM 3803 O O . ASN A 1 469 ? -28.956 -10.187 53.836 1.00 75.44 469 ASN A O 1
ATOM 3807 N N . PHE A 1 470 ? -28.705 -11.568 52.087 1.00 65.25 470 PHE A N 1
ATOM 3808 C CA . PHE A 1 470 ? -29.481 -10.731 51.159 1.00 65.25 470 PHE A CA 1
ATOM 3809 C C . PHE A 1 470 ? -30.911 -10.445 51.653 1.00 65.25 470 PHE A C 1
ATOM 3811 O O . PHE A 1 470 ? -31.375 -9.309 51.530 1.00 65.25 470 PHE A O 1
ATOM 3818 N N . ASP A 1 471 ? -31.544 -11.410 52.327 1.00 65.31 471 ASP A N 1
ATOM 3819 C CA . ASP A 1 471 ? -32.885 -11.292 52.923 1.00 65.31 471 ASP A CA 1
ATOM 3820 C C . ASP A 1 471 ? -32.986 -10.333 54.126 1.00 65.31 471 ASP A C 1
ATOM 3822 O O . ASP A 1 471 ? -34.089 -10.014 54.567 1.00 65.31 471 ASP A O 1
ATOM 3826 N N . LYS A 1 472 ? -31.865 -9.884 54.714 1.00 72.62 472 LYS A N 1
ATOM 3827 C CA . LYS A 1 472 ? -31.858 -9.104 55.969 1.00 72.62 472 LYS A CA 1
ATOM 3828 C C . LYS A 1 472 ? -31.425 -7.654 55.717 1.00 72.62 472 LYS A C 1
ATOM 3830 O O . LYS A 1 472 ? -30.221 -7.395 55.634 1.00 72.62 472 LYS A O 1
ATOM 3835 N N . PRO A 1 473 ? -32.365 -6.691 55.613 1.00 63.81 473 PRO A N 1
ATOM 3836 C CA . PRO A 1 473 ? -32.051 -5.330 55.176 1.00 63.81 473 PRO A CA 1
ATOM 3837 C C . PRO A 1 473 ? -31.113 -4.580 56.127 1.00 63.81 473 PRO A C 1
ATOM 3839 O O . PRO A 1 473 ? -30.145 -3.986 55.660 1.00 63.81 473 PRO A O 1
ATOM 3842 N N . GLU A 1 474 ? -31.324 -4.677 57.442 1.00 63.03 474 GLU A N 1
ATOM 3843 C CA . GLU A 1 474 ? -30.508 -3.986 58.456 1.00 63.03 474 GLU A CA 1
ATOM 3844 C C . GLU A 1 474 ? -29.029 -4.401 58.393 1.00 63.03 474 GLU A C 1
ATOM 3846 O O . GLU A 1 474 ? -28.139 -3.560 58.284 1.00 63.03 474 GLU A O 1
ATOM 3851 N N . LYS A 1 475 ? -28.758 -5.712 58.351 1.00 65.31 475 LYS A N 1
ATOM 3852 C CA . LYS A 1 475 ? -27.386 -6.244 58.264 1.00 65.31 475 LYS A CA 1
ATOM 3853 C C . LYS A 1 475 ? -26.721 -5.932 56.925 1.00 65.31 475 LYS A C 1
ATOM 3855 O O . LYS A 1 475 ? -25.509 -5.749 56.870 1.00 65.31 475 LYS A O 1
ATOM 3860 N N . MET A 1 476 ? -27.500 -5.847 55.845 1.00 61.06 476 MET A N 1
ATOM 3861 C CA . MET A 1 476 ? -26.982 -5.394 54.554 1.00 61.06 476 MET A CA 1
ATOM 3862 C C . MET A 1 476 ? -26.593 -3.907 54.599 1.00 61.06 476 MET A C 1
ATOM 3864 O O . MET A 1 476 ? -25.564 -3.536 54.044 1.00 61.06 476 MET A O 1
ATOM 3868 N N . ARG A 1 477 ? -27.363 -3.060 55.299 1.00 63.47 477 ARG A N 1
ATOM 3869 C CA . ARG A 1 477 ? -27.057 -1.630 55.479 1.00 63.47 477 ARG A CA 1
ATOM 3870 C C . ARG A 1 477 ? -25.751 -1.417 56.253 1.00 63.47 477 ARG A C 1
ATOM 3872 O O . ARG A 1 477 ? -24.926 -0.611 55.829 1.00 63.47 477 ARG A O 1
ATOM 3879 N N . GLU A 1 478 ? -25.518 -2.181 57.322 1.00 63.75 478 GLU A N 1
ATOM 3880 C CA . GLU A 1 478 ? -24.235 -2.185 58.048 1.00 63.75 478 GLU A CA 1
ATOM 3881 C C . GLU A 1 478 ? -23.060 -2.597 57.144 1.00 63.75 478 GLU A C 1
ATOM 3883 O O . GLU A 1 478 ? -22.022 -1.936 57.133 1.00 63.75 478 GLU A O 1
ATOM 3888 N N . LEU A 1 479 ? -23.225 -3.654 56.339 1.00 62.06 479 LEU A N 1
ATOM 3889 C CA . LEU A 1 479 ? -22.189 -4.127 55.413 1.00 62.06 479 LEU A CA 1
ATOM 3890 C C . LEU A 1 479 ? -21.903 -3.123 54.280 1.00 62.06 479 LEU A C 1
ATOM 3892 O O . LEU A 1 479 ? -20.745 -2.956 53.905 1.00 62.06 479 LEU A O 1
ATOM 3896 N N . LEU A 1 480 ? -22.920 -2.419 53.773 1.00 64.75 480 LEU A N 1
ATOM 3897 C CA . LEU A 1 480 ? -22.768 -1.360 52.766 1.00 64.75 480 LEU A CA 1
ATOM 3898 C C . LEU A 1 480 ? -22.002 -0.139 53.303 1.00 64.75 480 LEU A C 1
ATOM 3900 O O . LEU A 1 480 ? -21.193 0.429 52.574 1.00 64.75 480 LEU A O 1
ATOM 3904 N N . LEU A 1 481 ? -22.209 0.238 54.570 1.00 64.31 481 LEU A N 1
ATOM 3905 C CA . LEU A 1 481 ? -21.440 1.297 55.247 1.00 64.31 481 LEU A CA 1
ATOM 3906 C C . LEU A 1 481 ? -19.979 0.892 55.506 1.00 64.31 481 LEU A C 1
ATOM 3908 O O . LEU A 1 481 ? -19.080 1.731 55.501 1.00 64.31 481 LEU A O 1
ATOM 3912 N N . LEU A 1 482 ? -19.730 -0.402 55.717 1.00 62.12 482 LEU A N 1
ATOM 3913 C CA . LEU A 1 482 ? -18.385 -0.936 55.932 1.00 62.12 482 LEU A CA 1
ATOM 3914 C C . LEU A 1 482 ? -17.593 -1.065 54.617 1.00 62.12 482 LEU A C 1
ATOM 3916 O O . LEU A 1 482 ? -16.373 -0.931 54.623 1.00 62.12 482 LEU A O 1
ATOM 3920 N N . LEU A 1 483 ? -18.283 -1.283 53.491 1.00 61.31 483 LEU A N 1
ATOM 3921 C CA . LEU A 1 483 ? -17.701 -1.346 52.142 1.00 61.31 483 LEU A CA 1
ATOM 3922 C C . LEU A 1 483 ? -17.504 0.034 51.487 1.00 61.31 483 LEU A C 1
ATOM 3924 O O . LEU A 1 483 ? -16.699 0.154 50.564 1.00 61.31 483 LEU A O 1
ATOM 3928 N N . SER A 1 484 ? -18.204 1.077 51.944 1.00 57.91 484 SER A N 1
ATOM 3929 C CA . SER A 1 484 ? -18.014 2.442 51.437 1.00 57.91 484 SER A CA 1
ATOM 3930 C C . SER A 1 484 ? -16.825 3.176 52.059 1.00 57.91 484 SER A C 1
ATOM 3932 O O . SER A 1 484 ? -16.318 4.115 51.451 1.00 57.91 484 SER A O 1
ATOM 3934 N N . GLY A 1 485 ? -16.361 2.743 53.236 1.00 52.88 485 GLY A N 1
ATOM 3935 C CA . GLY A 1 485 ? -15.253 3.371 53.967 1.00 52.88 485 GLY A CA 1
ATOM 3936 C C . GLY A 1 485 ? -15.660 4.546 54.868 1.00 52.88 485 GLY A C 1
ATOM 3937 O O . GLY A 1 485 ? -14.795 5.155 55.490 1.00 52.88 485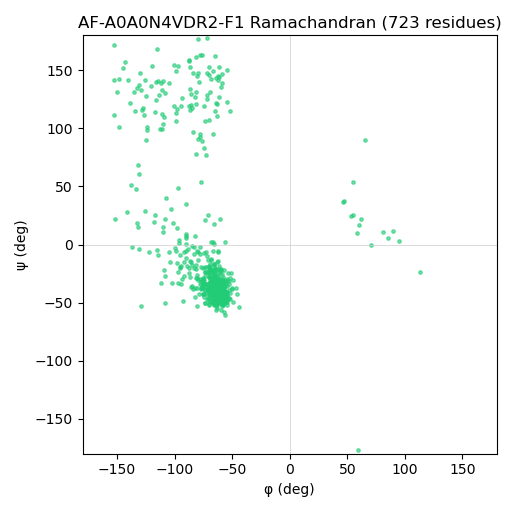 GLY A O 1
ATOM 3938 N N . ASP A 1 486 ? -16.960 4.835 55.008 1.00 46.44 486 ASP A N 1
ATOM 3939 C CA . ASP A 1 486 ? -17.493 6.023 55.709 1.00 46.44 486 ASP A CA 1
ATOM 3940 C C . ASP A 1 486 ? -17.227 6.056 57.242 1.00 46.44 486 ASP A C 1
ATOM 3942 O O . ASP A 1 486 ? -17.640 6.991 57.931 1.00 46.44 486 ASP A O 1
ATOM 3946 N N . ILE A 1 487 ? -16.555 5.041 57.804 1.00 40.69 487 ILE A N 1
ATOM 3947 C CA . ILE A 1 487 ? -16.360 4.849 59.254 1.00 40.69 487 ILE A CA 1
ATOM 3948 C C . ILE A 1 487 ? -15.014 5.411 59.765 1.00 40.69 487 ILE A C 1
ATOM 3950 O O . ILE A 1 487 ? -14.904 5.711 60.955 1.00 40.69 487 ILE A O 1
ATOM 3954 N N . THR A 1 488 ? -14.003 5.617 58.910 1.00 35.41 488 THR A N 1
ATOM 3955 C CA . THR A 1 488 ? -12.668 6.087 59.342 1.00 35.41 488 THR A CA 1
ATOM 3956 C C . THR A 1 488 ? -12.356 7.527 58.915 1.00 35.41 488 THR A C 1
ATOM 3958 O O . THR A 1 488 ? -12.086 7.806 57.753 1.00 35.41 488 THR A O 1
ATOM 3961 N N . ASP A 1 489 ? -12.326 8.412 59.917 1.00 32.06 489 ASP A N 1
ATOM 3962 C CA . ASP A 1 489 ? -11.671 9.729 59.961 1.00 32.06 489 ASP A CA 1
ATOM 3963 C C . ASP A 1 489 ? -12.153 10.873 59.042 1.00 32.06 489 ASP A C 1
ATOM 3965 O O . ASP A 1 489 ? -11.563 11.226 58.021 1.00 32.06 489 ASP A O 1
ATOM 3969 N N . ARG A 1 490 ? -13.109 11.648 59.581 1.00 34.47 490 ARG A N 1
ATOM 3970 C CA . ARG A 1 490 ? -13.541 12.993 59.128 1.00 34.47 490 ARG A CA 1
ATOM 3971 C C . ARG A 1 490 ? -12.449 14.096 59.156 1.00 34.47 490 ARG A C 1
ATOM 3973 O O . ARG A 1 490 ? -12.787 15.273 59.262 1.00 34.47 490 ARG A O 1
ATOM 3980 N N . LYS A 1 491 ? -11.151 13.769 59.134 1.00 31.78 491 LYS A N 1
ATOM 3981 C CA . LYS A 1 491 ? -10.044 14.747 59.269 1.00 31.78 491 LYS A CA 1
ATOM 3982 C C . LYS A 1 491 ? -9.035 14.780 58.118 1.00 31.78 491 LYS A C 1
ATOM 3984 O O . LYS A 1 491 ? -8.211 15.689 58.093 1.00 31.78 491 LYS A O 1
ATOM 3989 N N . THR A 1 492 ? -9.124 13.874 57.149 1.00 30.36 492 THR A N 1
ATOM 3990 C CA . THR A 1 492 ? -8.212 13.818 55.989 1.00 30.36 492 THR A CA 1
ATOM 3991 C C . THR A 1 492 ? -8.978 13.700 54.674 1.00 30.36 492 THR A C 1
ATOM 3993 O O . THR A 1 492 ? -8.808 12.752 53.915 1.00 30.36 492 THR A O 1
ATOM 3996 N N . GLN A 1 493 ? -9.824 14.691 54.374 1.00 34.53 493 GLN A N 1
ATOM 3997 C CA . GLN A 1 493 ? -10.424 14.819 53.043 1.00 34.53 493 GLN A CA 1
ATOM 3998 C C . GLN A 1 493 ? -9.403 15.369 52.038 1.00 34.53 493 GLN A C 1
ATOM 4000 O O . GLN A 1 493 ? -9.298 16.572 51.817 1.00 34.53 493 GLN A O 1
ATOM 4005 N N . SER A 1 494 ? -8.664 14.453 51.413 1.00 27.48 494 SER A N 1
ATOM 4006 C CA . SER A 1 494 ? -7.992 14.678 50.134 1.00 27.48 494 SER A CA 1
ATOM 4007 C C . SER A 1 494 ? -7.926 13.367 49.342 1.00 27.48 494 SER A C 1
ATOM 4009 O O . SER A 1 494 ? -7.075 12.521 49.596 1.00 27.48 494 SER A O 1
ATOM 4011 N N . ILE A 1 495 ? -8.835 13.228 48.371 1.00 36.59 495 ILE A N 1
ATOM 4012 C CA . ILE A 1 495 ? -8.688 12.375 47.177 1.00 36.59 495 ILE A CA 1
ATOM 4013 C C . ILE A 1 495 ? -8.362 10.883 47.451 1.00 36.59 495 ILE A C 1
ATOM 4015 O O . ILE A 1 495 ? -7.439 10.317 46.867 1.00 36.59 495 ILE A O 1
ATOM 4019 N N . SER A 1 496 ? -9.165 10.206 48.276 1.00 36.44 496 SER A N 1
ATOM 4020 C CA . SER A 1 496 ? -9.234 8.735 48.293 1.00 36.44 496 SER A CA 1
ATOM 4021 C C . SER A 1 496 ? -10.676 8.276 48.074 1.00 36.44 496 SER A C 1
ATOM 4023 O O . SER A 1 496 ? -11.479 8.287 49.006 1.00 36.44 496 SER A O 1
ATOM 4025 N N . ALA A 1 497 ? -11.003 7.903 46.834 1.00 54.16 497 ALA A N 1
ATOM 4026 C CA . ALA A 1 497 ? -12.289 7.303 46.482 1.00 54.16 497 ALA A CA 1
ATOM 4027 C C . ALA A 1 497 ? -12.511 6.005 47.278 1.00 54.16 497 ALA A C 1
ATOM 4029 O O . ALA A 1 497 ? -11.577 5.214 47.448 1.00 54.16 497 ALA A O 1
ATOM 4030 N N . GLY A 1 498 ? -13.734 5.782 47.766 1.00 63.53 498 GLY A N 1
ATOM 4031 C CA . GLY A 1 498 ? -14.058 4.595 48.566 1.00 63.53 498 GLY A CA 1
ATOM 4032 C C . GLY A 1 498 ? -13.926 3.290 47.761 1.00 63.53 498 GLY A C 1
ATOM 4033 O O . GLY A 1 498 ? -13.969 3.328 46.525 1.00 63.53 498 GLY A O 1
ATOM 4034 N N . PRO A 1 499 ? -13.828 2.110 48.409 1.00 68.75 499 PRO A N 1
ATOM 4035 C CA . PRO A 1 499 ? -13.633 0.836 47.709 1.00 68.75 499 PRO A CA 1
ATOM 4036 C C . PRO A 1 499 ? -14.681 0.602 46.613 1.00 68.75 499 PRO A C 1
ATOM 4038 O O . PRO A 1 499 ? -14.329 0.312 45.469 1.00 68.75 499 PRO A O 1
ATOM 4041 N N . MET A 1 500 ? -15.957 0.845 46.935 1.00 70.31 500 MET A N 1
ATOM 4042 C CA . MET A 1 500 ? -17.093 0.766 46.005 1.00 70.31 500 MET A CA 1
ATOM 4043 C C . MET A 1 500 ? -16.968 1.712 44.801 1.00 70.31 500 MET A C 1
ATOM 4045 O O . MET A 1 500 ? -17.327 1.334 43.691 1.00 70.31 500 MET A O 1
ATOM 4049 N N . GLU A 1 501 ? -16.448 2.924 44.997 1.00 74.50 501 GLU A N 1
ATOM 4050 C CA . GLU A 1 501 ? -16.272 3.910 43.925 1.00 74.50 501 GLU A CA 1
ATOM 4051 C C . GLU A 1 501 ? -15.107 3.528 43.001 1.00 74.50 501 GLU A C 1
ATOM 4053 O O . GLU A 1 501 ? -15.240 3.601 41.780 1.00 74.50 501 GLU A O 1
ATOM 4058 N N . SER A 1 502 ? -14.011 3.001 43.561 1.00 79.62 502 SER A N 1
ATOM 4059 C CA . SER A 1 502 ? -12.900 2.460 42.766 1.00 79.62 502 SER A CA 1
ATOM 4060 C C . SER A 1 502 ? -13.315 1.242 41.925 1.00 79.62 502 SER A C 1
ATOM 4062 O O . SER A 1 502 ? -12.869 1.089 40.787 1.00 79.62 502 SER A O 1
ATOM 4064 N N . VAL A 1 503 ? -14.210 0.397 42.456 1.00 83.31 503 VAL A N 1
ATOM 4065 C CA . VAL A 1 503 ? -14.789 -0.748 41.742 1.00 83.31 503 VAL A CA 1
ATOM 4066 C C . VAL A 1 503 ? -15.643 -0.256 40.575 1.00 83.31 503 VAL A C 1
ATOM 4068 O O . VAL A 1 503 ? -15.384 -0.651 39.439 1.00 83.31 503 VAL A O 1
ATOM 4071 N N . LEU A 1 504 ? -16.583 0.665 40.823 1.00 80.88 504 LEU A N 1
ATOM 4072 C CA . LEU A 1 504 ? -17.417 1.272 39.780 1.00 80.88 504 LEU A CA 1
ATOM 4073 C C . LEU A 1 504 ? -16.574 1.922 38.676 1.00 80.88 504 LEU A C 1
ATOM 4075 O O . LEU A 1 504 ? -16.773 1.605 37.507 1.00 80.88 504 LEU A O 1
ATOM 4079 N N . GLN A 1 505 ? -15.590 2.756 39.032 1.00 83.38 505 GLN A N 1
ATOM 4080 C CA . GLN A 1 505 ? -14.716 3.423 38.062 1.00 83.38 505 GLN A CA 1
ATOM 4081 C C . GLN A 1 505 ? -13.993 2.413 37.157 1.00 83.38 505 GLN A C 1
ATOM 4083 O O . GLN A 1 505 ? -13.968 2.577 35.938 1.00 83.38 505 GLN A O 1
ATOM 4088 N N . ARG A 1 506 ? -13.431 1.339 37.727 1.00 82.62 506 ARG A N 1
ATOM 4089 C CA . ARG A 1 506 ? -12.727 0.302 36.953 1.00 82.62 506 ARG A CA 1
ATOM 4090 C C . ARG A 1 506 ? -13.659 -0.479 36.029 1.00 82.62 506 ARG A C 1
ATOM 4092 O O . ARG A 1 506 ? -13.244 -0.839 34.931 1.00 82.62 506 ARG A O 1
ATOM 4099 N N . ILE A 1 507 ? -14.905 -0.719 36.434 1.00 85.62 507 ILE A N 1
ATOM 4100 C CA . ILE A 1 507 ? -15.898 -1.422 35.608 1.00 85.62 507 ILE A CA 1
ATOM 4101 C C . ILE A 1 507 ? -16.401 -0.528 34.477 1.00 85.62 507 ILE A C 1
ATOM 4103 O O . ILE A 1 507 ? -16.513 -1.008 33.352 1.00 85.62 507 ILE A O 1
ATOM 4107 N N . THR A 1 508 ? -16.617 0.766 34.735 1.00 84.69 508 THR A N 1
ATOM 4108 C CA . THR A 1 508 ? -16.880 1.752 33.680 1.00 84.69 508 THR A CA 1
ATOM 4109 C C . THR A 1 508 ? -15.744 1.754 32.656 1.00 84.69 508 THR A C 1
ATOM 4111 O O . THR A 1 508 ? -16.018 1.603 31.471 1.00 84.69 508 THR A O 1
ATOM 4114 N N . ILE A 1 509 ? -14.477 1.794 33.092 1.00 83.25 509 ILE A N 1
ATOM 4115 C CA . ILE A 1 509 ? -13.305 1.726 32.196 1.00 83.25 509 ILE A CA 1
ATOM 4116 C C . ILE A 1 509 ? -13.280 0.418 31.383 1.00 83.25 509 ILE A C 1
ATOM 4118 O O . ILE A 1 509 ? -13.013 0.446 30.184 1.00 83.25 509 ILE A O 1
ATOM 4122 N N . ILE A 1 510 ? -13.574 -0.737 31.993 1.00 84.62 510 ILE A N 1
ATOM 4123 C CA . ILE A 1 510 ? -13.687 -2.010 31.256 1.00 84.62 510 ILE A CA 1
ATOM 4124 C C . ILE A 1 510 ? -14.795 -1.920 30.196 1.00 84.62 510 ILE A C 1
ATOM 4126 O O . ILE A 1 510 ? -14.578 -2.304 29.048 1.00 84.62 510 ILE A O 1
ATOM 4130 N N . GLY A 1 511 ? -15.956 -1.378 30.563 1.00 83.81 511 GLY A N 1
ATOM 4131 C CA . GLY A 1 511 ? -17.090 -1.191 29.665 1.00 83.81 511 GLY A CA 1
ATOM 4132 C C . GLY A 1 511 ? -16.784 -0.251 28.503 1.00 83.81 511 GLY A C 1
ATOM 4133 O O . GLY A 1 511 ? -17.133 -0.557 27.372 1.00 83.81 511 GLY A O 1
ATOM 4134 N N . GLU A 1 512 ? -16.096 0.860 28.759 1.00 83.62 512 GLU A N 1
ATOM 4135 C CA . GLU A 1 512 ? -15.631 1.819 27.749 1.00 83.62 512 GLU A CA 1
ATOM 4136 C C . GLU A 1 512 ? -14.700 1.166 26.717 1.00 83.62 512 GLU A C 1
ATOM 4138 O O . GLU A 1 512 ? -14.858 1.373 25.512 1.00 83.62 512 GLU A O 1
ATOM 4143 N N . ILE A 1 513 ? -13.746 0.350 27.181 1.00 84.19 513 ILE A N 1
ATOM 4144 C CA . ILE A 1 513 ? -12.809 -0.374 26.311 1.00 84.19 513 ILE A CA 1
ATOM 4145 C C . ILE A 1 513 ? -13.552 -1.420 25.465 1.00 84.19 513 ILE A C 1
ATOM 4147 O O . ILE A 1 513 ? -13.282 -1.552 24.269 1.00 84.19 513 ILE A O 1
ATOM 4151 N N . LEU A 1 514 ? -14.499 -2.150 26.064 1.00 84.69 514 LEU A N 1
ATOM 4152 C CA . LEU A 1 514 ? -15.304 -3.158 25.369 1.00 84.69 514 LEU A CA 1
ATOM 4153 C C . LEU A 1 514 ? -16.291 -2.534 24.373 1.00 84.69 514 LEU A C 1
ATOM 4155 O O . LEU A 1 514 ? -16.416 -3.044 23.266 1.00 84.69 514 LEU A O 1
ATOM 4159 N N . ALA A 1 515 ? -16.914 -1.404 24.710 1.00 84.31 515 ALA A N 1
ATOM 4160 C CA . ALA A 1 515 ? -17.791 -0.653 23.814 1.00 84.31 515 ALA A CA 1
ATOM 4161 C C . ALA A 1 515 ? -17.035 -0.152 22.573 1.00 84.31 515 ALA A C 1
ATOM 4163 O O . ALA A 1 515 ? -17.492 -0.333 21.446 1.00 84.31 515 ALA A O 1
ATOM 4164 N N . PHE A 1 516 ? -15.830 0.404 22.755 1.00 84.69 516 PHE A N 1
ATOM 4165 C CA . PHE A 1 516 ? -14.968 0.786 21.632 1.00 84.69 516 PHE A CA 1
ATOM 4166 C C . PHE A 1 516 ? -14.564 -0.426 20.773 1.00 84.69 516 PHE A C 1
ATOM 4168 O O . PHE A 1 516 ? -14.524 -0.334 19.546 1.00 84.69 516 PHE A O 1
ATOM 4175 N N . ARG A 1 517 ? -14.319 -1.587 21.394 1.00 86.12 517 ARG A N 1
ATOM 4176 C CA . ARG A 1 517 ? -14.033 -2.836 20.675 1.00 86.12 517 ARG A CA 1
ATOM 4177 C C . ARG A 1 517 ? -15.238 -3.376 19.897 1.00 86.12 517 ARG A C 1
ATOM 4179 O O . ARG A 1 517 ? -15.047 -3.859 18.786 1.00 86.12 517 ARG A O 1
ATOM 4186 N N . GLU A 1 518 ? -16.452 -3.265 20.431 1.00 85.06 518 GLU A N 1
ATOM 4187 C CA . GLU A 1 518 ? -17.693 -3.617 19.726 1.00 85.06 518 GLU A CA 1
ATOM 4188 C C . GLU A 1 518 ? -17.862 -2.762 18.459 1.00 85.06 518 GLU A C 1
ATOM 4190 O O . GLU A 1 518 ? -18.115 -3.303 17.383 1.00 85.06 518 GLU A O 1
ATOM 4195 N N . LEU A 1 519 ? -17.628 -1.445 18.554 1.00 85.44 519 LEU A N 1
ATOM 4196 C CA . LEU A 1 519 ? -17.645 -0.551 17.390 1.00 85.44 519 LEU A CA 1
ATOM 4197 C C . LEU A 1 519 ? -16.582 -0.929 16.344 1.00 85.44 519 LEU A C 1
ATOM 4199 O O . LEU A 1 519 ? -16.876 -0.938 15.149 1.00 85.44 519 LEU A O 1
ATOM 4203 N N . LEU A 1 520 ? -15.361 -1.272 16.776 1.00 86.25 520 LEU A N 1
ATOM 4204 C CA . LEU A 1 520 ? -14.306 -1.746 15.873 1.00 86.25 520 LEU A CA 1
ATOM 4205 C C . LEU A 1 520 ? -14.708 -3.041 15.163 1.00 86.25 520 LEU A C 1
ATOM 4207 O O . LEU A 1 520 ? -14.572 -3.118 13.947 1.00 86.25 520 LEU A O 1
ATOM 4211 N N . HIS A 1 521 ? -15.213 -4.040 15.893 1.00 86.94 521 HIS A N 1
ATOM 4212 C CA . HIS A 1 521 ? -15.643 -5.320 15.322 1.00 86.94 521 HIS A CA 1
ATOM 4213 C C . HIS A 1 521 ? -16.767 -5.136 14.291 1.00 86.94 521 HIS A C 1
ATOM 4215 O O . HIS A 1 521 ? -16.668 -5.685 13.196 1.00 86.94 521 HIS A O 1
ATOM 4221 N N . LYS A 1 522 ? -17.763 -4.287 14.580 1.00 87.06 522 LYS A N 1
ATOM 4222 C CA . LYS A 1 522 ? -18.830 -3.927 13.626 1.00 87.06 522 LYS A CA 1
ATOM 4223 C C . LYS A 1 522 ? -18.280 -3.268 12.366 1.00 87.06 522 LYS A C 1
ATOM 4225 O O . LYS A 1 522 ? -18.629 -3.662 11.260 1.00 87.06 522 LYS A O 1
ATOM 4230 N N . ALA A 1 523 ? -17.346 -2.331 12.519 1.00 88.62 523 ALA A N 1
ATOM 4231 C CA . ALA A 1 523 ? -16.688 -1.705 11.380 1.00 88.62 523 ALA A CA 1
ATOM 4232 C C . ALA A 1 523 ? -15.837 -2.684 10.545 1.00 88.62 523 ALA A C 1
ATOM 4234 O O . ALA A 1 523 ? -15.738 -2.504 9.332 1.00 88.62 523 ALA A O 1
ATOM 4235 N N . VAL A 1 524 ? -15.243 -3.721 11.156 1.00 88.62 524 VAL A N 1
ATOM 4236 C CA . VAL A 1 524 ? -14.575 -4.809 10.414 1.00 88.62 524 VAL A CA 1
ATOM 4237 C C . VAL A 1 524 ? -15.593 -5.606 9.612 1.00 88.62 524 VAL A C 1
ATOM 4239 O O . VAL A 1 524 ? -15.378 -5.833 8.424 1.00 88.62 524 VAL A O 1
ATOM 4242 N N . HIS A 1 525 ? -16.687 -6.016 10.256 1.00 89.12 525 HIS A N 1
ATOM 4243 C CA . HIS A 1 525 ? -17.721 -6.858 9.661 1.00 89.12 525 HIS A CA 1
ATOM 4244 C C . HIS A 1 525 ? -18.325 -6.198 8.411 1.00 89.12 525 HIS A C 1
ATOM 4246 O O . HIS A 1 525 ? -18.250 -6.789 7.335 1.00 89.12 525 HIS A O 1
ATOM 4252 N N . ASP A 1 526 ? -18.729 -4.924 8.499 1.00 89.25 526 ASP A N 1
ATOM 4253 C CA . ASP A 1 526 ? -19.227 -4.123 7.365 1.00 89.25 526 ASP A CA 1
ATOM 4254 C C . ASP A 1 526 ? -18.235 -4.064 6.174 1.00 89.25 526 ASP A C 1
ATOM 4256 O O . ASP A 1 526 ? -18.609 -4.118 4.994 1.00 89.25 526 ASP A O 1
ATOM 4260 N N . VAL A 1 527 ? -16.934 -3.924 6.465 1.00 88.94 527 VAL A N 1
ATOM 4261 C CA . VAL A 1 527 ? -15.873 -3.853 5.442 1.00 88.94 527 VAL A CA 1
ATOM 4262 C C . VAL A 1 527 ? -15.598 -5.230 4.832 1.00 88.94 527 VAL A C 1
ATOM 4264 O O . VAL A 1 527 ? -15.328 -5.334 3.635 1.00 88.94 527 VAL A O 1
ATOM 4267 N N . LEU A 1 528 ? -15.682 -6.303 5.618 1.00 87.50 528 LEU A N 1
ATOM 4268 C CA . LEU A 1 528 ? -15.513 -7.669 5.126 1.00 87.50 528 LEU A CA 1
ATOM 4269 C C . LEU A 1 528 ? -16.731 -8.163 4.344 1.00 87.50 528 LEU A C 1
ATOM 4271 O O . LEU A 1 528 ? -16.545 -8.901 3.380 1.00 87.50 528 LEU A O 1
ATOM 4275 N N . GLU A 1 529 ? -17.945 -7.724 4.676 1.00 88.81 529 GLU A N 1
ATOM 4276 C CA . GLU A 1 529 ? -19.152 -8.037 3.904 1.00 88.81 529 GLU A CA 1
ATOM 4277 C C . GLU A 1 529 ? -19.052 -7.459 2.484 1.00 88.81 529 GLU A C 1
ATOM 4279 O O . GLU A 1 529 ? -19.313 -8.151 1.499 1.00 88.81 529 GLU A O 1
ATOM 4284 N N . THR A 1 530 ? -18.567 -6.219 2.357 1.00 89.12 530 THR A N 1
ATOM 4285 C CA . THR A 1 530 ? -18.371 -5.565 1.052 1.00 89.12 530 THR A CA 1
ATOM 4286 C C . THR A 1 530 ? -17.137 -6.047 0.282 1.00 89.12 530 THR A C 1
ATOM 4288 O O . THR A 1 530 ? -17.153 -6.031 -0.950 1.00 89.12 530 THR A O 1
ATOM 4291 N N . ARG A 1 531 ? -16.055 -6.468 0.954 1.00 87.31 531 ARG A N 1
ATOM 4292 C CA . ARG A 1 531 ? -14.807 -6.908 0.291 1.00 87.31 531 ARG A CA 1
ATOM 4293 C C . ARG A 1 531 ? -14.705 -8.416 0.055 1.00 87.31 531 ARG A C 1
ATOM 4295 O O . ARG A 1 531 ? -14.091 -8.819 -0.929 1.00 87.31 531 ARG A O 1
ATOM 4302 N N . LEU A 1 532 ? -15.242 -9.243 0.951 1.00 88.44 532 LEU A N 1
ATOM 4303 C CA . LEU A 1 532 ? -15.047 -10.700 0.997 1.00 88.44 532 LEU A CA 1
ATOM 4304 C C . LEU A 1 532 ? -16.362 -11.468 1.296 1.00 88.44 532 LEU A C 1
ATOM 4306 O O . LEU A 1 532 ? -16.367 -12.354 2.160 1.00 88.44 532 LEU A O 1
ATOM 4310 N N . PRO A 1 533 ? -17.466 -11.207 0.562 1.00 89.56 533 PRO A N 1
ATOM 4311 C CA . PRO A 1 533 ? -18.792 -11.755 0.877 1.00 89.56 533 PRO A CA 1
ATOM 4312 C C . PRO A 1 533 ? -18.825 -13.289 0.927 1.00 89.56 533 PRO A C 1
ATOM 4314 O O . PRO A 1 533 ? -19.450 -13.861 1.814 1.00 89.56 533 PRO A O 1
ATOM 4317 N N . PHE A 1 534 ? -18.099 -13.971 0.031 1.00 89.75 534 PHE A N 1
ATOM 4318 C CA . PHE A 1 534 ? -18.055 -15.439 -0.019 1.00 89.75 534 PHE A CA 1
ATOM 4319 C C . PHE A 1 534 ? -17.383 -16.075 1.211 1.00 89.75 534 PHE A C 1
ATOM 4321 O O . PHE A 1 534 ? -17.790 -17.148 1.662 1.00 89.75 534 PHE A O 1
ATOM 4328 N N . LEU A 1 535 ? -16.350 -15.431 1.767 1.00 87.31 535 LEU A N 1
ATOM 4329 C CA . LEU A 1 535 ? -15.696 -15.919 2.985 1.00 87.31 535 LEU A CA 1
ATOM 4330 C C . LEU A 1 535 ? -16.582 -15.649 4.203 1.00 87.31 535 LEU A C 1
ATOM 4332 O O . LEU A 1 535 ? -16.765 -16.537 5.030 1.00 87.31 535 LEU A O 1
ATOM 4336 N N . LEU A 1 536 ? -17.189 -14.463 4.272 1.00 85.88 536 LEU A N 1
ATOM 4337 C CA . LEU A 1 536 ? -18.079 -14.074 5.362 1.00 85.88 536 LEU A CA 1
ATOM 4338 C C . LEU A 1 536 ? -19.338 -14.961 5.425 1.00 85.88 536 LEU A C 1
ATOM 4340 O O . LEU A 1 536 ? -19.676 -15.455 6.499 1.00 85.88 536 LEU A O 1
ATOM 4344 N N . SER A 1 537 ? -19.960 -15.282 4.283 1.00 85.19 537 SER A N 1
ATOM 4345 C CA . SER A 1 537 ? -21.079 -16.237 4.226 1.00 85.19 537 SER A CA 1
ATOM 4346 C C . SER A 1 537 ? -20.679 -17.649 4.667 1.00 85.19 537 SER A C 1
ATOM 4348 O O . SER A 1 537 ? -21.455 -18.335 5.329 1.00 85.19 537 SER A O 1
ATOM 4350 N N . SER A 1 538 ? -19.455 -18.079 4.339 1.00 86.25 538 SER A N 1
ATOM 4351 C CA . SER A 1 538 ? -18.917 -19.376 4.770 1.00 86.25 538 SER A CA 1
ATOM 4352 C C . SER A 1 538 ? -18.675 -19.414 6.284 1.00 86.25 538 SER A C 1
ATOM 4354 O O . SER A 1 538 ? -19.006 -20.400 6.935 1.00 86.25 538 SER A O 1
ATOM 4356 N N . VAL A 1 539 ? -18.153 -18.326 6.862 1.00 83.25 539 VAL A N 1
ATOM 4357 C CA . VAL A 1 539 ? -17.938 -18.187 8.313 1.00 83.25 539 VAL A CA 1
ATOM 4358 C C . VAL A 1 539 ? -19.262 -18.144 9.078 1.00 83.25 539 VAL A C 1
ATOM 4360 O O . VAL A 1 539 ? -19.376 -18.816 10.100 1.00 83.25 539 VAL A O 1
ATOM 4363 N N . HIS A 1 540 ? -20.280 -17.432 8.581 1.00 83.44 540 HIS A N 1
ATOM 4364 C CA . HIS A 1 540 ? -21.618 -17.449 9.184 1.00 83.44 540 HIS A CA 1
ATOM 4365 C C . HIS A 1 540 ? -22.249 -18.846 9.153 1.00 83.44 540 HIS A C 1
ATOM 4367 O O . HIS A 1 540 ? -22.710 -19.321 10.187 1.00 83.44 540 HIS A O 1
ATOM 4373 N N . ASN A 1 541 ? -22.186 -19.547 8.015 1.00 84.06 541 ASN A N 1
ATOM 4374 C CA . ASN A 1 541 ? -22.706 -20.911 7.906 1.00 84.06 541 ASN A CA 1
ATOM 4375 C C . ASN A 1 541 ? -22.014 -21.877 8.892 1.00 84.06 541 ASN A C 1
ATOM 4377 O O . ASN A 1 541 ? -22.683 -22.668 9.557 1.00 84.06 541 ASN A O 1
ATOM 4381 N N . LEU A 1 542 ? -20.689 -21.771 9.050 1.00 80.25 542 LEU A N 1
ATOM 4382 C CA . LEU A 1 542 ? -19.932 -22.531 10.052 1.00 80.25 542 LEU A CA 1
ATOM 4383 C C . LEU A 1 542 ? -20.318 -22.152 11.491 1.00 80.25 542 LEU A C 1
ATOM 4385 O O . LEU A 1 542 ? -20.421 -23.026 12.346 1.00 80.25 542 LEU A O 1
ATOM 4389 N N . HIS A 1 543 ? -20.560 -20.870 11.773 1.00 78.25 543 HIS A N 1
ATOM 4390 C CA . HIS A 1 543 ? -20.959 -20.416 13.106 1.00 78.25 543 HIS A CA 1
ATOM 4391 C C . HIS A 1 543 ? -22.349 -20.937 13.515 1.00 78.25 543 HIS A C 1
ATOM 4393 O O . HIS A 1 543 ? -22.536 -21.353 14.658 1.00 78.25 543 HIS A O 1
ATOM 4399 N N . GLU A 1 544 ? -23.303 -20.954 12.580 1.00 80.19 544 GLU A N 1
ATOM 4400 C CA . GLU A 1 544 ? -24.670 -21.446 12.806 1.00 80.19 544 GLU A CA 1
ATOM 4401 C C . GLU A 1 544 ? -24.764 -22.980 12.871 1.00 80.19 544 GLU A C 1
ATOM 4403 O O . GLU A 1 544 ? -25.593 -23.510 13.610 1.00 80.19 544 GLU A O 1
ATOM 4408 N N . SER A 1 545 ? -23.929 -23.705 12.116 1.00 75.81 545 SER A N 1
ATOM 4409 C CA . SER A 1 545 ? -23.996 -25.175 12.019 1.00 75.81 545 SER A CA 1
ATOM 4410 C C . SER A 1 545 ? -23.166 -25.939 13.059 1.00 75.81 545 SER A C 1
ATOM 4412 O O . SER A 1 545 ? -23.422 -27.124 13.285 1.00 75.81 545 SER A O 1
ATOM 4414 N N . CYS A 1 546 ? -22.189 -25.302 13.709 1.00 69.94 546 CYS A N 1
ATOM 4415 C CA . CYS A 1 546 ? -21.306 -25.964 14.671 1.00 69.94 546 CYS A CA 1
ATOM 4416 C C . CYS A 1 546 ? -21.880 -26.060 16.096 1.00 69.94 546 CYS A C 1
ATOM 4418 O O . CYS A 1 546 ? -22.576 -25.171 16.585 1.00 69.94 546 CYS A O 1
ATOM 4420 N N . GLY A 1 547 ? -21.522 -27.137 16.806 1.00 65.38 547 GLY A N 1
ATOM 4421 C CA . GLY A 1 547 ? -21.861 -27.325 18.219 1.00 65.38 547 GLY A CA 1
ATOM 4422 C C . GLY A 1 547 ? -20.996 -26.477 19.161 1.00 65.38 547 GLY A C 1
ATOM 4423 O O . GLY A 1 547 ? -19.920 -26.008 18.791 1.00 65.38 547 GLY A O 1
ATOM 4424 N N . ASP A 1 548 ? -21.431 -26.309 20.413 1.00 63.28 548 ASP A N 1
ATOM 4425 C CA . ASP A 1 548 ? -20.831 -25.353 21.366 1.00 63.28 548 ASP A CA 1
ATOM 4426 C C . ASP A 1 548 ? -19.342 -25.577 21.682 1.00 63.28 548 ASP A C 1
ATOM 4428 O O . ASP A 1 548 ? -18.654 -24.648 22.100 1.00 63.28 548 ASP A O 1
ATOM 4432 N N . HIS A 1 549 ? -18.824 -26.791 21.478 1.00 61.28 549 HIS A N 1
ATOM 4433 C CA . HIS A 1 549 ? -17.391 -27.071 21.611 1.00 61.28 549 HIS A CA 1
ATOM 4434 C C . HIS A 1 549 ? -16.578 -26.579 20.405 1.00 61.28 549 HIS A C 1
ATOM 4436 O O . HIS A 1 549 ? -15.501 -26.012 20.590 1.00 61.28 549 HIS A O 1
ATOM 4442 N N . ASP A 1 550 ? -17.110 -26.713 19.190 1.00 61.94 550 ASP A N 1
ATOM 4443 C CA . ASP A 1 550 ? -16.449 -26.271 17.958 1.00 61.94 550 ASP A CA 1
ATOM 4444 C C . ASP A 1 550 ? -16.554 -24.750 17.784 1.00 61.94 550 ASP A C 1
ATOM 4446 O O . ASP A 1 550 ? -15.601 -24.112 17.327 1.00 61.94 550 ASP A O 1
ATOM 4450 N N . LYS A 1 551 ? -17.652 -24.137 18.264 1.00 65.25 551 LYS A N 1
ATOM 4451 C CA . LYS A 1 551 ? -17.821 -22.672 18.342 1.00 65.25 551 LYS A CA 1
ATOM 4452 C C . LYS A 1 551 ? -16.652 -21.972 19.039 1.00 65.25 551 LYS A C 1
ATOM 4454 O O . LYS A 1 551 ? -16.361 -20.829 18.711 1.00 65.25 551 LYS A O 1
ATOM 4459 N N . LEU A 1 552 ? -15.956 -22.635 19.965 1.00 66.62 552 LEU A N 1
ATOM 4460 C CA . LEU A 1 552 ? -14.803 -22.072 20.676 1.00 66.62 552 LEU A CA 1
ATOM 4461 C C . LEU A 1 552 ? -13.532 -22.051 19.823 1.00 66.62 552 LEU A C 1
ATOM 4463 O O . LEU A 1 552 ? -12.788 -21.076 19.880 1.00 66.62 552 LEU A O 1
ATOM 4467 N N . VAL A 1 553 ? -13.304 -23.076 18.999 1.00 69.06 553 VAL A N 1
ATOM 4468 C CA . VAL A 1 553 ? -12.206 -23.090 18.014 1.00 69.06 553 VAL A CA 1
ATOM 4469 C C . VAL A 1 553 ? -12.497 -22.081 16.898 1.00 69.06 553 VAL A C 1
ATOM 4471 O O . VAL A 1 553 ? -11.621 -21.331 16.477 1.00 69.06 553 VAL A O 1
ATOM 4474 N N . ILE A 1 554 ? -13.761 -22.003 16.480 1.00 74.25 554 ILE A N 1
ATOM 4475 C CA . ILE A 1 554 ? -14.256 -21.062 15.471 1.00 74.25 554 ILE A CA 1
ATOM 4476 C C . ILE A 1 554 ? -14.305 -19.616 16.003 1.00 74.25 554 ILE A C 1
ATOM 4478 O O . ILE A 1 554 ? -14.208 -18.680 15.214 1.00 74.25 554 ILE A O 1
ATOM 4482 N N . SER A 1 555 ? -14.381 -19.400 17.322 1.00 71.62 555 SER A N 1
ATOM 4483 C CA . SER A 1 555 ? -14.513 -18.060 17.918 1.00 71.62 555 SER A CA 1
ATOM 4484 C C . SER A 1 555 ? -13.367 -17.108 17.567 1.00 71.62 555 SER A C 1
ATOM 4486 O O . SER A 1 555 ? -13.614 -15.921 17.375 1.00 71.62 555 SER A O 1
ATOM 4488 N N . GLU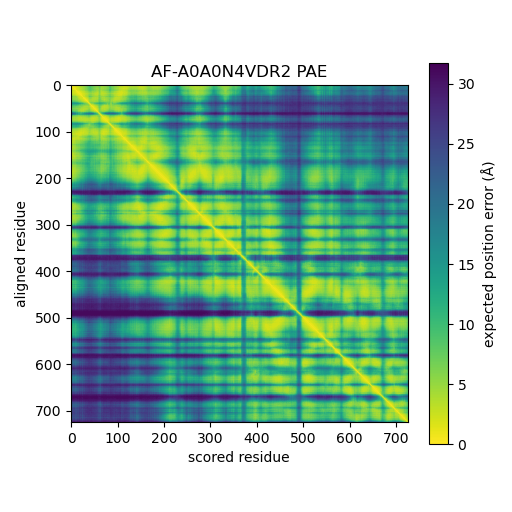 A 1 556 ? -12.132 -17.601 17.411 1.00 76.38 556 GLU A N 1
ATOM 4489 C CA . GLU A 1 556 ? -10.999 -16.763 16.998 1.00 76.38 556 GLU A CA 1
ATOM 4490 C C . GLU A 1 556 ? -11.151 -16.298 15.539 1.00 76.38 556 GLU A C 1
ATOM 4492 O O . GLU A 1 556 ? -10.848 -15.147 15.219 1.00 76.38 556 GLU A O 1
ATOM 4497 N N . MET A 1 557 ? -11.696 -17.156 14.670 1.00 79.88 557 MET A N 1
ATOM 4498 C CA . MET A 1 557 ? -12.038 -16.807 13.289 1.00 79.88 557 MET A CA 1
ATOM 4499 C C . MET A 1 557 ? -13.221 -15.829 13.240 1.00 79.88 557 MET A C 1
ATOM 4501 O O . MET A 1 557 ? -13.141 -14.818 12.549 1.00 79.88 557 MET A O 1
ATOM 4505 N N . CYS A 1 558 ? -14.285 -16.068 14.014 1.00 78.62 558 CYS A N 1
ATOM 4506 C CA . CYS A 1 558 ? -15.419 -15.146 14.131 1.00 78.62 558 CYS A CA 1
ATOM 4507 C C . CYS A 1 558 ? -14.988 -13.765 14.646 1.00 78.62 558 CYS A C 1
ATOM 4509 O O . CYS A 1 558 ? -15.367 -12.755 14.058 1.00 78.62 558 CYS A O 1
ATOM 4511 N N . ALA A 1 559 ? -14.138 -13.709 15.676 1.00 76.62 559 ALA A N 1
ATOM 4512 C CA . ALA A 1 559 ? -13.599 -12.462 16.213 1.00 76.62 559 ALA A CA 1
ATOM 4513 C C . ALA A 1 559 ? -12.715 -11.718 15.195 1.00 76.62 559 ALA A C 1
ATOM 4515 O O . ALA A 1 559 ? -12.791 -10.495 15.110 1.00 76.62 559 ALA A O 1
ATOM 4516 N N . ALA A 1 560 ? -11.927 -12.432 14.382 1.00 79.56 560 ALA A N 1
ATOM 4517 C CA . ALA A 1 560 ? -11.151 -11.831 13.292 1.00 79.56 560 ALA A CA 1
ATOM 4518 C C . ALA A 1 560 ? -12.027 -11.274 12.149 1.00 79.56 560 ALA A C 1
ATOM 4520 O O . ALA A 1 560 ? -11.594 -10.369 11.437 1.00 79.56 560 ALA A O 1
ATOM 4521 N N . VAL A 1 561 ? -13.250 -11.794 11.988 1.00 79.94 561 VAL A N 1
ATOM 4522 C CA . VAL A 1 561 ? -14.260 -11.321 11.020 1.00 79.94 561 VAL A CA 1
ATOM 4523 C C . VAL A 1 561 ? -15.205 -10.263 11.627 1.00 79.94 561 VAL A C 1
ATOM 4525 O O . VAL A 1 561 ? -15.992 -9.650 10.914 1.00 79.94 561 VAL A O 1
ATOM 4528 N N . GLY A 1 562 ? -15.112 -9.999 12.935 1.00 75.06 562 GLY A N 1
ATOM 4529 C CA . GLY A 1 562 ? -15.963 -9.032 13.638 1.00 75.06 562 GLY A CA 1
ATOM 4530 C C . GLY A 1 562 ? -17.353 -9.554 14.026 1.00 75.06 562 GLY A C 1
ATOM 4531 O O . GLY A 1 562 ? -18.192 -8.768 14.455 1.00 75.06 562 GLY A O 1
ATOM 4532 N N . VAL A 1 563 ? -17.603 -10.863 13.913 1.00 77.69 563 VAL A N 1
ATOM 4533 C CA . VAL A 1 563 ? -18.869 -11.490 14.330 1.00 77.69 563 VAL A CA 1
ATOM 4534 C C . VAL A 1 563 ? -18.950 -11.522 15.861 1.00 77.69 563 VAL A C 1
ATOM 4536 O O . VAL A 1 563 ? -18.023 -11.991 16.529 1.00 77.69 563 VAL A O 1
ATOM 4539 N N . GLU A 1 564 ? -20.060 -11.038 16.425 1.00 67.12 564 GLU A N 1
ATOM 4540 C CA . GLU A 1 564 ? -20.317 -11.097 17.869 1.00 67.12 564 GLU A CA 1
ATOM 4541 C C . GLU A 1 564 ? -20.442 -12.563 18.324 1.00 67.12 564 GLU A C 1
ATOM 4543 O O . GLU A 1 564 ? -21.279 -13.315 17.834 1.00 67.12 564 GLU A O 1
ATOM 4548 N N . THR A 1 565 ? -19.588 -12.981 19.262 1.00 66.06 565 THR A N 1
ATOM 4549 C CA . THR A 1 565 ? -19.581 -14.334 19.841 1.00 66.06 565 THR A CA 1
ATOM 4550 C C . THR A 1 565 ? -19.909 -14.262 21.327 1.00 66.06 565 THR A C 1
ATOM 4552 O O . THR A 1 565 ? -19.428 -13.369 22.023 1.00 66.06 565 THR A O 1
ATOM 4555 N N . GLU A 1 566 ? -20.704 -15.210 21.835 1.00 64.81 566 GLU A N 1
ATOM 4556 C CA . GLU A 1 566 ? -21.136 -15.206 23.243 1.00 64.81 566 GLU A CA 1
ATOM 4557 C C . GLU A 1 566 ? -19.956 -15.252 24.229 1.00 64.81 566 GLU A C 1
ATOM 4559 O O . GLU A 1 566 ? -20.002 -14.619 25.284 1.00 64.81 566 GLU A O 1
ATOM 4564 N N . VAL A 1 567 ? -18.881 -15.972 23.883 1.00 67.38 567 VAL A N 1
ATOM 4565 C CA . VAL A 1 567 ? -17.656 -16.078 24.686 1.00 67.38 567 VAL A CA 1
ATOM 4566 C C . VAL A 1 567 ? -16.475 -15.500 23.916 1.00 67.38 567 VAL A C 1
ATOM 4568 O O . VAL A 1 567 ? -16.005 -16.074 22.936 1.00 67.38 567 VAL A O 1
ATOM 4571 N N . ASP A 1 568 ? -15.936 -14.397 24.427 1.00 70.00 568 ASP A N 1
ATOM 4572 C CA . ASP A 1 568 ? -14.736 -13.765 23.890 1.00 70.00 568 ASP A CA 1
ATOM 4573 C C . ASP A 1 568 ? -13.458 -14.511 24.310 1.00 70.00 568 ASP A C 1
ATOM 4575 O O . ASP A 1 568 ? -12.883 -14.279 25.380 1.00 70.00 568 ASP A O 1
ATOM 4579 N N . VAL A 1 569 ? -12.982 -15.405 23.443 1.00 75.06 569 VAL A N 1
ATOM 4580 C CA . VAL A 1 569 ? -11.777 -16.208 23.698 1.00 75.06 569 VAL A CA 1
ATOM 4581 C C . VAL A 1 569 ? -10.501 -15.362 23.794 1.00 75.06 569 VAL A C 1
ATOM 4583 O O . VAL A 1 569 ? -9.584 -15.747 24.526 1.00 75.06 569 VAL A O 1
ATOM 4586 N N . ALA A 1 570 ? -10.438 -14.177 23.172 1.00 74.31 570 ALA A N 1
ATOM 4587 C CA . ALA A 1 570 ? -9.298 -13.276 23.354 1.00 74.31 570 ALA A CA 1
ATOM 4588 C C . ALA A 1 570 ? -9.207 -12.796 24.815 1.00 74.31 570 ALA A C 1
ATOM 4590 O O . ALA A 1 570 ? -8.130 -12.837 25.416 1.00 74.31 570 ALA A O 1
ATOM 4591 N N . LEU A 1 571 ? -10.342 -12.414 25.413 1.00 78.25 571 LEU A N 1
ATOM 4592 C CA . LEU A 1 571 ? -10.427 -12.007 26.818 1.00 78.25 571 LEU A CA 1
ATOM 4593 C C . LEU A 1 571 ? -10.149 -13.166 27.777 1.00 78.25 571 LEU A C 1
ATOM 4595 O O . LEU A 1 571 ? -9.370 -13.001 28.716 1.00 78.25 571 LEU A O 1
ATOM 4599 N N . VAL A 1 572 ? -10.687 -14.358 27.505 1.00 77.06 572 VAL A N 1
ATOM 4600 C CA . VAL A 1 572 ? -10.383 -15.576 28.280 1.00 77.06 572 VAL A CA 1
ATOM 4601 C C . VAL A 1 572 ? -8.877 -15.870 28.284 1.00 77.06 572 VAL A C 1
ATOM 4603 O O . VAL A 1 572 ? -8.300 -16.138 29.341 1.00 77.06 572 VAL A O 1
ATOM 4606 N N . ASN A 1 573 ? -8.215 -15.782 27.127 1.00 79.75 573 ASN A N 1
ATOM 4607 C CA . ASN A 1 573 ? -6.777 -16.027 27.008 1.00 79.75 573 ASN A CA 1
ATOM 4608 C C . ASN A 1 573 ? -5.937 -14.944 27.711 1.00 79.75 573 ASN A C 1
ATOM 4610 O O . ASN A 1 573 ? -4.963 -15.279 28.386 1.00 79.75 573 ASN A O 1
ATOM 4614 N N . ALA A 1 574 ? -6.325 -13.668 27.623 1.00 78.19 574 ALA A N 1
ATOM 4615 C CA . ALA A 1 574 ? -5.628 -12.581 28.311 1.00 78.19 574 ALA A CA 1
ATOM 4616 C C . ALA A 1 574 ? -5.766 -12.655 29.841 1.00 78.19 574 ALA A C 1
ATOM 4618 O O . ALA A 1 574 ? -4.778 -12.458 30.549 1.00 78.19 574 ALA A O 1
ATOM 4619 N N . ILE A 1 575 ? -6.951 -13.001 30.360 1.00 75.94 575 ILE A N 1
ATOM 4620 C CA . ILE A 1 575 ? -7.155 -13.243 31.798 1.00 75.94 575 ILE A CA 1
ATOM 4621 C C . ILE A 1 575 ? -6.290 -14.425 32.250 1.00 75.94 575 ILE A C 1
ATOM 4623 O O . ILE A 1 575 ? -5.551 -14.293 33.225 1.00 75.94 575 ILE A O 1
ATOM 4627 N N . ARG A 1 576 ? -6.303 -15.544 31.505 1.00 77.50 576 ARG A N 1
ATOM 4628 C CA . ARG A 1 576 ? -5.478 -16.730 31.798 1.00 77.50 576 ARG A CA 1
ATOM 4629 C C . ARG A 1 576 ? -3.979 -16.408 31.845 1.00 77.50 576 ARG A C 1
ATOM 4631 O O . ARG A 1 576 ? -3.270 -16.955 32.683 1.00 77.50 576 ARG A O 1
ATOM 4638 N N . ALA A 1 577 ? -3.499 -15.528 30.966 1.00 74.44 577 ALA A N 1
ATOM 4639 C CA . ALA A 1 577 ? -2.098 -15.110 30.930 1.00 74.44 577 ALA A CA 1
ATOM 4640 C C . ALA A 1 577 ? -1.683 -14.240 32.134 1.00 74.44 577 ALA A C 1
ATOM 4642 O O . ALA A 1 577 ? -0.502 -14.203 32.475 1.00 74.44 577 ALA A O 1
ATOM 4643 N N . GLN A 1 578 ? -2.629 -13.547 32.778 1.00 70.94 578 GLN A N 1
ATOM 4644 C CA . GLN A 1 578 ? -2.365 -12.719 33.962 1.00 70.94 578 GLN A CA 1
ATOM 4645 C C . GLN A 1 578 ? -2.660 -13.439 35.289 1.00 70.94 578 GLN A C 1
ATOM 4647 O O . GLN A 1 578 ? -2.067 -13.101 36.315 1.00 70.94 578 GLN A O 1
ATOM 4652 N N . SER A 1 579 ? -3.529 -14.454 35.295 1.00 65.25 579 SER A N 1
ATOM 4653 C CA . SER A 1 579 ? -3.738 -15.329 36.451 1.00 65.25 579 SER A CA 1
ATOM 4654 C C . SER A 1 579 ? -2.551 -16.282 36.630 1.00 65.25 579 SER A C 1
ATOM 4656 O O . SER A 1 579 ? -2.403 -17.250 35.883 1.00 65.25 579 SER A O 1
ATOM 4658 N N . GLN A 1 580 ? -1.708 -16.038 37.637 1.00 54.81 580 GLN A N 1
ATOM 4659 C CA . GLN A 1 580 ? -0.641 -16.974 38.005 1.00 54.81 580 GLN A CA 1
ATOM 4660 C C . GLN A 1 580 ? -1.240 -18.337 38.396 1.00 54.81 580 GLN A C 1
ATOM 4662 O O . GLN A 1 580 ? -2.211 -18.396 39.149 1.00 54.81 580 GLN A O 1
ATOM 4667 N N . GLN A 1 581 ? -0.647 -19.431 37.905 1.00 47.06 581 GLN A N 1
ATOM 4668 C CA . GLN A 1 581 ? -1.153 -20.816 37.996 1.00 47.06 581 GLN A CA 1
ATOM 4669 C C . GLN A 1 581 ? -1.095 -21.438 39.416 1.00 47.06 581 GLN A C 1
ATOM 4671 O O . GLN A 1 581 ? -1.007 -22.653 39.568 1.00 47.06 581 GLN A O 1
ATOM 4676 N N . SER A 1 582 ? -1.116 -20.616 40.465 1.00 40.25 582 SER A N 1
ATOM 4677 C CA . SER A 1 582 ? -0.663 -20.961 41.820 1.00 40.25 582 SER A CA 1
ATOM 4678 C C . SER A 1 582 ? -1.790 -21.080 42.858 1.00 40.25 582 SER A C 1
ATOM 4680 O O . SER A 1 582 ? -1.516 -21.034 44.056 1.00 40.25 582 SER A O 1
ATOM 4682 N N . GLN A 1 583 ? -3.055 -21.177 42.435 1.00 48.88 583 GLN A N 1
ATOM 4683 C CA . GLN A 1 583 ? -4.222 -21.252 43.327 1.00 48.88 583 GLN A CA 1
ATOM 4684 C C . GLN A 1 583 ? -5.149 -22.415 42.949 1.00 48.88 583 GLN A C 1
ATOM 4686 O O . GLN A 1 583 ? -5.273 -22.772 41.778 1.00 48.88 583 GLN A O 1
ATOM 4691 N N . SER A 1 584 ? -5.800 -23.011 43.951 1.00 53.84 584 SER A N 1
ATOM 4692 C CA . SER A 1 584 ? -6.798 -24.070 43.764 1.00 53.84 584 SER A CA 1
ATOM 4693 C C . SER A 1 584 ? -7.999 -23.562 42.949 1.00 53.84 584 SER A C 1
ATOM 4695 O O . SER A 1 584 ? -8.397 -22.412 43.126 1.00 53.84 584 SER A O 1
ATOM 4697 N N . PRO A 1 585 ? -8.620 -24.390 42.086 1.00 59.41 585 PRO A N 1
ATOM 4698 C CA . PRO A 1 585 ? -9.609 -23.927 41.101 1.00 59.41 585 PRO A CA 1
ATOM 4699 C C . PRO A 1 585 ? -10.902 -23.344 41.700 1.00 59.41 585 PRO A C 1
ATOM 4701 O O . PRO A 1 585 ? -11.593 -22.578 41.030 1.00 59.41 585 PRO A O 1
ATOM 4704 N N . ASP A 1 586 ? -11.228 -23.661 42.957 1.00 61.19 586 ASP A N 1
ATOM 4705 C CA . ASP A 1 586 ? -12.398 -23.111 43.654 1.00 61.19 586 ASP A CA 1
ATOM 4706 C C . ASP A 1 586 ? -12.226 -21.659 44.119 1.00 61.19 586 ASP A C 1
ATOM 4708 O O . ASP A 1 586 ? -13.209 -20.917 44.194 1.00 61.19 586 ASP A O 1
ATOM 4712 N N . ASP A 1 587 ? -10.997 -21.230 44.413 1.00 68.81 587 ASP A N 1
ATOM 4713 C CA . ASP A 1 587 ? -10.741 -19.891 44.945 1.00 68.81 587 ASP A CA 1
ATOM 4714 C C . ASP A 1 587 ? -10.951 -18.757 43.918 1.00 68.81 587 ASP A C 1
ATOM 4716 O O . ASP A 1 587 ? -11.671 -17.809 44.251 1.00 68.81 587 ASP A O 1
ATOM 4720 N N . PRO A 1 588 ? -10.461 -18.834 42.659 1.00 71.19 588 PRO A N 1
ATOM 4721 C CA . PRO A 1 588 ? -10.745 -17.809 41.656 1.00 71.19 588 PRO A CA 1
ATOM 4722 C C . PRO A 1 588 ? -12.220 -17.817 41.212 1.00 71.19 588 PRO A C 1
ATOM 4724 O O . PRO A 1 588 ? -12.767 -16.750 40.911 1.00 71.19 588 PRO A O 1
ATOM 4727 N N . TYR A 1 589 ? -12.914 -18.965 41.271 1.00 78.81 589 TYR A N 1
ATOM 4728 C CA . TYR A 1 589 ? -14.365 -19.027 41.040 1.00 78.81 589 TYR A CA 1
ATOM 4729 C C . TYR A 1 589 ? -15.128 -18.277 42.139 1.00 78.81 589 TYR A C 1
ATOM 4731 O O . TYR A 1 589 ? -16.046 -17.508 41.840 1.00 78.81 589 TYR A O 1
ATOM 4739 N N . LEU A 1 590 ? -14.733 -18.441 43.409 1.00 79.50 590 LEU A N 1
ATOM 4740 C CA . LEU A 1 590 ? -15.335 -17.692 44.510 1.00 79.50 590 LEU A CA 1
ATOM 4741 C C . LEU A 1 590 ? -15.056 -16.189 44.384 1.00 79.50 590 LEU A C 1
ATOM 4743 O O . LEU A 1 590 ? -15.990 -15.406 44.532 1.00 79.50 590 LEU A O 1
ATOM 4747 N N . VAL A 1 591 ? -13.819 -15.782 44.076 1.00 80.81 591 VAL A N 1
ATOM 4748 C CA . VAL A 1 591 ? -13.470 -14.368 43.829 1.00 80.81 591 VAL A CA 1
ATOM 4749 C C . VAL A 1 591 ? -14.322 -13.794 42.694 1.00 80.81 591 VAL A C 1
ATOM 4751 O O . VAL A 1 591 ? -14.903 -12.726 42.855 1.00 80.81 591 VAL A O 1
ATOM 4754 N N . SER A 1 592 ? -14.505 -14.538 41.600 1.00 80.12 592 SER A N 1
ATOM 4755 C CA . SER A 1 592 ? -15.366 -14.122 40.484 1.00 80.12 592 SER A CA 1
ATOM 4756 C C . SER A 1 592 ? -16.834 -13.974 40.902 1.00 80.12 592 SER A C 1
ATOM 4758 O O . SER A 1 592 ? -17.470 -12.986 40.554 1.00 80.12 592 SER A O 1
ATOM 4760 N N . CYS A 1 593 ? -17.381 -14.892 41.709 1.00 81.75 593 CYS A N 1
ATOM 4761 C CA . CYS A 1 593 ? -18.738 -14.747 42.254 1.00 81.75 593 CYS A CA 1
ATOM 4762 C C . CYS A 1 593 ? -18.870 -13.514 43.166 1.00 81.75 593 CYS A C 1
ATOM 4764 O O . CYS A 1 593 ? -19.853 -12.779 43.082 1.00 81.75 593 CYS A O 1
ATOM 4766 N N . LEU A 1 594 ? -17.888 -13.286 44.044 1.00 81.50 594 LEU A N 1
ATOM 4767 C CA . LEU A 1 594 ? -17.880 -12.151 44.969 1.00 81.50 594 LEU A CA 1
ATOM 4768 C C . LEU A 1 594 ? -17.684 -10.814 44.243 1.00 81.50 594 LEU A C 1
ATOM 4770 O O . LEU A 1 594 ? -18.231 -9.815 44.704 1.00 81.50 594 LEU A O 1
ATOM 4774 N N . LEU A 1 595 ? -16.995 -10.799 43.094 1.00 83.56 595 LEU A N 1
ATOM 4775 C CA . LEU A 1 595 ? -16.930 -9.639 42.207 1.00 83.56 595 LEU A CA 1
ATOM 4776 C C . LEU A 1 595 ? -18.342 -9.214 41.791 1.00 83.56 595 LEU A C 1
ATOM 4778 O O . LEU A 1 595 ? -18.734 -8.105 42.127 1.00 83.56 595 LEU A O 1
ATOM 4782 N N . PHE A 1 596 ? -19.149 -10.085 41.168 1.00 83.56 596 PHE A N 1
ATOM 4783 C CA . PHE A 1 596 ? -20.519 -9.720 40.756 1.00 83.56 596 PHE A CA 1
ATOM 4784 C C . PHE A 1 596 ? -21.393 -9.246 41.925 1.00 83.56 596 PHE A C 1
ATOM 4786 O O . PHE A 1 596 ? -22.109 -8.257 41.778 1.00 83.56 596 PHE A O 1
ATOM 4793 N N . VAL A 1 597 ? -21.281 -9.866 43.105 1.00 83.25 597 VAL A N 1
ATOM 4794 C CA . VAL A 1 597 ? -21.954 -9.380 44.326 1.00 83.25 597 VAL A CA 1
ATOM 4795 C C . VAL A 1 597 ? -21.508 -7.952 44.676 1.00 83.25 597 VAL A C 1
ATOM 4797 O O . VAL A 1 597 ? -22.346 -7.106 44.978 1.00 83.25 597 VAL A O 1
ATOM 4800 N N . PHE A 1 598 ? -20.211 -7.644 44.589 1.00 81.69 598 PHE A N 1
ATOM 4801 C CA . PHE A 1 598 ? -19.682 -6.304 44.866 1.00 81.69 598 PHE A CA 1
ATOM 4802 C C . PHE A 1 598 ? -20.132 -5.259 43.830 1.00 81.69 598 PHE A C 1
ATOM 4804 O O . PHE A 1 598 ? -20.398 -4.112 44.189 1.00 81.69 598 PHE A O 1
ATOM 4811 N N . ILE A 1 599 ? -20.273 -5.651 42.558 1.00 82.31 599 ILE A N 1
ATOM 4812 C CA . ILE A 1 599 ? -20.838 -4.793 41.505 1.00 82.31 599 ILE A CA 1
ATOM 4813 C C . ILE A 1 599 ? -22.315 -4.498 41.799 1.00 82.31 599 ILE A C 1
ATOM 4815 O O . ILE A 1 599 ? -22.712 -3.337 41.846 1.00 82.31 599 ILE A O 1
ATOM 4819 N N . ALA A 1 600 ? -23.123 -5.527 42.070 1.00 80.56 600 ALA A N 1
ATOM 4820 C CA . ALA A 1 600 ? -24.551 -5.369 42.356 1.00 80.56 600 ALA A CA 1
ATOM 4821 C C . ALA A 1 600 ? -24.808 -4.457 43.571 1.00 80.56 600 ALA A C 1
ATOM 4823 O O . ALA A 1 600 ? -25.713 -3.624 43.547 1.00 80.56 600 ALA A O 1
ATOM 4824 N N . LEU A 1 601 ? -23.977 -4.579 44.613 1.00 77.50 601 LEU A N 1
ATOM 4825 C CA . LEU A 1 601 ? -24.043 -3.752 45.820 1.00 77.50 601 LEU A CA 1
ATOM 4826 C C . LEU A 1 601 ? -23.509 -2.323 45.624 1.00 77.50 601 LEU A C 1
ATOM 4828 O O . LEU A 1 601 ? -23.852 -1.450 46.421 1.00 77.50 601 LEU A O 1
ATOM 4832 N N . SER A 1 602 ? -22.688 -2.060 44.599 1.00 76.50 602 SER A N 1
ATOM 4833 C CA . SER A 1 602 ? -22.139 -0.725 44.331 1.00 76.50 602 SER A CA 1
ATOM 4834 C C . SER A 1 602 ? -22.986 0.119 43.376 1.00 76.50 602 SER A C 1
ATOM 4836 O O . SER A 1 602 ? -23.016 1.336 43.556 1.00 76.50 602 SER A O 1
ATOM 4838 N N . LEU A 1 603 ? -23.771 -0.482 42.469 1.00 76.88 603 LEU A N 1
ATOM 4839 C CA . LEU A 1 603 ? -24.716 0.241 41.594 1.00 76.88 603 LEU A CA 1
ATOM 4840 C C . LEU A 1 603 ? -25.590 1.297 42.319 1.00 76.88 603 LEU A C 1
ATOM 4842 O O . LEU A 1 603 ? -25.698 2.406 41.796 1.00 76.88 603 LEU A O 1
ATOM 4846 N N . PRO A 1 604 ? -26.151 1.050 43.526 1.00 74.19 604 PRO A N 1
ATOM 4847 C CA . PRO A 1 604 ? -26.871 2.065 44.302 1.00 74.19 604 PRO A CA 1
ATOM 4848 C C . PRO A 1 604 ? -26.099 3.373 44.546 1.00 74.19 604 PRO A C 1
ATOM 4850 O O . PRO A 1 604 ? -26.702 4.444 44.540 1.00 74.19 604 PRO A O 1
ATOM 4853 N N . ARG A 1 605 ? -24.767 3.334 44.712 1.00 71.12 605 ARG A N 1
ATOM 4854 C CA . ARG A 1 605 ? -23.956 4.547 44.936 1.00 71.12 605 ARG A CA 1
ATOM 4855 C C . ARG A 1 605 ? -23.885 5.450 43.696 1.00 71.12 605 ARG A C 1
ATOM 4857 O O . ARG A 1 605 ? -23.688 6.649 43.862 1.00 71.12 605 ARG A O 1
ATOM 4864 N N . LEU A 1 606 ? -24.124 4.937 42.482 1.00 67.44 606 LEU A N 1
ATOM 4865 C CA . LEU A 1 606 ? -24.196 5.769 41.269 1.00 67.44 606 LEU A CA 1
ATOM 4866 C C . LEU A 1 606 ? -25.335 6.797 41.338 1.00 67.44 606 LEU A C 1
ATOM 4868 O O . LEU A 1 606 ? -25.172 7.907 40.839 1.00 67.44 606 LEU A O 1
ATOM 4872 N N . ALA A 1 607 ? -26.447 6.466 42.006 1.00 62.81 607 ALA A N 1
ATOM 4873 C CA . ALA A 1 607 ? -27.591 7.366 42.166 1.00 62.81 607 ALA A CA 1
ATOM 4874 C C . ALA A 1 607 ? -27.298 8.583 43.069 1.00 62.81 607 ALA A C 1
ATOM 4876 O O . ALA A 1 607 ? -28.068 9.538 43.060 1.00 62.81 607 ALA A O 1
ATOM 4877 N N . LEU A 1 608 ? -26.192 8.574 43.823 1.00 64.19 608 LEU A N 1
ATOM 4878 C CA . LEU A 1 608 ? -25.735 9.720 44.620 1.00 64.19 608 LEU A CA 1
ATOM 4879 C C . LEU A 1 608 ? -24.858 10.695 43.813 1.00 64.19 608 LEU A C 1
ATOM 4881 O O . LEU A 1 608 ? -24.631 11.818 44.255 1.00 64.19 608 LEU A O 1
ATOM 4885 N N . ASN A 1 609 ? -24.371 10.292 42.633 1.00 65.56 609 ASN A N 1
ATOM 4886 C CA . ASN A 1 609 ? -23.470 11.099 41.813 1.00 65.56 609 ASN A CA 1
ATOM 4887 C C . ASN A 1 609 ? -24.241 11.844 40.715 1.00 65.56 609 ASN A C 1
ATOM 4889 O O . ASN A 1 609 ? -24.773 11.228 39.789 1.00 65.56 609 ASN A O 1
ATOM 4893 N N . ASN A 1 610 ? -24.227 13.181 40.761 1.00 57.12 610 ASN A N 1
ATOM 4894 C CA . ASN A 1 610 ? -24.926 14.052 39.799 1.00 57.12 610 ASN A CA 1
ATOM 4895 C C . ASN A 1 610 ? -24.440 13.898 38.337 1.00 57.12 610 ASN A C 1
ATOM 4897 O O . ASN A 1 610 ? -25.169 14.236 37.407 1.00 57.12 610 ASN A O 1
ATOM 4901 N N . SER A 1 611 ? -23.251 13.328 38.109 1.00 62.25 611 SER A N 1
ATOM 4902 C CA . SER A 1 611 ? -22.736 12.977 36.773 1.00 62.25 611 SER A CA 1
ATOM 4903 C C . SER A 1 611 ? -23.398 11.738 36.142 1.00 62.25 611 SER A C 1
ATOM 4905 O O . SER A 1 611 ? -23.166 11.448 34.970 1.00 62.25 611 SER A O 1
ATOM 4907 N N . SER A 1 612 ? -24.250 11.012 36.874 1.00 60.22 612 SER A N 1
ATOM 4908 C CA . SER A 1 612 ? -24.990 9.855 36.345 1.00 60.22 612 SER A CA 1
ATOM 4909 C C . SER A 1 612 ? -26.248 10.221 35.544 1.00 60.22 612 SER A C 1
ATOM 4911 O O . SER A 1 612 ? -26.853 9.337 34.945 1.00 60.22 612 SER A O 1
ATOM 4913 N N . LEU A 1 613 ? -26.626 11.506 35.484 1.00 66.00 613 LEU A N 1
ATOM 4914 C CA . LEU A 1 613 ? -27.772 12.004 34.712 1.00 66.00 613 LEU A CA 1
ATOM 4915 C C . LEU A 1 613 ? -27.739 11.532 33.247 1.00 66.00 613 LEU A C 1
ATOM 4917 O O . LEU A 1 613 ? -26.864 11.928 32.472 1.00 66.00 613 LEU A O 1
ATOM 4921 N N . PHE A 1 614 ? -28.721 10.710 32.875 1.00 66.56 614 PHE A N 1
ATOM 4922 C CA . PHE A 1 614 ? -28.899 10.172 31.529 1.00 66.56 614 PHE A CA 1
ATOM 4923 C C . PHE A 1 614 ? -29.447 11.233 30.564 1.00 66.56 614 PHE A C 1
ATOM 4925 O O . PHE A 1 614 ? -30.554 11.743 30.747 1.00 66.56 614 PHE A O 1
ATOM 4932 N N . LYS A 1 615 ? -28.680 11.532 29.512 1.00 68.88 615 LYS A N 1
ATOM 4933 C CA . LYS A 1 615 ? -29.114 12.308 28.345 1.00 68.88 615 LYS A CA 1
ATOM 4934 C C . LYS A 1 615 ? -29.758 11.363 27.335 1.00 68.88 615 LYS A C 1
ATOM 4936 O O . LYS A 1 615 ? -29.073 10.488 26.801 1.00 68.88 615 LYS A O 1
ATOM 4941 N N . ALA A 1 616 ? -31.051 11.521 27.068 1.00 65.94 616 ALA A N 1
ATOM 4942 C CA . ALA A 1 616 ? -31.781 10.650 26.151 1.00 65.94 616 ALA A CA 1
ATOM 4943 C C . ALA A 1 616 ? -31.392 10.907 24.681 1.00 65.94 616 ALA A C 1
ATOM 4945 O O . ALA A 1 616 ? -31.228 9.955 23.922 1.00 65.94 616 ALA A O 1
ATOM 4946 N N . SER A 1 617 ? -31.090 12.160 24.335 1.00 69.31 617 SER A N 1
ATOM 4947 C CA . SER A 1 617 ? -30.493 12.610 23.068 1.00 69.31 617 SER A CA 1
ATOM 4948 C C . SER A 1 617 ? -29.234 11.835 22.649 1.00 69.31 617 SER A C 1
ATOM 4950 O O . SER A 1 617 ? -29.043 11.542 21.471 1.00 69.31 617 SER A O 1
ATOM 4952 N N . LEU A 1 618 ? -28.386 11.468 23.614 1.00 63.50 618 LEU A N 1
ATOM 4953 C CA . LEU A 1 618 ? -27.153 10.700 23.398 1.00 63.50 618 LEU A CA 1
ATOM 4954 C C . LEU A 1 618 ? -27.270 9.233 23.843 1.00 63.50 618 LEU A C 1
ATOM 4956 O O . LEU A 1 618 ? -26.334 8.459 23.631 1.00 63.50 618 LEU A O 1
ATOM 4960 N N . CYS A 1 619 ? -28.381 8.853 24.479 1.00 67.56 619 CYS A N 1
ATOM 4961 C CA . CYS A 1 619 ? -28.546 7.610 25.240 1.00 67.56 619 CYS A CA 1
ATOM 4962 C C . CYS A 1 619 ? -27.381 7.321 26.213 1.00 67.56 619 CYS A C 1
ATOM 4964 O O . CYS A 1 619 ? -26.959 6.173 26.374 1.00 67.56 619 CYS A O 1
ATOM 4966 N N . ALA A 1 620 ? -26.844 8.370 26.844 1.00 68.31 620 ALA A N 1
ATOM 4967 C CA . ALA A 1 620 ? -25.595 8.330 27.600 1.00 68.31 620 ALA A CA 1
ATOM 4968 C C . ALA A 1 620 ? -25.663 9.162 28.889 1.00 68.31 620 ALA A C 1
ATOM 4970 O O . ALA A 1 620 ? -26.207 10.266 28.911 1.00 68.31 620 ALA A O 1
ATOM 4971 N N . SER A 1 621 ? -25.059 8.654 29.960 1.00 70.31 621 SER A N 1
ATOM 4972 C CA . SER A 1 621 ? -24.770 9.411 31.186 1.00 70.31 621 SER A CA 1
ATOM 4973 C C . SER A 1 621 ? -23.416 10.124 31.084 1.00 70.31 621 SER A C 1
ATOM 4975 O O . SER A 1 621 ? -22.547 9.702 30.319 1.00 70.31 621 SER A O 1
ATOM 4977 N N . GLN A 1 622 ? -23.201 11.187 31.868 1.00 69.94 622 GLN A N 1
ATOM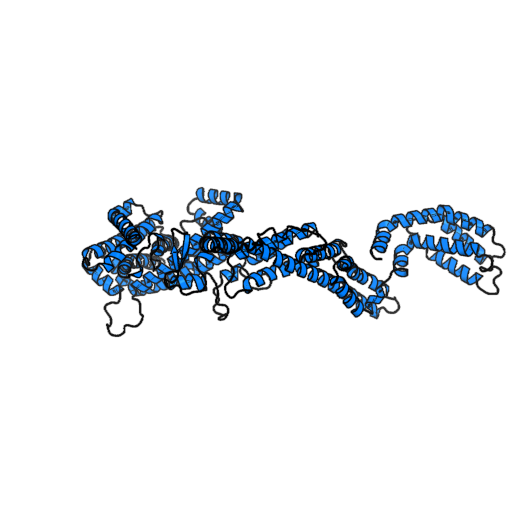 4978 C CA . GLN A 1 622 ? -21.953 11.975 31.825 1.00 69.94 622 GLN A CA 1
ATOM 4979 C C . GLN A 1 622 ? -20.742 11.253 32.451 1.00 69.94 622 GLN A C 1
ATOM 4981 O O . GLN A 1 622 ? -19.625 11.760 32.381 1.00 69.94 622 GLN A O 1
ATOM 4986 N N . ASN A 1 623 ? -20.957 10.090 33.070 1.00 71.88 623 ASN A N 1
ATOM 4987 C CA . ASN A 1 623 ? -19.937 9.236 33.684 1.00 71.88 623 ASN A CA 1
ATOM 4988 C C . ASN A 1 623 ? -19.845 7.842 33.029 1.00 71.88 623 ASN A C 1
ATOM 4990 O O . ASN A 1 623 ? -19.373 6.902 33.663 1.00 71.88 623 ASN A O 1
ATOM 4994 N N . ASN A 1 624 ? -20.358 7.692 31.800 1.00 76.25 624 ASN A N 1
ATOM 4995 C CA . ASN A 1 624 ? -20.356 6.445 31.023 1.00 76.25 624 ASN A CA 1
ATOM 4996 C C . ASN A 1 624 ? -20.940 5.209 31.739 1.00 76.25 624 ASN A C 1
ATOM 4998 O O . ASN A 1 624 ? -20.648 4.075 31.364 1.00 76.25 624 ASN A O 1
ATOM 5002 N N . SER A 1 625 ? -21.818 5.391 32.729 1.00 75.62 625 SER A N 1
ATOM 5003 C CA . SER A 1 625 ? -22.410 4.283 33.492 1.00 75.62 625 SER A CA 1
ATOM 5004 C C . SER A 1 625 ? -23.220 3.284 32.644 1.00 75.62 625 SER A C 1
ATOM 5006 O O . SER A 1 625 ? -23.303 2.115 33.016 1.00 75.62 625 SER A O 1
ATOM 5008 N N . GLN A 1 626 ? -23.705 3.672 31.454 1.00 78.00 626 GLN A N 1
ATOM 5009 C CA . GLN A 1 626 ? -24.283 2.750 30.461 1.00 78.00 626 GLN A CA 1
ATOM 5010 C C . GLN A 1 626 ? -23.312 1.628 30.042 1.00 78.00 626 GLN A C 1
ATOM 5012 O O . GLN A 1 626 ? -23.724 0.500 29.774 1.00 78.00 626 GLN A O 1
ATOM 5017 N N . CYS A 1 627 ? -22.003 1.894 30.046 1.00 80.88 627 CYS A N 1
ATOM 5018 C CA . CYS A 1 627 ? -20.977 0.922 29.677 1.00 80.88 627 CYS A CA 1
ATOM 5019 C C . CYS A 1 627 ? -20.834 -0.219 30.704 1.00 80.88 627 CYS A C 1
ATOM 5021 O O . CYS A 1 627 ? -20.301 -1.278 30.371 1.00 80.88 627 CYS A O 1
ATOM 5023 N N . ILE A 1 628 ? -21.350 -0.055 31.930 1.00 83.38 628 ILE A N 1
ATOM 5024 C CA . ILE A 1 628 ? -21.342 -1.102 32.964 1.00 83.38 628 ILE A CA 1
ATOM 5025 C C . ILE A 1 628 ? -22.150 -2.328 32.510 1.00 83.38 628 ILE A C 1
ATOM 5027 O O . ILE A 1 628 ? -21.739 -3.454 32.780 1.00 83.38 628 ILE A O 1
ATOM 5031 N N . ALA A 1 629 ? -23.243 -2.136 31.762 1.00 82.12 629 ALA A N 1
ATOM 5032 C CA . ALA A 1 629 ? -24.027 -3.234 31.191 1.00 82.12 629 ALA A CA 1
ATOM 5033 C C . ALA A 1 629 ? -23.185 -4.121 30.250 1.00 82.12 629 ALA A C 1
ATOM 5035 O O . ALA A 1 629 ? -23.207 -5.348 30.358 1.00 82.12 629 ALA A O 1
ATOM 5036 N N . ILE A 1 630 ? -22.386 -3.487 29.384 1.00 82.31 630 ILE A N 1
ATOM 5037 C CA . ILE A 1 630 ? -21.467 -4.153 28.447 1.00 82.31 630 ILE A CA 1
ATOM 5038 C C . ILE A 1 630 ? -20.377 -4.898 29.232 1.00 82.31 630 ILE A C 1
ATOM 5040 O O . ILE A 1 630 ? -20.138 -6.080 28.991 1.00 82.31 630 ILE A O 1
ATOM 5044 N N . ALA A 1 631 ? -19.774 -4.242 30.231 1.00 85.00 631 ALA A N 1
ATOM 5045 C CA . ALA A 1 631 ? -18.761 -4.853 31.089 1.00 85.00 631 ALA A CA 1
ATOM 5046 C C . ALA A 1 631 ? -19.281 -6.103 31.814 1.00 85.00 631 ALA A C 1
ATOM 5048 O O . ALA A 1 631 ? -18.644 -7.151 31.752 1.00 85.00 631 ALA A O 1
ATOM 5049 N N . VAL A 1 632 ? -20.432 -6.016 32.489 1.00 84.25 632 VAL A N 1
ATOM 5050 C CA . VAL A 1 632 ? -20.981 -7.121 33.292 1.00 84.25 632 VAL A CA 1
ATOM 5051 C C . VAL A 1 632 ? -21.325 -8.331 32.420 1.00 84.25 632 VAL A C 1
ATOM 5053 O O . VAL A 1 632 ? -20.967 -9.446 32.798 1.00 84.25 632 VAL A O 1
ATOM 5056 N N . SER A 1 633 ? -21.933 -8.120 31.246 1.00 83.88 633 SER A N 1
ATOM 5057 C CA . SER A 1 633 ? -22.235 -9.193 30.285 1.00 83.88 633 SER A CA 1
ATOM 5058 C C . SER A 1 633 ? -20.961 -9.911 29.816 1.00 83.88 633 SER A C 1
ATOM 5060 O O . SER A 1 633 ? -20.790 -11.113 30.042 1.00 83.88 633 SER A O 1
ATOM 5062 N N . SER A 1 634 ? -19.996 -9.169 29.257 1.00 81.06 634 SER A N 1
ATOM 5063 C CA . SER A 1 634 ? -18.762 -9.757 28.719 1.00 81.06 634 SER A CA 1
ATOM 5064 C C . SER A 1 634 ? -17.888 -10.411 29.796 1.00 81.06 634 SER A C 1
ATOM 5066 O O . SER A 1 634 ? -17.302 -11.469 29.557 1.00 81.06 634 SER A O 1
ATOM 5068 N N . LEU A 1 635 ? -17.807 -9.816 30.993 1.00 82.75 635 LEU A N 1
ATOM 5069 C CA . LEU A 1 635 ? -17.064 -10.383 32.122 1.00 82.75 635 LEU A CA 1
ATOM 5070 C C . LEU A 1 635 ? -17.711 -11.666 32.646 1.00 82.75 635 LEU A C 1
ATOM 5072 O O . LEU A 1 635 ? -16.982 -12.596 32.985 1.00 82.75 635 LEU A O 1
ATOM 5076 N N . ALA A 1 636 ? -19.045 -11.742 32.713 1.00 81.00 636 ALA A N 1
ATOM 5077 C CA . ALA A 1 636 ? -19.738 -12.949 33.162 1.00 81.00 636 ALA A CA 1
ATOM 5078 C C . ALA A 1 636 ? -19.444 -14.114 32.215 1.00 81.00 636 ALA A C 1
ATOM 5080 O O . ALA A 1 636 ? -19.011 -15.180 32.664 1.00 81.00 636 ALA A O 1
ATOM 5081 N N . ASN A 1 637 ? -19.577 -13.879 30.909 1.00 79.88 637 ASN A N 1
ATOM 5082 C CA . ASN A 1 637 ? -19.320 -14.894 29.895 1.00 79.88 637 ASN A CA 1
ATOM 5083 C C . ASN A 1 637 ? -17.851 -15.349 29.928 1.00 79.88 637 ASN A C 1
ATOM 5085 O O . ASN A 1 637 ? -17.589 -16.548 29.996 1.00 79.88 637 ASN A O 1
ATOM 5089 N N . ALA A 1 638 ? -16.884 -14.423 29.972 1.00 78.06 638 ALA A N 1
ATOM 5090 C CA . ALA A 1 638 ? -15.461 -14.771 29.977 1.00 78.06 638 ALA A CA 1
ATOM 5091 C C . ALA A 1 638 ? -14.994 -15.452 31.280 1.00 78.06 638 ALA A C 1
ATOM 5093 O O . ALA A 1 638 ? -14.296 -16.469 31.229 1.00 78.06 638 ALA A O 1
ATOM 5094 N N . LEU A 1 639 ? -15.373 -14.929 32.454 1.00 78.00 639 LEU A N 1
ATOM 5095 C CA . LEU A 1 639 ? -14.931 -15.477 33.741 1.00 78.00 639 LEU A CA 1
ATOM 5096 C C . LEU A 1 639 ? -15.576 -16.835 34.021 1.00 78.00 639 LEU A C 1
ATOM 5098 O O . LEU A 1 639 ? -14.864 -17.791 34.325 1.00 78.00 639 LEU A O 1
ATOM 5102 N N . PHE A 1 640 ? -16.900 -16.975 33.919 1.00 75.25 640 PHE A N 1
ATOM 5103 C CA . PHE A 1 640 ? -17.552 -18.249 34.251 1.00 75.25 640 PHE A CA 1
ATOM 5104 C C . PHE A 1 640 ? -17.273 -19.349 33.217 1.00 75.25 640 PHE A C 1
ATOM 5106 O O . PHE A 1 640 ? -17.253 -20.527 33.585 1.00 75.25 640 PHE A O 1
ATOM 5113 N N . TYR A 1 641 ? -16.948 -18.983 31.971 1.00 74.31 641 TYR A N 1
ATOM 5114 C CA . TYR A 1 641 ? -16.369 -19.912 31.004 1.00 74.31 641 TYR A CA 1
ATOM 5115 C C . TYR A 1 641 ? -14.964 -20.387 31.420 1.00 74.31 641 TYR A C 1
ATOM 5117 O O . TYR A 1 641 ? -14.706 -21.591 31.423 1.00 74.31 641 TYR A O 1
ATOM 5125 N N . LEU A 1 642 ? -14.071 -19.481 31.847 1.00 70.00 642 LEU A N 1
ATOM 5126 C CA . LEU A 1 642 ? -12.705 -19.826 32.278 1.00 70.00 642 LEU A CA 1
ATOM 5127 C C . LEU A 1 642 ? -12.677 -20.807 33.467 1.00 70.00 642 LEU A C 1
ATOM 5129 O O . LEU A 1 642 ? -11.779 -21.643 33.540 1.00 70.00 642 LEU A O 1
ATOM 5133 N N . HIS A 1 643 ? -13.674 -20.753 34.356 1.00 69.88 643 HIS A N 1
ATOM 5134 C CA . HIS A 1 643 ? -13.825 -21.690 35.480 1.00 69.88 643 HIS A CA 1
ATOM 5135 C C . HIS A 1 643 ? -14.516 -23.019 35.112 1.00 69.88 643 HIS A C 1
ATOM 5137 O O . HIS A 1 643 ? -14.681 -23.878 35.976 1.00 69.88 643 HIS A O 1
ATOM 5143 N N . GLY A 1 644 ? -14.956 -23.201 33.863 1.00 62.91 644 GLY A N 1
ATOM 5144 C CA . GLY A 1 644 ? -15.485 -24.468 33.343 1.00 62.91 644 GLY A CA 1
ATOM 5145 C C . GLY A 1 644 ? -16.854 -24.918 33.874 1.00 62.91 644 GLY A C 1
ATOM 5146 O O . GLY A 1 644 ? -17.337 -25.962 33.445 1.00 62.91 644 GLY A O 1
ATOM 5147 N N . ARG A 1 645 ? -17.502 -24.161 34.773 1.00 61.47 645 ARG A N 1
ATOM 5148 C CA . ARG A 1 645 ? -18.768 -24.572 35.419 1.00 61.47 645 ARG A CA 1
ATOM 5149 C C . ARG A 1 645 ? -20.040 -24.259 34.620 1.00 61.47 645 ARG A C 1
ATOM 5151 O O . ARG A 1 645 ? -21.066 -24.860 34.885 1.00 61.47 645 ARG A O 1
ATOM 5158 N N . ARG A 1 646 ? -19.984 -23.363 33.623 1.00 62.97 646 ARG A N 1
ATOM 5159 C CA . ARG A 1 646 ? -21.135 -22.925 32.788 1.00 62.97 646 ARG A CA 1
ATOM 5160 C C . ARG A 1 646 ? -22.331 -22.300 33.551 1.00 62.97 646 ARG A C 1
ATOM 5162 O O . ARG A 1 646 ? -23.323 -21.962 32.914 1.00 62.97 646 ARG A O 1
ATOM 5169 N N . ASP A 1 647 ? -22.211 -22.006 34.850 1.00 71.88 647 ASP A N 1
ATOM 5170 C CA . ASP A 1 647 ? -23.251 -21.378 35.705 1.00 71.88 647 ASP A CA 1
ATOM 5171 C C . ASP A 1 647 ? -23.631 -19.914 35.349 1.00 71.88 647 ASP A C 1
ATOM 5173 O O . ASP A 1 647 ? -24.192 -19.200 36.185 1.00 71.88 647 ASP A O 1
ATOM 5177 N N . VAL A 1 648 ? -23.304 -19.420 34.146 1.00 74.50 648 VAL A N 1
ATOM 5178 C CA . VAL A 1 648 ? -23.432 -18.002 33.745 1.00 74.50 648 VAL A CA 1
ATOM 5179 C C . VAL A 1 648 ? -24.840 -17.471 34.034 1.00 74.50 648 VAL A C 1
ATOM 5181 O O . VAL A 1 648 ? -25.006 -16.426 34.662 1.00 74.50 648 VAL A O 1
ATOM 5184 N N . VAL A 1 649 ? -25.857 -18.248 33.647 1.00 78.75 649 VAL A N 1
ATOM 5185 C CA . VAL A 1 649 ? -27.279 -17.915 33.802 1.00 78.75 649 VAL A CA 1
ATOM 5186 C C . VAL A 1 649 ? -27.671 -17.760 35.275 1.00 78.75 649 VAL A C 1
ATOM 5188 O O . VAL A 1 649 ? -28.383 -16.822 35.628 1.00 78.75 649 VAL A O 1
ATOM 5191 N N . GLU A 1 650 ? -27.212 -18.649 36.160 1.00 79.50 650 GLU A N 1
ATOM 5192 C CA . GLU A 1 650 ? -27.539 -18.568 37.590 1.00 79.50 650 GLU A CA 1
ATOM 5193 C C . GLU A 1 650 ? -26.860 -17.385 38.275 1.00 79.50 650 GLU A C 1
ATOM 5195 O O . GLU A 1 650 ? -27.462 -16.727 39.123 1.00 79.50 650 GLU A O 1
ATOM 5200 N N . ARG A 1 651 ? -25.605 -17.106 37.914 1.00 80.38 651 ARG A N 1
ATOM 5201 C CA . ARG A 1 651 ? -24.837 -16.007 38.506 1.00 80.38 651 ARG A CA 1
ATOM 5202 C C . ARG A 1 651 ? -25.325 -14.643 38.005 1.00 80.38 651 ARG A C 1
ATOM 5204 O O . ARG A 1 651 ? -25.371 -13.706 38.797 1.00 80.38 651 ARG A O 1
ATOM 5211 N N . LEU A 1 652 ? -25.783 -14.541 36.753 1.00 80.62 652 LEU A N 1
ATOM 5212 C CA . LEU A 1 652 ? -26.467 -13.347 36.240 1.00 80.62 652 LEU A CA 1
ATOM 5213 C C . LEU A 1 652 ? -27.859 -13.149 36.870 1.00 80.62 652 LEU A C 1
ATOM 5215 O O . LEU A 1 652 ? -28.218 -12.018 37.189 1.00 80.62 652 LEU A O 1
ATOM 5219 N N . LYS A 1 653 ? -28.618 -14.226 37.129 1.00 82.88 653 LYS A N 1
ATOM 5220 C CA . LYS A 1 653 ? -29.877 -14.168 37.904 1.00 82.88 653 LYS A CA 1
ATOM 5221 C C . LYS A 1 653 ? -29.649 -13.655 39.328 1.00 82.88 653 LYS A C 1
ATOM 5223 O O . LYS A 1 653 ? -30.363 -12.767 39.786 1.00 82.88 653 LYS A O 1
ATOM 5228 N N . GLU A 1 654 ? -28.632 -14.182 40.009 1.00 83.56 654 GLU A N 1
ATOM 5229 C CA . GLU A 1 654 ? -28.229 -13.745 41.350 1.00 83.56 654 GLU A CA 1
ATOM 5230 C C . GLU A 1 654 ? -27.790 -12.271 41.362 1.00 83.56 654 GLU A C 1
ATOM 5232 O O . GLU A 1 654 ? -28.231 -11.501 42.215 1.00 83.56 654 GLU A O 1
ATOM 5237 N N . PHE A 1 655 ? -26.985 -11.856 40.378 1.00 84.19 655 PHE A N 1
ATOM 5238 C CA . PHE A 1 655 ? -26.593 -10.460 40.182 1.00 84.19 655 PHE A CA 1
ATOM 5239 C C . PHE A 1 655 ? -27.809 -9.538 40.010 1.00 84.19 655 PHE A C 1
ATOM 5241 O O . PHE A 1 655 ? -27.899 -8.520 40.698 1.00 84.19 655 PHE A O 1
ATOM 5248 N N . LEU A 1 656 ? -28.754 -9.900 39.133 1.00 83.56 656 LEU A N 1
ATOM 5249 C CA . LEU A 1 656 ? -29.937 -9.086 38.851 1.00 83.56 656 LEU A CA 1
ATOM 5250 C C . LEU A 1 656 ? -30.823 -8.936 40.095 1.00 83.56 656 LEU A C 1
ATOM 5252 O O . LEU A 1 656 ? -31.198 -7.819 40.437 1.00 83.56 656 LEU A O 1
ATOM 5256 N N . ALA A 1 657 ? -31.081 -10.024 40.827 1.00 82.38 657 ALA A N 1
ATOM 5257 C CA . ALA A 1 657 ? -31.866 -9.982 42.060 1.00 82.38 657 ALA A CA 1
ATOM 5258 C C . ALA A 1 657 ? -31.221 -9.087 43.140 1.00 82.38 657 ALA A C 1
ATOM 5260 O O . ALA A 1 657 ? -31.909 -8.289 43.786 1.00 82.38 657 ALA A O 1
ATOM 5261 N N . LEU A 1 658 ? -29.895 -9.172 43.315 1.00 80.81 658 LEU A N 1
ATOM 5262 C CA . LEU A 1 658 ? -29.152 -8.329 44.257 1.00 80.81 658 LEU A CA 1
ATOM 5263 C C . LEU A 1 658 ? -29.159 -6.851 43.838 1.00 80.81 658 LEU A C 1
ATOM 5265 O O . LEU A 1 658 ? -29.402 -5.987 44.682 1.00 80.81 658 LEU A O 1
ATOM 5269 N N . ALA A 1 659 ? -28.947 -6.560 42.552 1.00 81.31 659 ALA A N 1
ATOM 5270 C CA . ALA A 1 659 ? -28.961 -5.200 42.020 1.00 81.31 659 ALA A CA 1
ATOM 5271 C C . ALA A 1 659 ? -30.356 -4.562 42.142 1.00 81.31 659 ALA A C 1
ATOM 5273 O O . ALA A 1 659 ? -30.487 -3.465 42.688 1.00 81.31 659 ALA A O 1
ATOM 5274 N N . SER A 1 660 ? -31.413 -5.272 41.731 1.00 81.19 660 SER A N 1
ATOM 5275 C CA . SER A 1 660 ? -32.802 -4.824 41.882 1.00 81.19 660 SER A CA 1
ATOM 5276 C C . SER A 1 660 ? -33.165 -4.588 43.350 1.00 81.19 660 SER A C 1
ATOM 5278 O O . SER A 1 660 ? -33.715 -3.537 43.677 1.00 81.19 660 SER A O 1
ATOM 5280 N N . SER A 1 661 ? -32.795 -5.494 44.267 1.00 80.75 661 SER A N 1
ATOM 5281 C CA . SER A 1 661 ? -33.040 -5.293 45.703 1.00 80.75 661 SER A CA 1
ATOM 5282 C C . SER A 1 661 ? -32.268 -4.095 46.271 1.00 80.75 661 SER A C 1
ATOM 5284 O O . SER A 1 661 ? -32.805 -3.368 47.107 1.00 80.75 661 SER A O 1
ATOM 5286 N N . GLY A 1 662 ? -31.038 -3.849 45.807 1.00 73.19 662 GLY A N 1
ATOM 5287 C CA . GLY A 1 662 ? -30.243 -2.681 46.192 1.00 73.19 662 GLY A CA 1
ATOM 5288 C C . GLY A 1 662 ? -30.880 -1.358 45.758 1.00 73.19 662 GLY A C 1
ATOM 5289 O O . GLY A 1 662 ? -31.008 -0.440 46.568 1.00 73.19 662 GLY A O 1
ATOM 5290 N N . LEU A 1 663 ? -31.337 -1.269 44.505 1.00 75.00 663 LEU A N 1
ATOM 5291 C CA . LEU A 1 663 ? -31.959 -0.055 43.964 1.00 75.00 663 LEU A CA 1
ATOM 5292 C C . LEU A 1 663 ? -33.373 0.191 44.510 1.00 75.00 663 LEU A C 1
ATOM 5294 O O . LEU A 1 663 ? -33.744 1.339 44.751 1.00 75.00 663 LEU A O 1
ATOM 5298 N N . LEU A 1 664 ? -34.152 -0.864 44.774 1.00 75.25 664 LEU A N 1
ATOM 5299 C CA . LEU A 1 664 ? -35.471 -0.720 45.396 1.00 75.25 664 LEU A CA 1
ATOM 5300 C C . LEU A 1 664 ? -35.375 -0.254 46.857 1.00 75.25 664 LEU A C 1
ATOM 5302 O O . LEU A 1 664 ? -36.212 0.541 47.282 1.00 75.25 664 LEU A O 1
ATOM 5306 N N . ARG A 1 665 ? -34.344 -0.648 47.621 1.00 70.50 665 ARG A N 1
ATOM 5307 C CA . ARG A 1 665 ? -34.144 -0.149 49.000 1.00 70.50 665 ARG A CA 1
ATOM 5308 C C . ARG A 1 665 ? -33.930 1.369 49.052 1.00 70.50 665 ARG A C 1
ATOM 5310 O O . ARG A 1 665 ? -34.577 2.026 49.864 1.00 70.50 665 ARG A O 1
ATOM 5317 N N . LEU A 1 666 ? -33.158 1.941 48.118 1.00 63.75 666 LEU A N 1
ATOM 5318 C CA . LEU A 1 666 ? -33.015 3.402 47.978 1.00 63.75 666 LEU A CA 1
ATOM 5319 C C . LEU A 1 666 ? -34.359 4.120 47.783 1.00 63.75 666 LEU A C 1
ATOM 5321 O O . LEU A 1 666 ? -34.518 5.264 48.203 1.00 63.75 666 LEU A O 1
ATOM 5325 N N . SER A 1 667 ? -35.345 3.469 47.153 1.00 54.09 667 SER A N 1
ATOM 5326 C CA . SER A 1 667 ? -36.662 4.081 46.945 1.00 54.09 667 SER A CA 1
ATOM 5327 C C . SER A 1 667 ? -37.469 4.262 48.239 1.00 54.09 667 SER A C 1
ATOM 5329 O O . SER A 1 667 ? -38.351 5.118 48.268 1.00 54.09 667 SER A O 1
ATOM 5331 N N . SER A 1 668 ? -37.147 3.511 49.302 1.00 53.41 668 SER A N 1
ATOM 5332 C CA . SER A 1 668 ? -37.868 3.538 50.580 1.00 53.41 668 SER A CA 1
ATOM 5333 C C . SER A 1 668 ? -37.258 4.456 51.646 1.00 53.41 668 SER A C 1
ATOM 5335 O O . SER A 1 668 ? -37.955 4.772 52.609 1.00 53.41 668 SER A O 1
ATOM 5337 N N . GLU A 1 669 ? -35.981 4.840 51.537 1.00 50.91 669 GLU A N 1
ATOM 5338 C CA . GLU A 1 669 ? -35.243 5.445 52.663 1.00 50.91 669 GLU A CA 1
ATOM 5339 C C . GLU A 1 669 ? -34.946 6.952 52.508 1.00 50.91 669 GLU A C 1
ATOM 5341 O O . GLU A 1 669 ? -34.763 7.623 53.520 1.00 50.91 669 GLU A O 1
ATOM 5346 N N . GLU A 1 670 ? -34.936 7.516 51.290 1.00 48.28 670 GLU A N 1
ATOM 5347 C CA . GLU A 1 670 ? -34.463 8.899 51.041 1.00 48.28 670 GLU A CA 1
ATOM 5348 C C . GLU A 1 670 ? -35.402 9.742 50.148 1.00 48.28 670 GLU A C 1
ATOM 5350 O O . GLU A 1 670 ? -34.984 10.435 49.221 1.00 48.28 670 GLU A O 1
ATOM 5355 N N . ALA A 1 671 ? -36.705 9.732 50.443 1.00 41.25 671 ALA A N 1
ATOM 5356 C CA . ALA A 1 671 ? -37.723 10.484 49.691 1.00 41.25 671 ALA A CA 1
ATOM 5357 C C . ALA A 1 671 ? -37.632 12.032 49.793 1.00 41.25 671 ALA A C 1
ATOM 5359 O O . ALA A 1 671 ? -38.484 12.727 49.240 1.00 41.25 671 ALA A O 1
ATOM 5360 N N . SER A 1 672 ? -36.640 12.587 50.501 1.00 41.91 672 SER A N 1
ATOM 5361 C CA . SER A 1 672 ? -36.517 14.025 50.793 1.00 41.91 672 SER A CA 1
ATOM 5362 C C . SER A 1 672 ? -35.571 14.811 49.876 1.00 41.91 672 SER A C 1
ATOM 5364 O O . SER A 1 672 ? -35.642 16.037 49.869 1.00 41.91 672 SER A O 1
ATOM 5366 N N . ASN A 1 673 ? -34.693 14.147 49.114 1.00 47.00 673 ASN A N 1
ATOM 5367 C CA . ASN A 1 673 ? -33.663 14.811 48.303 1.00 47.00 673 ASN A CA 1
ATOM 5368 C C . ASN A 1 673 ? -33.969 14.686 46.802 1.00 47.00 673 ASN A C 1
ATOM 5370 O O . ASN A 1 673 ? -33.740 13.647 46.183 1.00 47.00 673 ASN A O 1
ATOM 5374 N N . THR A 1 674 ? -34.454 15.773 46.199 1.00 49.81 674 THR A N 1
ATOM 5375 C CA . THR A 1 674 ? -34.820 15.844 44.772 1.00 49.81 674 THR A CA 1
ATOM 5376 C C . THR A 1 674 ? -33.657 15.560 43.819 1.00 49.81 674 THR A C 1
ATOM 5378 O O . THR A 1 674 ? -33.877 14.957 42.775 1.00 49.81 674 THR A O 1
ATOM 5381 N N . GLU A 1 675 ? -32.421 15.924 44.166 1.00 47.94 675 GLU A N 1
ATOM 5382 C CA . GLU A 1 675 ? -31.249 15.681 43.306 1.00 47.94 675 GLU A CA 1
ATOM 5383 C C . GLU A 1 675 ? -30.902 14.186 43.184 1.00 47.94 675 GLU A C 1
ATOM 5385 O O . GLU A 1 675 ? -30.693 13.687 42.077 1.00 47.94 675 GLU A O 1
ATOM 5390 N N . ILE A 1 676 ? -30.959 13.446 44.300 1.00 53.47 676 ILE A N 1
ATOM 5391 C CA . ILE A 1 676 ? -30.768 11.982 44.340 1.00 53.47 676 ILE A CA 1
ATOM 5392 C C . ILE A 1 676 ? -31.863 11.284 43.517 1.00 53.47 676 ILE A C 1
ATOM 5394 O O . ILE A 1 676 ? -31.612 10.295 42.823 1.00 53.47 676 ILE A O 1
ATOM 5398 N N . LEU A 1 677 ? -33.083 11.836 43.526 1.00 54.88 677 LEU A N 1
ATOM 5399 C CA . LEU A 1 677 ? -34.191 11.337 42.716 1.00 54.88 677 LEU A CA 1
ATOM 5400 C C . LEU A 1 677 ? -33.875 11.370 41.211 1.00 54.88 677 LEU A C 1
ATOM 5402 O O . LEU A 1 677 ? -34.247 10.439 40.500 1.00 54.88 677 LEU A O 1
ATOM 5406 N N . ASN A 1 678 ? -33.188 12.401 40.719 1.00 56.06 678 ASN A N 1
ATOM 5407 C CA . ASN A 1 678 ? -32.925 12.585 39.288 1.00 56.06 678 ASN A CA 1
ATOM 5408 C C . ASN A 1 678 ? -31.928 11.536 38.767 1.00 56.06 678 ASN A C 1
ATOM 5410 O O . ASN A 1 678 ? -32.192 10.837 37.787 1.00 56.06 678 ASN A O 1
ATOM 5414 N N . SER A 1 679 ? -30.819 11.367 39.486 1.00 59.09 679 SER A N 1
ATOM 5415 C CA . SER A 1 679 ? -29.779 10.369 39.213 1.00 59.09 679 SER A CA 1
ATOM 5416 C C . SER A 1 679 ? -30.295 8.926 39.343 1.00 59.09 679 SER A C 1
ATOM 5418 O O . SER A 1 679 ? -29.922 8.062 38.550 1.00 59.09 679 SER A O 1
ATOM 5420 N N . ARG A 1 680 ? -31.240 8.659 40.258 1.00 67.25 680 ARG A N 1
ATOM 5421 C CA . ARG A 1 680 ? -31.868 7.335 40.449 1.00 67.25 680 ARG A CA 1
ATOM 5422 C C . ARG A 1 680 ? -32.554 6.782 39.192 1.00 67.25 680 ARG A C 1
ATOM 5424 O O . ARG A 1 680 ? -32.414 5.595 38.908 1.00 67.25 680 ARG A O 1
ATOM 5431 N N . HIS A 1 681 ? -33.278 7.614 38.439 1.00 68.25 681 HIS A N 1
ATOM 5432 C CA . HIS A 1 681 ? -33.973 7.176 37.217 1.00 68.25 681 HIS A CA 1
ATOM 5433 C C . HIS A 1 681 ? -32.976 6.687 36.147 1.00 68.25 681 HIS A C 1
ATOM 5435 O O . HIS A 1 681 ? -33.223 5.685 35.478 1.00 68.25 681 HIS A O 1
ATOM 5441 N N . SER A 1 682 ? -31.799 7.314 36.070 1.00 68.19 682 SER A N 1
ATOM 5442 C CA . SER A 1 682 ? -30.701 6.902 35.184 1.00 68.19 682 SER A CA 1
ATOM 5443 C C . SER A 1 682 ? -30.156 5.507 35.516 1.00 68.19 682 SER A C 1
ATOM 5445 O O . SER A 1 682 ? -29.814 4.751 34.613 1.00 68.19 682 SER A O 1
ATOM 5447 N N . VAL A 1 683 ? -30.112 5.119 36.797 1.00 71.94 683 VAL A N 1
ATOM 5448 C CA . VAL A 1 683 ? -29.579 3.806 37.212 1.00 71.94 683 VAL A CA 1
ATOM 5449 C C . VAL A 1 683 ? -30.560 2.662 36.913 1.00 71.94 683 VAL A C 1
ATOM 5451 O O . VAL A 1 683 ? -30.122 1.561 36.583 1.00 71.94 683 VAL A O 1
ATOM 5454 N N . TYR A 1 684 ? -31.877 2.907 36.924 1.00 76.88 684 TYR A N 1
ATOM 5455 C CA . TYR A 1 684 ? -32.855 1.910 36.458 1.00 76.88 684 TYR A CA 1
ATOM 5456 C C . TYR A 1 684 ? -32.717 1.607 34.956 1.00 76.88 684 TYR A C 1
ATOM 5458 O O . TYR A 1 684 ? -32.899 0.461 34.549 1.00 76.88 684 TYR A O 1
ATOM 5466 N N . ILE A 1 685 ? -32.327 2.598 34.145 1.00 76.06 685 ILE A N 1
ATOM 5467 C CA . ILE A 1 685 ? -32.056 2.421 32.708 1.00 76.06 685 ILE A CA 1
ATOM 5468 C C . ILE A 1 685 ? -30.853 1.485 32.470 1.00 76.06 685 ILE A C 1
ATOM 5470 O O . ILE A 1 685 ? -30.856 0.730 31.502 1.00 76.06 685 ILE A O 1
ATOM 5474 N N . ILE A 1 686 ? -29.863 1.444 33.372 1.00 77.12 686 ILE A N 1
ATOM 5475 C CA . ILE A 1 686 ? -28.710 0.526 33.259 1.00 77.12 686 ILE A CA 1
ATOM 5476 C C . ILE A 1 686 ? -29.152 -0.944 33.377 1.00 77.12 686 ILE A C 1
ATOM 5478 O O . ILE A 1 686 ? -28.610 -1.799 32.678 1.00 77.12 686 ILE A O 1
ATOM 5482 N N . LEU A 1 687 ? -30.149 -1.258 34.218 1.00 78.00 687 LEU A N 1
ATOM 5483 C CA . LEU A 1 687 ? -30.685 -2.624 34.315 1.00 78.00 687 LEU A CA 1
ATOM 5484 C C . LEU A 1 687 ? -31.421 -3.043 33.038 1.00 78.00 687 LEU A C 1
ATOM 5486 O O . LEU A 1 687 ? -31.240 -4.170 32.580 1.00 78.00 687 LEU A O 1
ATOM 5490 N N . ASP A 1 688 ? -32.193 -2.136 32.436 1.00 81.69 688 ASP A N 1
ATOM 5491 C CA . ASP A 1 688 ? -32.844 -2.377 31.144 1.00 81.69 688 ASP A CA 1
ATOM 5492 C C . ASP A 1 688 ? -31.806 -2.609 30.032 1.00 81.69 688 ASP A C 1
ATOM 5494 O O . ASP A 1 688 ? -31.880 -3.591 29.294 1.00 81.69 688 ASP A O 1
ATOM 5498 N N . GLN A 1 689 ? -30.762 -1.776 29.969 1.00 76.75 689 GLN A N 1
ATOM 5499 C CA . GLN A 1 689 ? -29.650 -1.937 29.024 1.00 76.75 689 GLN A CA 1
ATOM 5500 C C . GLN A 1 689 ? -28.882 -3.253 29.219 1.00 76.75 689 GLN A C 1
ATOM 5502 O O . GLN A 1 689 ? -28.428 -3.845 28.241 1.00 76.75 689 GLN A O 1
ATOM 5507 N N . LEU A 1 690 ? -28.749 -3.731 30.459 1.00 79.69 690 LEU A N 1
ATOM 5508 C CA . LEU A 1 690 ? -28.106 -5.008 30.769 1.00 79.69 690 LEU A CA 1
ATOM 5509 C C . LEU A 1 690 ? -28.955 -6.198 30.306 1.00 79.69 690 LEU A C 1
ATOM 5511 O O . LEU A 1 690 ? -28.414 -7.130 29.715 1.00 79.69 690 LEU A O 1
ATOM 5515 N N . VAL A 1 691 ? -30.275 -6.160 30.509 1.00 80.25 691 VAL A N 1
ATOM 5516 C CA . VAL A 1 691 ? -31.182 -7.223 30.040 1.00 80.25 691 VAL A CA 1
ATOM 5517 C C . VAL A 1 691 ? -31.293 -7.230 28.512 1.00 80.25 691 VAL A C 1
ATOM 5519 O O . VAL A 1 691 ? -31.197 -8.296 27.916 1.00 80.25 691 VAL A O 1
ATOM 5522 N N . ASN A 1 692 ? -31.342 -6.065 27.855 1.00 79.38 692 ASN A N 1
ATOM 5523 C CA . ASN A 1 692 ? -31.283 -5.961 26.387 1.00 79.38 692 ASN A CA 1
ATOM 5524 C C . ASN A 1 692 ? -30.008 -6.568 25.762 1.00 79.38 692 ASN A C 1
ATOM 5526 O O . ASN A 1 692 ? -30.016 -6.919 24.585 1.00 79.38 692 ASN A O 1
ATOM 5530 N N . ARG A 1 693 ? -28.894 -6.640 26.507 1.00 71.38 693 ARG A N 1
ATOM 5531 C CA . ARG A 1 693 ? -27.583 -7.094 26.000 1.00 71.38 693 ARG A CA 1
ATOM 5532 C C . ARG A 1 693 ? -27.192 -8.514 26.418 1.00 71.38 693 ARG A C 1
ATOM 5534 O O . ARG A 1 693 ? -26.261 -9.070 25.841 1.00 71.38 693 ARG A O 1
ATOM 5541 N N . CYS A 1 694 ? -27.859 -9.103 27.405 1.00 72.44 694 CYS A N 1
ATOM 5542 C CA . CYS A 1 694 ? -27.580 -10.458 27.878 1.00 72.44 694 CYS A CA 1
ATOM 5543 C C . CYS A 1 694 ? -28.576 -11.454 27.269 1.00 72.44 694 CYS A C 1
ATOM 5545 O O . CYS A 1 694 ? -29.695 -11.554 27.760 1.00 72.44 694 CYS A O 1
ATOM 5547 N N . SER A 1 695 ? -28.154 -12.278 26.299 1.00 66.81 695 SER A N 1
ATOM 5548 C CA . SER A 1 695 ? -28.986 -13.369 25.741 1.00 66.81 695 SER A CA 1
ATOM 5549 C C . SER A 1 695 ? -29.537 -14.331 26.811 1.00 66.81 695 SER A C 1
ATOM 5551 O O . SER A 1 695 ? -30.582 -14.951 26.625 1.00 66.81 695 SER A O 1
ATOM 5553 N N . TYR A 1 696 ? -28.860 -14.424 27.959 1.00 71.38 696 TYR A N 1
ATOM 5554 C CA . TYR A 1 696 ? -29.225 -15.261 29.104 1.00 71.38 696 TYR A CA 1
ATOM 5555 C C . TYR A 1 696 ? -30.266 -14.657 30.070 1.00 71.38 696 TYR A C 1
ATOM 5557 O O . TYR A 1 696 ? -30.702 -15.357 30.991 1.00 71.38 696 TYR A O 1
ATOM 5565 N N . LEU A 1 697 ? -30.643 -13.381 29.924 1.00 77.62 697 LEU A N 1
ATOM 5566 C CA . LEU A 1 697 ? -31.600 -12.697 30.803 1.00 77.62 697 LEU A CA 1
ATOM 5567 C C . LEU A 1 697 ? -32.851 -12.298 30.016 1.00 77.62 697 LEU A C 1
ATOM 5569 O O . LEU A 1 697 ? -32.766 -11.587 29.023 1.00 77.62 697 LEU A O 1
ATOM 5573 N N . THR A 1 698 ? -34.026 -12.729 30.476 1.00 82.69 698 THR A N 1
ATOM 5574 C CA . THR A 1 698 ? -35.306 -12.371 29.850 1.00 82.69 698 THR A CA 1
ATOM 5575 C C . THR A 1 698 ? -35.970 -11.193 30.557 1.00 82.69 698 THR A C 1
ATOM 5577 O O . THR A 1 698 ? -35.795 -10.985 31.762 1.00 82.69 698 THR A O 1
ATOM 5580 N N . PHE A 1 699 ? -36.801 -10.447 29.826 1.00 79.81 699 PHE A N 1
ATOM 5581 C CA . PHE A 1 699 ? -37.630 -9.388 30.407 1.00 79.81 699 PHE A CA 1
ATOM 5582 C C . PHE A 1 699 ? -38.620 -9.914 31.459 1.00 79.81 699 PHE A C 1
ATOM 5584 O O . PHE A 1 699 ? -38.898 -9.205 32.422 1.00 79.81 699 PHE A O 1
ATOM 5591 N N . ASP A 1 700 ? -39.079 -11.166 31.353 1.00 82.00 700 ASP A N 1
ATOM 5592 C CA . ASP A 1 700 ? -39.951 -11.791 32.362 1.00 82.00 700 ASP A CA 1
ATOM 5593 C C . ASP A 1 700 ? -39.256 -11.908 33.729 1.00 82.00 700 ASP A C 1
ATOM 5595 O O . ASP A 1 700 ? -39.862 -11.689 34.779 1.00 82.00 700 ASP A O 1
ATOM 5599 N N . LEU A 1 701 ? -37.956 -12.227 33.719 1.00 81.19 701 LEU A N 1
ATOM 5600 C CA . LEU A 1 701 ? -37.138 -12.256 34.926 1.00 81.19 701 LEU A CA 1
ATOM 5601 C C . LEU A 1 701 ? -36.943 -10.841 35.483 1.00 81.19 701 LEU A C 1
ATOM 5603 O O . LEU A 1 701 ? -37.035 -10.657 36.697 1.00 81.19 701 LEU A O 1
ATOM 5607 N N . LEU A 1 702 ? -36.707 -9.848 34.616 1.00 81.25 702 LEU A N 1
ATOM 5608 C CA . LEU A 1 702 ? -36.592 -8.451 35.034 1.00 81.25 702 LEU A CA 1
ATOM 5609 C C . LEU A 1 702 ? -37.873 -7.981 35.730 1.00 81.25 702 LEU A C 1
ATOM 5611 O O . LEU A 1 702 ? -37.780 -7.521 36.863 1.00 81.25 702 LEU A O 1
ATOM 5615 N N . GLU A 1 703 ? -39.047 -8.186 35.124 1.00 83.25 703 GLU A N 1
ATOM 5616 C CA . GLU A 1 703 ? -40.348 -7.811 35.704 1.00 83.25 703 GLU A CA 1
ATOM 5617 C C . GLU A 1 703 ? -40.580 -8.476 37.071 1.00 83.25 703 GLU A C 1
ATOM 5619 O O . GLU A 1 703 ? -41.101 -7.841 37.988 1.00 83.25 703 GLU A O 1
ATOM 5624 N N . SER A 1 704 ? -40.129 -9.726 37.250 1.00 81.19 704 SER A N 1
ATOM 5625 C CA . SER A 1 704 ? -40.243 -10.441 38.530 1.00 81.19 704 SER A CA 1
ATOM 5626 C C . SER A 1 704 ? -39.412 -9.833 39.672 1.00 81.19 704 SER A C 1
ATOM 5628 O O . SER A 1 704 ? -39.744 -10.027 40.843 1.00 81.19 704 SER A O 1
ATOM 5630 N N . CYS A 1 705 ? -38.342 -9.094 39.353 1.00 78.62 705 CYS A N 1
ATOM 5631 C CA . CYS A 1 705 ? -37.440 -8.471 40.325 1.00 78.62 705 CYS A CA 1
ATOM 5632 C C . CYS A 1 705 ? -37.585 -6.942 40.407 1.00 78.62 705 CYS A C 1
ATOM 5634 O O . CYS A 1 705 ? -37.275 -6.355 41.445 1.00 78.62 705 CYS A O 1
ATOM 5636 N N . LEU A 1 706 ? -38.011 -6.286 39.326 1.00 77.62 706 LEU A N 1
ATOM 5637 C CA . LEU A 1 706 ? -38.132 -4.839 39.200 1.00 77.62 706 LEU A CA 1
ATOM 5638 C C . LEU A 1 706 ? -39.229 -4.483 38.173 1.00 77.62 706 LEU A C 1
ATOM 5640 O O . LEU A 1 706 ? -39.017 -4.680 36.978 1.00 77.62 706 LEU A O 1
ATOM 5644 N N . PRO A 1 707 ? -40.372 -3.909 38.597 1.00 83.75 707 PRO A N 1
ATOM 5645 C CA . PRO A 1 707 ? -41.479 -3.616 37.689 1.00 83.75 707 PRO A CA 1
ATOM 5646 C C . PRO A 1 707 ? -41.093 -2.635 36.574 1.00 83.75 707 PRO A C 1
ATOM 5648 O O . PRO A 1 707 ? -40.670 -1.506 36.847 1.00 83.75 707 PRO A O 1
ATOM 5651 N N . TYR A 1 708 ? -41.340 -3.004 35.318 1.00 82.12 708 TYR A N 1
ATOM 5652 C CA . TYR A 1 708 ? -41.018 -2.216 34.124 1.00 82.12 708 TYR A CA 1
ATOM 5653 C C . TYR A 1 708 ? -41.715 -0.849 34.103 1.00 82.12 708 TYR A C 1
ATOM 5655 O O . TYR A 1 708 ? -41.236 0.103 33.487 1.00 82.12 708 TYR A O 1
ATOM 5663 N N . ASN A 1 709 ? -42.809 -0.687 34.854 1.00 80.62 709 ASN A N 1
ATOM 5664 C CA . ASN A 1 709 ? -43.427 0.619 35.091 1.00 80.62 709 ASN A CA 1
ATOM 5665 C C . ASN A 1 709 ? -42.443 1.666 35.651 1.00 80.62 709 ASN A C 1
ATOM 5667 O O . ASN A 1 709 ? -42.540 2.829 35.259 1.00 80.62 709 ASN A O 1
ATOM 5671 N N . LEU A 1 710 ? -41.484 1.265 36.499 1.00 79.88 710 LEU A N 1
ATOM 5672 C CA . LEU A 1 710 ? -40.439 2.148 37.037 1.00 79.88 710 LEU A CA 1
ATOM 5673 C C . LEU A 1 710 ? -39.416 2.543 35.961 1.00 79.88 710 LEU A C 1
ATOM 5675 O O . LEU A 1 710 ? -39.008 3.704 35.879 1.00 79.88 710 LEU A O 1
ATOM 5679 N N . ILE A 1 711 ? -39.031 1.597 35.100 1.00 80.00 711 ILE A N 1
ATOM 5680 C CA . ILE A 1 711 ? -38.135 1.836 33.957 1.00 80.00 711 ILE A CA 1
ATOM 5681 C C . ILE A 1 711 ? -38.811 2.793 32.964 1.00 80.00 711 ILE A C 1
ATOM 5683 O O . ILE A 1 711 ? -38.244 3.822 32.600 1.00 80.00 711 ILE A O 1
ATOM 5687 N N . ARG A 1 712 ? -40.075 2.536 32.608 1.00 82.00 712 ARG A N 1
ATOM 5688 C CA . ARG A 1 712 ? -40.871 3.400 31.726 1.00 82.00 712 ARG A CA 1
ATOM 5689 C C . ARG A 1 712 ? -41.023 4.821 32.275 1.00 82.00 712 ARG A C 1
ATOM 5691 O O . ARG A 1 712 ? -40.860 5.775 31.516 1.00 82.00 712 ARG A O 1
ATOM 5698 N N . SER A 1 713 ? -41.296 4.985 33.575 1.00 80.12 713 SER A N 1
ATOM 5699 C CA . SER A 1 713 ? -41.346 6.321 34.187 1.00 80.12 713 SER A CA 1
ATOM 5700 C C . SER A 1 713 ? -39.978 7.007 34.193 1.00 80.12 713 SER A C 1
ATOM 5702 O O . SER A 1 713 ? -39.916 8.223 34.044 1.00 80.12 713 SER A O 1
ATOM 5704 N N . SER A 1 714 ? -38.890 6.238 34.306 1.00 75.75 714 SER A N 1
ATOM 5705 C CA . SER A 1 714 ? -37.516 6.752 34.244 1.00 75.75 714 SER A CA 1
ATOM 5706 C C . SER A 1 714 ? -37.176 7.299 32.858 1.00 75.75 714 SER A C 1
ATOM 5708 O O . SER A 1 714 ? -36.732 8.440 32.755 1.00 75.75 714 SER A O 1
ATOM 5710 N N . TYR A 1 715 ? -37.484 6.558 31.789 1.00 78.94 715 TYR A N 1
ATOM 5711 C CA . TYR A 1 715 ? -37.358 7.070 30.422 1.00 78.94 715 TYR A CA 1
ATOM 5712 C C . TYR A 1 715 ? -38.216 8.322 30.201 1.00 78.94 715 TYR A C 1
ATOM 5714 O O . TYR A 1 715 ? -37.704 9.339 29.736 1.00 78.94 715 TYR A O 1
ATOM 5722 N N . GLN A 1 716 ? -39.502 8.285 30.571 1.00 80.31 716 GLN A N 1
ATOM 5723 C CA . GLN A 1 716 ? -40.403 9.432 30.409 1.00 80.31 716 GLN A CA 1
ATOM 5724 C C . GLN A 1 716 ? -39.902 10.679 31.154 1.00 80.31 716 GLN A C 1
ATOM 5726 O O . GLN A 1 716 ? -40.056 11.790 30.646 1.00 80.31 716 GLN A O 1
ATOM 5731 N N . TYR A 1 717 ? -39.305 10.502 32.335 1.00 75.19 717 TYR A N 1
ATOM 5732 C CA . TYR A 1 717 ? -38.675 11.578 33.090 1.00 75.19 717 TYR A CA 1
ATOM 5733 C C . TYR A 1 717 ? -37.473 12.154 32.326 1.00 75.19 717 TYR A C 1
ATOM 5735 O O . TYR A 1 717 ? -37.497 13.333 31.980 1.00 75.19 717 TYR A O 1
ATOM 5743 N N . CYS A 1 718 ? -36.487 11.325 31.960 1.00 72.31 718 CYS A N 1
ATOM 5744 C CA . CYS A 1 718 ? -35.286 11.769 31.242 1.00 72.31 718 CYS A CA 1
ATOM 5745 C C . CYS A 1 718 ? -35.603 12.499 29.922 1.00 72.31 718 CYS A C 1
ATOM 5747 O O . CYS A 1 718 ? -35.043 13.564 29.671 1.00 72.31 718 CYS A O 1
ATOM 5749 N N . TYR A 1 719 ? -36.542 11.987 29.114 1.00 77.38 719 TYR A N 1
ATOM 5750 C CA . TYR A 1 719 ? -36.968 12.649 27.871 1.00 77.38 719 TYR A CA 1
ATOM 5751 C C . TYR A 1 719 ? -37.658 14.003 28.113 1.00 77.38 719 TYR A C 1
ATOM 5753 O O . TYR A 1 719 ? -37.486 14.926 27.319 1.00 77.38 719 TYR A O 1
ATOM 5761 N N . ARG A 1 720 ? -38.425 14.162 29.203 1.00 76.44 720 ARG A N 1
ATOM 5762 C CA . ARG A 1 720 ? -39.039 15.456 29.555 1.00 76.44 720 ARG A CA 1
ATOM 5763 C C . ARG A 1 720 ? -38.012 16.463 30.059 1.00 76.44 720 ARG A C 1
ATOM 5765 O O . ARG A 1 720 ? -38.036 17.605 29.620 1.00 76.44 720 ARG A O 1
ATOM 5772 N N . THR A 1 721 ? -37.079 16.038 30.909 1.00 68.69 721 THR A N 1
ATOM 5773 C CA . THR A 1 721 ? -36.026 16.911 31.455 1.00 68.69 721 THR A CA 1
ATOM 5774 C C . THR A 1 721 ? -35.053 17.427 30.384 1.00 68.69 721 THR A C 1
ATOM 5776 O O . THR A 1 721 ? -34.401 18.447 30.605 1.00 68.69 721 THR A O 1
ATOM 5779 N N . GLU A 1 722 ? -34.948 16.758 29.230 1.00 65.81 722 GLU A N 1
ATOM 5780 C CA . GLU A 1 722 ? -34.269 17.307 28.047 1.00 65.81 722 GLU A CA 1
ATOM 5781 C C . GLU A 1 722 ? -35.148 18.254 27.219 1.00 65.81 722 GLU A C 1
ATOM 5783 O O . GLU A 1 722 ? -34.635 19.253 26.739 1.00 65.81 722 GLU A O 1
ATOM 5788 N N . MET A 1 723 ? -36.450 17.985 27.066 1.00 61.31 723 MET A N 1
ATOM 5789 C CA . MET A 1 723 ? -37.378 18.848 26.307 1.00 61.31 723 MET A CA 1
ATOM 5790 C C . MET A 1 723 ? -37.711 20.178 27.007 1.00 61.31 723 MET A C 1
ATOM 5792 O O . MET A 1 723 ? -38.196 21.107 26.367 1.00 61.31 723 MET A O 1
ATOM 5796 N N . GLU A 1 724 ? -37.489 20.263 28.319 1.00 55.31 724 GLU A N 1
ATOM 5797 C CA . GLU A 1 724 ? -37.679 21.470 29.137 1.00 55.31 724 GLU A CA 1
ATOM 5798 C C . GLU A 1 724 ? -36.412 22.358 29.219 1.00 55.31 724 GLU A C 1
ATOM 5800 O O . GLU A 1 724 ? -36.411 23.345 29.959 1.00 55.31 724 GLU A O 1
ATOM 5805 N N . LYS A 1 725 ? -35.342 22.021 28.479 1.00 48.50 725 LYS A N 1
ATOM 5806 C CA . LYS A 1 725 ? -34.063 22.753 28.409 1.00 48.50 725 LYS A CA 1
ATOM 5807 C C . LYS A 1 725 ? -33.754 23.266 27.004 1.00 48.50 725 LYS A C 1
ATOM 5809 O O . LYS A 1 725 ? -33.128 24.347 26.946 1.00 48.50 725 LYS A O 1
#

Radius of gyration: 42.8 Å; Cα contacts (8 Å, |Δi|>4): 798; chains: 1; bounding box: 104×69×127 Å

Organism: Enterobius vermicularis (NCBI:txid51028)

Sequence (725 aa):
MHELRSLVQQYSGVIQRYYTQYVHGYDALMLTEIVQTLEGLTDDQSTLLSDFCSDVTRINEAKLDLRGLRLDWFRFQAYVSVNRSPFSLADNRKFAATMNTTVFHLKMIDLLEDMLRETSDLSVYCFYYHQLEKQLKLCLLYPSQARYSIAFGHICSHFNSSIHDLCPEERDFIKEKSLSLCNMVLDQLALETSNIVAQICEYEVQLSESLSPVSCAKNIEEDFKRKNSKAPVRNHVMPGDESVRVCRDTLTVADRLQTSLFELCSAIAASREIDVSGHSFVPREYFSRQLEQQMTTSIRTLIASNEIPKRPSELLAQIHAHMAVLQNIDTAVTVDITRLFNNVLLQQTQPVDCYSKETITSTYTKWSPSMKQLRHLRYLEVLLRRMSLNYILFSPHLASLVPNMEYQQPFSPEQYTDARELRALAQLLGPYGIKFMSERLVWHVACQITELNKIVNEHRDTLRKARSNFDKPEKMRELLLLLSGDITDRKTQSISAGPMESVLQRITIIGEILAFRELLHKAVHDVLETRLPFLLSSVHNLHESCGDHDKLVISEMCAAVGVETEVDVALVNAIRAQSQQSQSPDDPYLVSCLLFVFIALSLPRLALNNSSLFKASLCASQNNSQCIAIAVSSLANALFYLHGRRDVVERLKEFLALASSGLLRLSSEEASNTEILNSRHSVYIILDQLVNRCSYLTFDLLESCLPYNLIRSSYQYCYRTEMEK

Mean predicted aligned error: 14.22 Å

InterPro domains:
  IPR019137 Nck-associated protein 1 [PF09735] (1-720)
  IPR019137 Nck-associated protein 1 [PTHR12093] (1-717)

Nearest PDB structures (foldseek):
  4n78-assembly1_B  TM=9.552E-01  e=2.069E-46  Homo sapiens
  3p8c-assembly1_B  TM=9.549E-01  e=2.069E-46  Homo sapiens
  7use-assembly1_B  TM=9.468E-01  e=3.601E-45  Homo sapiens
  7usc-assembly1_B  TM=9.485E-01  e=2.271E-44  Homo sapiens
  7usd-assembly1_B  TM=9.488E-01  e=2.271E-44  Homo sapiens

pLDDT: mean 77.63, std 12.56, range [27.48, 92.75]

Solvent-accessible surface area (backbone atoms only — not comparable to full-atom values): 39589 Å² total; per-residue (Å²): 108,68,68,59,52,51,49,51,62,75,43,35,73,57,50,22,54,51,33,41,50,44,38,44,71,46,48,31,56,56,49,50,58,53,60,74,70,62,75,56,68,50,71,76,54,49,48,54,53,52,51,49,44,55,52,44,58,61,56,81,61,102,80,67,80,62,63,57,62,57,50,50,52,50,50,50,50,59,60,29,70,40,102,80,43,79,35,57,56,87,81,42,46,68,61,57,51,49,54,52,51,48,52,49,40,51,38,46,54,74,37,51,68,58,50,48,44,77,76,65,63,53,26,68,44,70,81,41,45,72,57,50,55,52,50,49,56,55,26,62,73,36,45,91,45,19,36,56,50,49,54,64,38,57,43,30,40,34,37,69,73,73,60,48,94,90,49,66,81,55,47,61,58,49,44,54,50,27,54,53,50,29,49,52,46,43,50,50,53,24,46,55,46,42,52,45,49,50,54,51,33,53,50,45,31,54,54,56,54,61,70,30,70,72,45,52,50,53,54,53,53,49,55,58,49,46,79,77,39,96,70,80,88,71,86,72,86,52,96,62,56,89,71,64,75,89,58,82,87,70,69,51,71,64,52,54,44,54,52,36,44,52,26,37,32,46,20,44,56,73,45,77,64,47,68,38,93,90,45,79,42,48,49,59,58,49,31,52,54,41,45,49,56,45,54,55,48,50,57,48,47,68,54,66,75,45,88,59,53,68,39,39,48,60,52,47,52,41,50,50,34,38,50,52,53,53,57,56,43,41,80,59,34,93,55,71,57,67,58,46,49,53,56,50,52,56,35,27,18,32,65,46,34,98,83,76,39,84,21,64,29,26,57,49,46,52,75,66,97,86,56,93,85,75,91,54,61,20,54,57,64,48,50,51,52,33,35,72,67,43,40,38,30,63,19,73,74,70,55,23,33,42,68,32,96,84,55,90,62,100,69,68,48,40,72,61,34,27,62,68,25,32,30,31,40,30,69,62,21,36,52,62,18,48,46,55,41,49,54,52,51,35,46,54,40,32,57,45,50,56,54,50,52,49,59,41,61,77,42,43,69,61,45,55,50,45,74,76,34,73,92,39,64,69,65,41,52,56,51,54,48,65,49,42,50,83,81,71,68,102,81,70,94,69,95,73,77,32,62,43,53,52,50,51,54,49,39,25,44,37,5,51,52,49,52,54,47,50,51,47,24,48,18,33,28,61,49,38,52,77,74,38,44,72,60,50,53,50,52,49,53,50,62,73,72,46,54,81,74,52,47,60,71,46,34,60,56,35,52,53,49,24,48,92,60,87,54,49,61,67,49,36,51,38,39,55,73,69,52,72,95,81,67,64,80,65,55,63,49,49,50,54,55,44,41,45,52,53,51,24,66,31,55,50,60,47,22,72,36,80,51,36,42,43,38,61,94,38,58,27,19,58,56,35,57,60,25,35,30,55,26,53,47,55,49,41,36,26,52,36,51,73,65,70,71,68,53,44,55,60,54,52,51,51,30,49,49,47,28,35,53,42,48,54,51,57,70,75,76,55,90,82,47,70,70,44,56,55,11,38,35,34,54,48,48,36,55,54,52,28,41,77,70,28,94,77,45,54,69,70,60,43,46,77,58,46,55,57,70,58,43,53,51,23,52,56,47,37,52,46,66,57,75,78,107

Secondary structure (DSSP, 8-state):
-HHHHHHHHHTHHHHHHHHHHHIIIIIHHHHHHHHHT--S--HHHHHHHHHHHHHHHT--STT--THHHHHHHHHHHHHHSSTT-SS-TTT-HHHHHHHHHHHHHHHHHH-HHHHHHHHH--GGGGTTHHHHHHHHHHHHHSHHHHTTTHHHHHHHHHGGGG--TT-TTHHHHHHHHHHHHHHHHHHHHHHHHHHHHHHHHHHHHHHHHHTSHHHHHHHHHHHHHHHT----------TTGGG--S-SSS--HHHHHHHHHHHHHHHHHT-S-EEETTEEE-HHHHHHHHHHHHHHHHHHHHHHS-SSPPPHHHHHHHHHHHHHHHHHHHTTS---HHHHHHHHHHHHHSSB-TTS-B-HHHHHH---TT-TT--S--IIIIIIHHHTTTSEEEETTTTEEEE-TT--SSS-THHHHSHHHHHHHHHHHHHHHHHHHHHHHHHHHHHHHHHHHHHHHHTHHHHHHHHH-TT-HHHHHHHHHHHHTTTS-TT--SS---HHHHHHHHHHHHHHHHHHHHHHHHHHHHHHHHH-HHHHHHHHHHHHHS-TTHHHHHHHHHHHHT---SS-HHHHHHHHHHS-S-S-THHHHHHHHHHHHHHHHHHHHHTT-GGG-EETTTTEETT-TTHHHHHHHHHHHHHHHHTT--THHHHHHHHHHHHHHHHHHHHHH-TT-HHHHHHHHHHHHHHHHHHHH-TT--HHHHHHHS-HHHHHHHHHHHHHHHHT-